Protein 4G7A (pdb70)

Radius of gyration: 25.04 Å; Cα contacts (8 Å, |Δi|>4): 1155; chains: 2; bounding box: 67×67×45 Å

Sequence (449 aa):
EWSYEGEKGPEHWAQLKPEFFWCKLKNQSPINIDKKYKVKANLPKLNLYYKTAKESSEVVNNGHTIQINIKEDNTLNYLGEKYQLKQFHFHTPSEHTIEKKSSYPLEIHFVHKTEDGKILVVGVMAKLGKTNKELDKILNVAPAEEGEKILDKNLNLNNLIPKDKRYMTYSGSLTTPPCTEGVRWIVLKKPISISKQQLEKLKSVMVNPNNRPVQEINSRWIIEGFHEWSYEGEKGPEHWAQLKPEFFWCKLKNQSPINIDKKYKVKANLPKLNLYYKTAKESEVVNNGHTIQINIKEDNTLNYLGEKYQLKQFHFHTPSEHTIEKKSYPLEIHFVHKTEDGKILVVGVMAKLGKTNKELDKILNVAPAEEGEKILDKNLNLNNLIPKDKRYMTYSGSLTTPPCTEGVRWIVLKKPISISKQQLEKLKSVMVNPNNRPVQEINSRWIIEGF

Solvent-accessible surface area: 20403 Å² total; per-residue (Å²): 137,32,31,34,139,57,137,102,3,29,136,57,0,24,134,56,84,114,112,16,66,30,5,128,22,74,0,2,0,0,1,33,2,50,134,94,32,26,6,117,2,108,16,42,167,7,69,8,174,14,118,65,0,123,114,0,49,0,20,8,55,27,51,12,0,34,0,37,16,142,39,88,6,64,2,90,3,23,73,43,153,7,55,2,86,28,0,23,0,2,0,47,2,1,0,24,27,86,175,112,59,20,36,0,0,0,3,0,22,0,86,9,195,106,31,60,29,0,4,0,0,0,2,0,108,79,41,172,66,16,170,8,0,50,52,0,4,114,40,12,27,63,142,133,19,112,108,83,4,135,127,74,0,60,0,41,55,0,4,9,147,74,57,72,8,3,1,6,11,0,0,44,8,37,13,48,0,33,4,14,1,8,4,0,0,0,89,116,29,16,28,0,14,113,132,2,10,93,90,0,92,77,12,5,67,56,87,0,42,6,73,71,50,135,30,37,4,4,28,0,2,0,2,156,121,105,25,33,34,139,60,160,93,3,29,162,86,0,18,127,65,78,114,100,11,59,30,9,118,15,78,1,2,0,0,0,31,0,42,142,95,36,30,15,96,0,118,26,37,156,6,92,10,172,7,116,66,0,112,103,0,40,0,24,8,55,11,24,10,0,37,0,42,18,127,39,82,6,70,4,87,4,27,78,36,148,5,60,3,87,29,0,23,0,2,5,48,1,2,0,21,30,93,176,116,60,23,32,0,0,0,2,0,13,0,79,12,187,106,48,79,21,0,4,0,0,0,4,0,106,82,40,151,64,15,153,12,1,56,52,0,4,108,48,10,23,62,141,103,28,123,110,97,3,130,138,62,1,51,0,25,77,1,13,10,189,40,57,134,8,4,1,5,10,0,0,38,8,37,12,50,0,30,4,14,0,9,3,0,0,1,102,118,28,18,25,0,22,114,137,8,14,90,72,0,86,78,14,4,70,56,89,0,42,5,68,73,48,123,26,27,4,5,26,0,3,14,6,151

Secondary structure (DSSP, 8-state):
---SSGGGSGGGHHHH-GGGGGGGSSS-S--EE-GGGEEE---------PPPB-SPEEEE-SS-EEEE--S--EEEETTEEEEEEEEEEESS-SSEETTB--SEEEEEEEE-TT--EEEEEEEEEE-SPPHHHHHHHTT--SSSEEEE-SS-B-GGGGS-SS--EEEEEEE-SSTT--EEEEEEEESS-EEE-HHHHHHHHHHS-S---PPPPP-TT--EEE--/----SSGGGSGGGHHHH-GGGGGGGSSS-S--EE-GGGEEEE-----------B-SPEEEE-SS-EEEE--S--EEEETTEEEEEEEEEEESS-SSEETTB--SEEEEEEEE-TTS-EEEEEEEEEESSPPHHHHHHHTT--SSSEEEE-SS-B-GGGGS-S---EEEEEEE-SSTT--EEEEEEEESS-EEE-HHHHHHHHHHS-SS--PPP---TT--EEEE-

Structure (mmCIF, N/CA/C/O backbone):
data_4G7A
#
_entry.id   4G7A
#
_cell.length_a   48.50
_cell.length_b   68.36
_cell.length_c   74.69
_cell.angle_alpha   90.00
_cell.angle_beta   106.03
_cell.angle_gamma   90.00
#
_symmetry.space_group_name_H-M   'P 1 21 1'
#
loop_
_entity.id
_entity.type
_entity.pdbx_description
1 polymer 'Carbonate dehydratase'
2 non-polymer 'ZINC ION'
3 non-polymer 5-ACETAMIDO-1,3,4-THIADIAZOLE-2-SULFONAMIDE
4 water water
#
loop_
_atom_site.group_PDB
_atom_site.id
_atom_site.type_symbol
_atom_site.label_atom_id
_atom_site.label_alt_id
_atom_site.label_comp_id
_atom_site.label_asym_id
_atom_site.label_entity_id
_atom_site.label_seq_id
_atom_site.pdbx_PDB_ins_code
_atom_site.Cartn_x
_atom_site.Cartn_y
_atom_site.Cartn_z
_atom_site.occupancy
_atom_site.B_iso_or_equiv
_atom_site.auth_seq_id
_atom_site.auth_comp_id
_atom_site.auth_asym_id
_atom_site.auth_atom_id
_atom_site.pdbx_PDB_model_num
ATOM 1 N N . GLU A 1 25 ? 28.474 -12.063 8.247 1.00 37.02 2 GLU A N 1
ATOM 2 C CA . GLU A 1 25 ? 27.778 -12.463 9.503 1.00 35.90 2 GLU A CA 1
ATOM 3 C C . GLU A 1 25 ? 28.616 -12.098 10.719 1.00 32.94 2 GLU A C 1
ATOM 4 O O . GLU A 1 25 ? 29.844 -12.027 10.648 1.00 34.18 2 GLU A O 1
ATOM 10 N N . TRP A 1 26 ? 27.936 -11.872 11.836 1.00 27.68 3 TRP A N 1
ATOM 11 C CA . TRP A 1 26 ? 28.580 -11.498 13.087 1.00 23.03 3 TRP A CA 1
ATOM 12 C C . TRP A 1 26 ? 27.735 -12.051 14.231 1.00 22.21 3 TRP A C 1
ATOM 13 O O . TRP A 1 26 ? 26.636 -12.551 14.000 1.00 20.73 3 TRP A O 1
ATOM 24 N N . SER A 1 27 ? 28.242 -11.954 15.459 1.00 21.19 4 SER A N 1
ATOM 25 C CA . SER A 1 27 ? 27.512 -12.447 16.625 1.00 21.16 4 SER A CA 1
ATOM 26 C C . SER A 1 27 ? 27.906 -11.675 17.880 1.00 20.36 4 SER A C 1
ATOM 27 O O . SER A 1 27 ? 28.571 -10.640 17.800 1.00 20.62 4 SER A O 1
ATOM 30 N N . TYR A 1 28 ? 27.490 -12.186 19.037 1.00 19.53 5 TYR A N 1
ATOM 31 C CA . TYR A 1 28 ? 27.800 -11.563 20.321 1.00 20.81 5 TYR A CA 1
ATOM 32 C C . TYR A 1 28 ? 28.806 -12.387 21.121 1.00 23.33 5 TYR A C 1
ATOM 33 O O . TYR A 1 28 ? 29.089 -12.085 22.280 1.00 24.89 5 TYR A O 1
ATOM 42 N N . GLU A 1 29 ? 29.352 -13.422 20.494 1.00 26.40 6 GLU A N 1
ATOM 43 C CA . GLU A 1 29 ? 30.330 -14.279 21.153 1.00 30.27 6 GLU A CA 1
ATOM 44 C C . GLU A 1 29 ? 31.243 -14.970 20.147 1.00 30.05 6 GLU A C 1
ATOM 45 O O . GLU A 1 29 ? 30.910 -15.084 18.968 1.00 30.03 6 GLU A O 1
ATOM 51 N N . GLY A 1 30 ? 32.399 -15.425 20.620 1.00 31.19 7 GLY A N 1
ATOM 52 C CA . GLY A 1 30 ? 33.335 -16.110 19.747 1.00 30.80 7 GLY A CA 1
ATOM 53 C C . GLY A 1 30 ? 34.187 -15.185 18.900 1.00 31.82 7 GLY A C 1
ATOM 54 O O . GLY A 1 30 ? 34.378 -14.010 19.229 1.00 30.64 7 GLY A O 1
ATOM 55 N N . GLU A 1 31 ? 34.701 -15.718 17.796 1.00 31.27 8 GLU A N 1
ATOM 56 C CA . GLU A 1 31 ? 35.547 -14.940 16.903 1.00 32.04 8 GLU A CA 1
ATOM 57 C C . GLU A 1 31 ? 34.764 -13.918 16.089 1.00 30.09 8 GLU A C 1
ATOM 58 O O . GLU A 1 31 ? 35.348 -13.024 15.479 1.00 29.85 8 GLU A O 1
ATOM 64 N N . LYS A 1 32 ? 33.443 -14.050 16.084 1.00 27.93 9 LYS A N 1
ATOM 65 C CA . LYS A 1 32 ? 32.594 -13.110 15.366 1.00 26.91 9 LYS A CA 1
ATOM 66 C C . LYS A 1 32 ? 31.988 -12.131 16.369 1.00 25.17 9 LYS A C 1
ATOM 67 O O . LYS A 1 32 ? 31.056 -11.398 16.045 1.00 22.86 9 LYS A O 1
ATOM 73 N N . GLY A 1 33 ? 32.535 -12.129 17.582 1.00 23.50 10 GLY A N 1
ATOM 74 C CA . GLY A 1 33 ? 32.043 -11.262 18.641 1.00 23.53 10 GLY A CA 1
ATOM 75 C C . GLY A 1 33 ? 32.376 -9.787 18.497 1.00 22.36 10 GLY A C 1
ATOM 76 O O . GLY A 1 33 ? 33.217 -9.416 17.678 1.00 20.47 10 GLY A O 1
ATOM 77 N N . PRO A 1 34 ? 31.747 -8.922 19.316 1.00 22.32 11 PRO A N 1
ATOM 78 C CA . PRO A 1 34 ? 31.927 -7.464 19.325 1.00 22.37 11 PRO A CA 1
ATOM 79 C C . PRO A 1 34 ? 33.358 -6.964 19.149 1.00 23.13 11 PRO A C 1
ATOM 80 O O . PRO A 1 34 ? 33.606 -6.031 18.386 1.00 21.43 11 PRO A O 1
ATOM 84 N N . GLU A 1 35 ? 34.296 -7.578 19.861 1.00 25.54 12 GLU A N 1
ATOM 85 C CA . GLU A 1 35 ? 35.694 -7.178 19.773 1.00 27.69 12 GLU A CA 1
ATOM 86 C C . GLU A 1 35 ? 36.310 -7.426 18.401 1.00 27.86 12 GLU A C 1
ATOM 87 O O . GLU A 1 35 ? 37.353 -6.858 18.079 1.00 28.39 12 GLU A O 1
ATOM 93 N N . HIS A 1 36 ? 35.664 -8.257 17.586 1.00 26.95 13 HIS A N 1
ATOM 94 C CA . HIS A 1 36 ? 36.198 -8.578 16.264 1.00 27.17 13 HIS A CA 1
ATOM 95 C C . HIS A 1 36 ? 35.381 -8.054 15.085 1.00 23.92 13 HIS A C 1
ATOM 96 O O . HIS A 1 36 ? 35.744 -8.282 13.935 1.00 23.49 13 HIS A O 1
ATOM 103 N N . TRP A 1 37 ? 34.289 -7.351 15.364 1.00 21.66 14 TRP A N 1
ATOM 104 C CA . TRP A 1 37 ? 33.432 -6.834 14.302 1.00 20.48 14 TRP A CA 1
ATOM 105 C C . TRP A 1 37 ? 34.131 -6.065 13.183 1.00 20.71 14 TRP A C 1
ATOM 106 O O . TRP A 1 37 ? 33.939 -6.369 12.007 1.00 21.16 14 TRP A O 1
ATOM 117 N N . ALA A 1 38 ? 34.930 -5.068 13.540 1.00 20.82 15 ALA A N 1
ATOM 118 C CA . ALA A 1 38 ? 35.619 -4.263 12.536 1.00 22.61 15 ALA A CA 1
ATOM 119 C C . ALA A 1 38 ? 36.510 -5.075 11.597 1.00 24.09 15 ALA A C 1
ATOM 120 O O . ALA A 1 38 ? 36.789 -4.648 10.482 1.00 25.76 15 ALA A O 1
ATOM 122 N N . GLN A 1 39 ? 36.941 -6.248 12.042 1.00 25.46 16 GLN A N 1
ATOM 123 C CA . GLN A 1 39 ? 37.816 -7.096 11.238 1.00 27.62 16 GLN A CA 1
ATOM 124 C C . GLN A 1 39 ? 37.093 -8.107 10.353 1.00 27.60 16 GLN A C 1
ATOM 125 O O . GLN A 1 39 ? 37.712 -8.738 9.495 1.00 28.55 16 GLN A O 1
ATOM 131 N N . LEU A 1 40 ? 35.789 -8.258 10.556 1.00 26.05 17 LEU A N 1
ATOM 132 C CA . LEU A 1 40 ? 35.002 -9.220 9.792 1.00 25.42 17 LEU A CA 1
ATOM 133 C C . LEU A 1 40 ? 34.761 -8.819 8.339 1.00 25.47 17 LEU A C 1
ATOM 134 O O . LEU A 1 40 ? 34.791 -9.664 7.444 1.00 24.99 17 LEU A O 1
ATOM 139 N N . LYS A 1 41 ? 34.518 -7.533 8.111 1.00 25.66 18 LYS A N 1
ATOM 140 C CA . LYS A 1 41 ? 34.269 -7.014 6.771 1.00 25.38 18 LYS A CA 1
ATOM 141 C C . LYS A 1 41 ? 34.786 -5.587 6.671 1.00 25.59 18 LYS A C 1
ATOM 142 O O . LYS A 1 41 ? 34.832 -4.868 7.667 1.00 25.43 18 LYS A O 1
ATOM 148 N N . PRO A 1 42 ? 35.191 -5.160 5.466 1.00 24.64 19 PRO A N 1
ATOM 149 C CA . PRO A 1 42 ? 35.694 -3.795 5.300 1.00 24.35 19 PRO A CA 1
ATOM 150 C C . PRO A 1 42 ? 34.636 -2.757 5.674 1.00 23.49 19 PRO A C 1
ATOM 151 O O . PRO A 1 42 ? 34.959 -1.707 6.226 1.00 22.79 19 PRO A O 1
ATOM 155 N N . GLU A 1 43 ? 33.375 -3.059 5.371 1.00 22.25 20 GLU A N 1
ATOM 156 C CA . GLU A 1 43 ? 32.273 -2.146 5.669 1.00 21.77 20 GLU A CA 1
ATOM 157 C C . GLU A 1 43 ? 32.011 -1.961 7.163 1.00 19.43 20 GLU A C 1
ATOM 158 O O . GLU A 1 43 ? 31.252 -1.076 7.554 1.00 20.78 20 GLU A O 1
ATOM 164 N N . PHE A 1 44 ? 32.628 -2.790 7.997 1.00 17.11 21 PHE A N 1
ATOM 165 C CA . PHE A 1 44 ? 32.420 -2.693 9.441 1.00 16.01 21 PHE A CA 1
ATOM 166 C C . PHE A 1 44 ? 33.474 -1.834 10.128 1.00 15.02 21 PHE A C 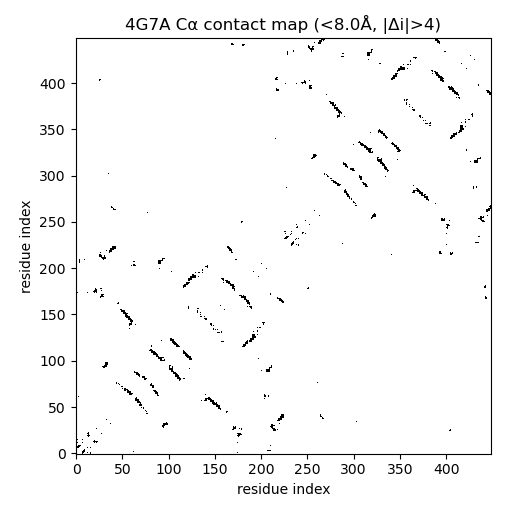1
ATOM 167 O O . PHE A 1 44 ? 33.569 -1.830 11.354 1.00 16.30 21 PHE A O 1
ATOM 175 N N . PHE A 1 45 ? 34.256 -1.095 9.346 1.00 15.91 22 PHE A N 1
ATOM 176 C CA . PHE A 1 45 ? 35.313 -0.263 9.914 1.00 14.19 22 PHE A CA 1
ATOM 177 C C . PHE A 1 45 ? 34.797 0.718 10.963 1.00 14.23 22 PHE A C 1
ATOM 178 O O . PHE A 1 45 ? 35.533 1.087 11.875 1.00 13.09 22 PHE A O 1
ATOM 186 N N . TRP A 1 46 ? 33.534 1.125 10.839 1.00 13.71 23 TRP A N 1
ATOM 187 C CA . TRP A 1 46 ? 32.929 2.066 11.783 1.00 13.12 23 TRP A CA 1
ATOM 188 C C . TRP A 1 46 ? 32.954 1.560 13.223 1.00 14.28 23 TRP A C 1
ATOM 189 O O . TRP A 1 46 ? 33.057 2.350 14.170 1.00 12.59 23 TRP A O 1
ATOM 200 N N . CYS A 1 47 ? 32.839 0.245 13.383 1.00 13.34 24 CYS A N 1
ATOM 201 C CA . CYS A 1 47 ? 32.777 -0.363 14.707 1.00 14.14 24 CYS A CA 1
ATOM 202 C C . CYS A 1 47 ? 33.936 -0.067 15.649 1.00 14.29 24 CYS A C 1
ATOM 203 O O . CYS A 1 47 ? 33.824 -0.300 16.848 1.00 14.62 24 CYS A O 1
ATOM 206 N N . LYS A 1 48 ? 35.032 0.468 15.123 1.00 14.31 25 LYS A N 1
ATOM 207 C CA . LYS A 1 48 ? 36.190 0.773 15.953 1.00 14.54 25 LYS A CA 1
ATOM 208 C C . LYS A 1 48 ? 36.462 2.276 16.044 1.00 14.75 25 LYS A C 1
ATOM 209 O O . LYS A 1 48 ? 37.532 2.689 16.492 1.00 14.44 25 LYS A O 1
ATOM 215 N N . LEU A 1 49 ? 35.498 3.100 15.647 1.00 11.97 26 LEU A N 1
ATOM 216 C CA . LEU A 1 49 ? 35.734 4.537 15.672 1.00 11.49 26 LEU A CA 1
ATOM 217 C C . LEU A 1 49 ? 35.428 5.283 16.976 1.00 11.72 26 LEU A C 1
ATOM 218 O O . LEU A 1 49 ? 35.264 4.666 18.032 1.00 10.17 26 LEU A O 1
ATOM 223 N N . LYS A 1 50 ? 35.344 6.609 16.889 1.00 10.68 27 LYS A N 1
ATOM 224 C CA . LYS A 1 50 ? 35.165 7.465 18.064 1.00 10.99 27 LYS A CA 1
ATOM 225 C C . LYS A 1 50 ? 33.774 7.917 18.511 1.00 9.29 27 LYS A C 1
ATOM 226 O O . LYS A 1 50 ? 33.657 8.585 19.537 1.00 11.04 27 LYS A O 1
ATOM 232 N N . ASN A 1 51 ? 32.727 7.583 17.770 1.00 10.22 28 ASN A N 1
ATOM 233 C CA . ASN A 1 51 ? 31.391 8.013 18.164 1.00 9.47 28 ASN A CA 1
ATOM 234 C C . ASN A 1 51 ? 30.423 6.839 18.155 1.00 9.73 28 ASN A C 1
ATOM 235 O O . ASN A 1 51 ? 29.325 6.917 17.613 1.00 10.03 28 ASN A O 1
ATOM 240 N N . GLN A 1 52 ? 30.853 5.761 18.800 1.00 8.73 29 GLN A N 1
ATOM 241 C CA . GLN A 1 52 ? 30.100 4.520 18.873 1.00 9.94 29 GLN A CA 1
ATOM 242 C C . GLN A 1 52 ? 29.085 4.405 19.996 1.00 10.51 29 GLN A C 1
ATOM 243 O O . GLN A 1 52 ? 29.189 5.079 21.022 1.00 10.45 29 GLN A O 1
ATOM 249 N N . SER A 1 53 ? 28.110 3.523 19.778 1.00 9.09 30 SER A N 1
ATOM 250 C CA . SER A 1 53 ? 27.051 3.243 20.742 1.00 9.93 30 SER A CA 1
ATOM 251 C C . SER A 1 53 ? 27.058 1.744 21.033 1.00 9.92 30 SER A C 1
ATOM 252 O O . SER A 1 53 ? 27.511 0.944 20.209 1.00 8.24 30 SER A O 1
ATOM 255 N N . PRO A 1 54 ? 26.537 1.340 22.203 1.00 8.48 31 PRO A N 1
ATOM 256 C CA . PRO A 1 54 ? 25.958 2.201 23.239 1.00 8.85 31 PRO A CA 1
ATOM 257 C C . PRO A 1 54 ? 27.046 2.785 24.134 1.00 7.84 31 PRO A C 1
ATOM 258 O O . PRO A 1 54 ? 28.237 2.545 23.916 1.00 7.00 31 PRO A O 1
ATOM 262 N N . ILE A 1 55 ? 26.620 3.548 25.137 1.00 10.29 32 ILE A N 1
ATOM 263 C CA . ILE A 1 55 ? 27.524 4.167 26.100 1.00 9.31 32 ILE A CA 1
ATOM 264 C C . ILE A 1 55 ? 26.892 4.129 27.488 1.00 10.14 32 ILE A C 1
ATOM 265 O O . ILE A 1 55 ? 25.707 3.830 27.643 1.00 7.45 32 ILE A O 1
ATOM 270 N N . ASN A 1 56 ? 27.700 4.419 28.498 1.00 9.45 33 ASN A N 1
ATOM 271 C CA . ASN A 1 56 ? 27.196 4.502 29.850 1.00 9.06 33 ASN A CA 1
ATOM 272 C C . ASN A 1 56 ? 26.878 5.983 30.008 1.00 10.60 33 ASN A C 1
ATOM 273 O O . ASN A 1 56 ? 27.720 6.834 29.712 1.00 11.10 33 ASN A O 1
ATOM 278 N N . ILE A 1 57 ? 25.659 6.300 30.429 1.00 10.31 34 ILE A N 1
ATOM 279 C CA . ILE A 1 57 ? 25.285 7.695 30.632 1.00 12.52 34 ILE A CA 1
ATOM 280 C C . ILE A 1 57 ? 25.918 8.098 31.961 1.00 13.72 34 ILE A C 1
ATOM 281 O O . ILE A 1 57 ? 25.412 7.760 33.034 1.00 14.26 34 ILE A O 1
ATOM 286 N N . ASP A 1 58 ? 27.039 8.809 31.864 1.00 15.27 35 ASP A N 1
ATOM 287 C CA . ASP A 1 58 ? 27.826 9.263 33.011 1.00 16.13 35 ASP A CA 1
ATOM 288 C C . ASP A 1 58 ? 27.577 10.742 33.297 1.00 16.08 35 ASP A C 1
ATOM 289 O O . ASP A 1 58 ? 27.708 11.578 32.403 1.00 16.46 35 ASP A O 1
ATOM 294 N N . LYS A 1 59 ? 27.235 11.064 34.542 1.00 14.40 36 LYS A N 1
ATOM 295 C CA . LYS A 1 59 ? 26.975 12.450 34.932 1.00 14.53 36 LYS A CA 1
ATOM 296 C C . LYS A 1 59 ? 28.116 13.396 34.575 1.00 12.80 36 LYS A C 1
ATOM 297 O O . LYS A 1 59 ? 27.886 14.568 34.272 1.00 12.55 36 LYS A O 1
ATOM 303 N N . LYS A 1 60 ? 29.346 12.894 34.623 1.00 11.79 37 LYS A N 1
ATOM 304 C CA . LYS A 1 60 ? 30.513 13.719 34.315 1.00 11.83 37 LYS A CA 1
ATOM 305 C C . LYS A 1 60 ? 30.496 14.290 32.900 1.00 10.92 37 LYS A C 1
ATOM 306 O O . LYS A 1 60 ? 31.035 15.365 32.650 1.00 11.06 37 LYS A O 1
ATOM 312 N N . TYR A 1 61 ? 29.876 13.565 31.977 1.00 10.53 38 TYR A N 1
ATOM 313 C CA . TYR A 1 61 ? 29.819 13.999 30.587 1.00 10.83 38 TYR A CA 1
ATOM 314 C C . TYR A 1 61 ? 28.399 14.332 30.175 1.00 12.27 38 TYR A C 1
ATOM 315 O O . TYR A 1 61 ? 28.045 14.218 29.000 1.00 11.78 38 TYR A O 1
ATOM 324 N N . LYS A 1 62 ? 27.593 14.760 31.141 1.00 11.71 39 LYS A N 1
ATOM 325 C CA . LYS A 1 62 ? 26.203 15.088 30.870 1.00 13.40 39 LYS A CA 1
ATOM 326 C C . LYS A 1 62 ? 25.836 16.486 31.344 1.00 14.45 39 LYS A C 1
ATOM 327 O O . LYS A 1 62 ? 26.252 16.918 32.423 1.00 13.42 39 LYS A O 1
ATOM 333 N N . VAL A 1 63 ? 25.072 17.200 30.522 1.00 12.42 40 VAL A N 1
ATOM 334 C CA . VAL A 1 63 ? 24.605 18.534 30.881 1.00 11.04 40 VAL A CA 1
ATOM 335 C C . VAL A 1 63 ? 23.083 18.489 30.817 1.00 11.86 40 VAL A C 1
ATOM 336 O O . VAL A 1 63 ? 22.515 17.584 30.214 1.00 9.74 40 VAL A O 1
ATOM 340 N N . LYS A 1 64 ? 22.429 19.455 31.450 1.00 11.09 41 LYS A N 1
ATOM 341 C CA . LYS A 1 64 ? 20.974 19.511 31.460 1.00 12.06 41 LYS A CA 1
ATOM 342 C C . LYS A 1 64 ? 20.549 20.783 30.746 1.00 11.76 41 LYS A C 1
ATOM 343 O O . LYS A 1 64 ? 21.034 21.875 31.058 1.00 10.00 41 LYS A O 1
ATOM 349 N N . ALA A 1 65 ? 19.648 20.637 29.782 1.00 10.51 42 ALA A N 1
ATOM 350 C CA . ALA A 1 65 ? 19.171 21.775 29.012 1.00 10.32 42 ALA A CA 1
ATOM 351 C C . ALA A 1 65 ? 17.836 21.446 28.358 1.00 12.22 42 ALA A C 1
ATOM 352 O O . ALA A 1 65 ? 17.513 20.282 28.120 1.00 11.08 42 ALA A O 1
ATOM 354 N N . ASN A 1 66 ? 17.066 22.483 28.062 1.00 12.37 43 ASN A N 1
ATOM 355 C CA . ASN A 1 66 ? 15.765 22.302 27.441 1.00 13.58 43 ASN A CA 1
ATOM 356 C C . ASN A 1 66 ? 15.976 21.783 26.021 1.00 13.38 43 ASN A C 1
ATOM 357 O O . ASN A 1 66 ? 16.645 22.424 25.214 1.00 16.17 43 ASN A O 1
ATOM 362 N N . LEU A 1 67 ? 15.426 20.609 25.729 1.00 12.59 44 LEU A N 1
ATOM 363 C CA . LEU A 1 67 ? 15.550 20.007 24.405 1.00 12.12 44 LEU A CA 1
ATOM 364 C C . LEU A 1 67 ? 14.192 20.010 23.710 1.00 12.45 44 LEU A C 1
ATOM 365 O O . LEU A 1 67 ? 13.160 20.191 24.355 1.00 13.91 44 LEU A O 1
ATOM 370 N N . PRO A 1 68 ? 14.174 19.813 22.381 1.00 12.36 45 PRO A N 1
ATOM 371 C CA . PRO A 1 68 ? 12.911 19.796 21.634 1.00 12.08 45 PRO A CA 1
ATOM 372 C C . PRO A 1 68 ? 11.949 18.758 22.209 1.00 13.10 45 PRO A C 1
ATOM 373 O O . PRO A 1 68 ? 12.373 17.694 22.660 1.00 13.26 45 PRO A O 1
ATOM 377 N N . LYS A 1 69 ? 10.657 19.062 22.194 1.00 11.68 46 LYS A N 1
ATOM 378 C CA . LYS A 1 69 ? 9.669 18.117 22.692 1.00 12.51 46 LYS A CA 1
ATOM 379 C C . LYS A 1 69 ? 9.736 16.870 21.815 1.00 12.30 46 LYS A C 1
ATOM 380 O O . LYS A 1 69 ? 9.953 16.962 20.605 1.00 12.38 46 LYS A O 1
ATOM 386 N N . LEU A 1 70 ? 9.570 15.705 22.429 1.00 11.56 47 LEU A N 1
ATOM 387 C CA . LEU A 1 70 ? 9.601 14.451 21.685 1.00 11.64 47 LEU A CA 1
ATOM 388 C C . LEU A 1 70 ? 8.154 14.027 21.467 1.00 12.19 47 LEU A C 1
ATOM 389 O O . LEU A 1 70 ? 7.505 13.524 22.384 1.00 11.12 47 LEU A O 1
ATOM 394 N N . ASN A 1 71 ? 7.655 14.237 20.254 1.00 12.48 48 ASN A N 1
ATOM 395 C CA . ASN A 1 71 ? 6.276 13.903 19.921 1.00 14.76 48 ASN A CA 1
ATOM 396 C C . ASN A 1 71 ? 6.185 12.659 19.039 1.00 15.21 48 ASN A C 1
ATOM 397 O O . ASN A 1 71 ? 6.317 12.740 17.821 1.00 15.04 48 ASN A O 1
ATOM 402 N N . LEU A 1 72 ? 5.958 11.507 19.667 1.00 14.92 49 LEU A N 1
ATOM 403 C CA . LEU A 1 72 ? 5.854 10.242 18.940 1.00 15.05 49 LEU A CA 1
ATOM 404 C C . LEU A 1 72 ? 4.416 9.987 18.485 1.00 16.20 49 LEU A C 1
ATOM 405 O O . LEU A 1 72 ? 4.121 10.000 17.284 1.00 17.67 49 LEU A O 1
ATOM 410 N N . TYR A 1 73 ? 3.536 9.740 19.451 1.00 13.23 50 TYR A N 1
ATOM 411 C CA . TYR A 1 73 ? 2.121 9.507 19.181 1.00 14.07 50 TYR A CA 1
ATOM 412 C C . TYR A 1 73 ? 1.916 8.625 17.953 1.00 13.94 50 TYR A C 1
ATOM 413 O O . TYR A 1 73 ? 1.337 9.059 16.956 1.00 13.53 50 TYR A O 1
ATOM 422 N N . TYR A 1 74 ? 2.375 7.383 18.033 1.00 11.27 51 TYR A N 1
ATOM 423 C CA . TYR A 1 74 ? 2.254 6.461 16.910 1.00 9.27 51 TYR A CA 1
ATOM 424 C C . TYR A 1 74 ? 0.829 5.993 16.606 1.00 10.85 51 TYR A C 1
ATOM 425 O O . TYR A 1 74 ? -0.028 5.917 17.493 1.00 9.57 51 TYR A O 1
ATOM 434 N N . LYS A 1 75 ? 0.589 5.681 15.336 1.00 11.67 52 LYS A N 1
ATOM 435 C CA . LYS A 1 75 ? -0.706 5.169 14.894 1.00 12.29 52 LYS A CA 1
ATOM 436 C C . LYS A 1 75 ? -0.774 3.706 15.327 1.00 12.64 52 LYS A C 1
ATOM 437 O O . LYS A 1 75 ? 0.259 3.064 15.522 1.00 13.64 52 LYS A O 1
ATOM 443 N N . THR A 1 76 ? -1.981 3.173 15.474 1.00 13.32 53 THR A N 1
ATOM 444 C CA . THR A 1 76 ? -2.133 1.777 15.859 1.00 12.94 53 THR A CA 1
ATOM 445 C C . THR A 1 76 ? -1.367 0.943 14.840 1.00 12.00 53 THR A C 1
ATOM 446 O O . THR A 1 76 ? -1.404 1.237 13.646 1.00 11.26 53 THR A O 1
ATOM 450 N N . ALA A 1 77 ? -0.662 -0.083 15.309 1.00 12.08 54 ALA A N 1
ATOM 451 C CA . ALA A 1 77 ? 0.112 -0.939 14.418 1.00 13.40 54 ALA A CA 1
ATOM 452 C C . ALA A 1 77 ? -0.695 -2.179 14.070 1.00 14.29 54 ALA A C 1
ATOM 453 O O . ALA A 1 77 ? -0.890 -3.060 14.907 1.00 12.84 54 ALA A O 1
ATOM 455 N N . LYS A 1 78 ? -1.153 -2.240 12.824 1.00 15.65 55 LYS A N 1
ATOM 456 C CA . LYS A 1 78 ? -1.954 -3.360 12.352 1.00 16.14 55 LYS A CA 1
ATOM 457 C C . LYS A 1 78 ? -1.138 -4.360 11.542 1.00 15.78 55 LYS A C 1
ATOM 458 O O . LYS A 1 78 ? -0.286 -3.979 10.737 1.00 13.21 55 LYS A O 1
ATOM 464 N N . GLU A 1 79 ? -1.414 -5.642 11.762 1.00 14.99 56 GLU A N 1
ATOM 465 C CA . GLU A 1 79 ? -0.738 -6.714 11.048 1.00 16.39 56 GLU A CA 1
ATOM 466 C C . GLU A 1 79 ? 0.774 -6.547 10.943 1.00 15.44 56 GLU A C 1
ATOM 467 O O . GLU A 1 79 ? 1.360 -6.809 9.894 1.00 14.41 56 GLU A O 1
ATOM 473 N N A SER A 1 80 ? 1.402 -6.113 12.033 0.50 14.22 57 SER A N 1
ATOM 474 N N B SER A 1 80 ? 1.401 -6.114 12.032 0.50 14.24 57 SER A N 1
ATOM 475 C CA A SER A 1 80 ? 2.849 -5.926 12.049 0.50 13.91 57 SER A CA 1
ATOM 476 C CA B SER A 1 80 ? 2.847 -5.927 12.051 0.50 13.99 57 SER A CA 1
ATOM 477 C C A SER A 1 80 ? 3.544 -7.276 11.905 0.50 13.86 57 SER A C 1
ATOM 478 C C B SER A 1 80 ? 3.541 -7.277 11.899 0.50 13.89 57 SER A C 1
ATOM 479 O O A SER A 1 80 ? 2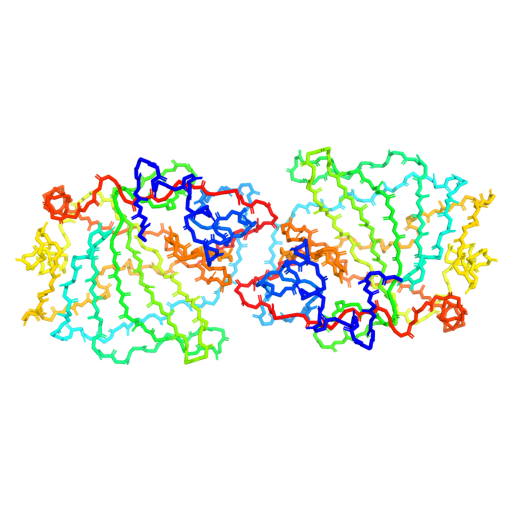.979 -8.313 12.253 0.50 15.00 57 SER A O 1
ATOM 480 O O B SER A 1 80 ? 2.973 -8.316 12.236 0.50 15.02 57 SER A O 1
ATOM 485 N N . GLU A 1 81 ? 4.769 -7.259 11.393 1.00 13.74 58 GLU A N 1
ATOM 486 C CA . GLU A 1 81 ? 5.528 -8.489 11.199 1.00 13.38 58 GLU A CA 1
ATOM 487 C C . GLU A 1 81 ? 6.581 -8.708 12.276 1.00 12.44 58 GLU A C 1
ATOM 488 O O . GLU A 1 81 ? 7.476 -7.879 12.458 1.00 12.30 58 GLU A O 1
ATOM 494 N N . VAL A 1 82 ? 6.473 -9.824 12.991 1.00 11.58 59 VAL A N 1
ATOM 495 C CA . VAL A 1 82 ? 7.433 -10.145 14.044 1.00 12.29 59 VAL A CA 1
ATOM 496 C C . VAL A 1 82 ? 8.508 -11.048 13.458 1.00 12.42 59 VAL A C 1
ATOM 497 O O . VAL A 1 82 ? 8.218 -12.133 12.946 1.00 12.38 59 VAL A O 1
ATOM 501 N N . VAL A 1 83 ? 9.754 -10.595 13.538 1.00 10.79 60 VAL A N 1
ATOM 502 C CA . VAL A 1 83 ? 10.868 -11.337 12.970 1.00 12.04 60 VAL A CA 1
ATOM 503 C C . VAL A 1 83 ? 11.949 -11.730 13.963 1.00 13.85 60 VAL A C 1
ATOM 504 O O . VAL A 1 83 ? 12.330 -10.942 14.828 1.00 13.41 60 VAL A O 1
ATOM 508 N N . ASN A 1 84 ? 12.431 -12.960 13.829 1.00 12.88 61 ASN A N 1
ATOM 509 C CA . ASN A 1 84 ? 13.533 -13.448 14.646 1.00 14.92 61 ASN A CA 1
ATOM 510 C C . ASN A 1 84 ? 14.635 -13.593 13.602 1.00 14.46 61 ASN A C 1
ATOM 511 O O . ASN A 1 84 ? 14.579 -14.495 12.766 1.00 15.82 61 ASN A O 1
ATOM 516 N N . ASN A 1 85 ? 15.618 -12.699 13.624 1.00 15.09 62 ASN A N 1
ATOM 517 C CA . ASN A 1 85 ? 16.702 -12.757 12.644 1.00 17.05 62 ASN A CA 1
ATOM 518 C C . ASN A 1 85 ? 18.008 -13.316 13.197 1.00 16.01 62 ASN A C 1
ATOM 519 O O . ASN A 1 85 ? 19.073 -13.120 12.606 1.00 17.54 62 ASN A O 1
ATOM 524 N N . GLY A 1 86 ? 17.927 -14.000 14.331 1.00 14.15 63 GLY A N 1
ATOM 525 C CA . GLY A 1 86 ? 19.113 -14.579 14.932 1.00 15.15 63 GLY A CA 1
ATOM 526 C C . GLY A 1 86 ? 19.929 -13.615 15.775 1.00 14.36 63 GLY A C 1
ATOM 527 O O . GLY A 1 86 ? 20.894 -14.019 16.426 1.00 15.56 63 GLY A O 1
ATOM 528 N N . HIS A 1 87 ? 19.546 -12.342 15.764 1.00 14.47 64 HIS A N 1
ATOM 529 C CA . HIS A 1 87 ? 20.256 -11.317 16.529 1.00 13.91 64 HIS A CA 1
ATOM 530 C C . HIS A 1 87 ? 19.323 -10.610 17.510 1.00 13.06 64 HIS A C 1
ATOM 531 O O . HIS A 1 87 ? 19.773 -10.028 18.492 1.00 11.80 64 HIS A O 1
ATOM 538 N N . THR A 1 88 ? 18.023 -10.663 17.240 1.00 11.27 65 THR A N 1
ATOM 539 C CA . THR A 1 88 ? 17.044 -9.998 18.091 1.00 12.79 65 THR A CA 1
ATOM 540 C C . THR A 1 88 ? 15.652 -10.392 17.615 1.00 13.35 65 THR A C 1
ATOM 541 O O . THR A 1 88 ? 15.507 -11.202 16.695 1.00 12.56 65 THR A O 1
ATOM 545 N N . ILE A 1 89 ? 14.633 -9.845 18.270 1.00 12.21 66 ILE A N 1
ATOM 546 C CA . ILE A 1 89 ? 13.253 -10.066 17.860 1.00 11.78 66 ILE A CA 1
ATOM 547 C C . ILE A 1 89 ? 12.865 -8.675 17.381 1.00 11.59 66 ILE A C 1
ATOM 548 O O . ILE A 1 89 ? 12.915 -7.710 18.145 1.00 10.09 66 ILE A O 1
ATOM 553 N N . GLN A 1 90 ? 12.502 -8.573 16.110 1.00 12.56 67 GLN A N 1
ATOM 554 C CA . GLN A 1 90 ? 12.155 -7.289 15.524 1.00 10.53 67 GLN A CA 1
ATOM 555 C C . GLN A 1 90 ? 10.722 -7.249 15.033 1.00 11.93 67 GLN A C 1
ATOM 556 O O . GLN A 1 90 ? 10.189 -8.246 14.541 1.00 11.28 67 GLN A O 1
ATOM 562 N N . ILE A 1 91 ? 10.100 -6.084 15.169 1.00 10.38 68 ILE A N 1
ATOM 563 C CA . ILE A 1 91 ? 8.724 -5.908 14.732 1.00 11.32 68 ILE A CA 1
ATOM 564 C C . ILE A 1 91 ? 8.683 -4.807 13.683 1.00 11.24 68 ILE A C 1
ATOM 565 O O . ILE A 1 91 ? 8.936 -3.635 13.987 1.00 11.90 68 ILE A O 1
ATOM 570 N N . ASN A 1 92 ? 8.378 -5.188 12.446 1.00 10.02 69 ASN A N 1
ATOM 571 C CA . ASN A 1 92 ? 8.306 -4.232 11.347 1.00 11.06 69 ASN A CA 1
ATOM 572 C C . ASN A 1 92 ? 6.915 -3.610 11.277 1.00 11.56 69 ASN A C 1
ATOM 573 O O . ASN A 1 92 ? 5.903 -4.313 11.300 1.00 11.24 69 ASN A O 1
ATOM 578 N N . ILE A 1 93 ? 6.888 -2.286 11.176 1.00 12.12 70 ILE A N 1
ATOM 579 C CA . ILE A 1 93 ? 5.654 -1.509 11.144 1.00 12.52 70 ILE A CA 1
ATOM 580 C C . ILE A 1 93 ? 5.182 -1.167 9.730 1.00 14.48 70 ILE A C 1
ATOM 581 O O . ILE A 1 93 ? 5.952 -0.666 8.909 1.00 14.39 70 ILE A O 1
ATOM 586 N N . LYS A 1 94 ? 3.903 -1.429 9.473 1.00 15.39 71 LYS A N 1
ATOM 587 C CA . LYS A 1 94 ? 3.281 -1.197 8.169 1.00 16.38 71 LYS A CA 1
ATOM 588 C C . LYS A 1 94 ? 2.812 0.236 7.922 1.00 17.01 71 LYS A C 1
ATOM 589 O O . LYS A 1 94 ? 2.897 0.731 6.795 1.00 15.93 71 LYS A O 1
ATOM 595 N N . GLU A 1 95 ? 2.301 0.891 8.964 1.00 14.22 72 GLU A N 1
ATOM 596 C CA . GLU A 1 95 ? 1.809 2.263 8.841 1.00 15.62 72 GLU A CA 1
ATOM 597 C C . GLU A 1 95 ? 2.931 3.274 8.644 1.00 16.77 72 GLU A C 1
ATOM 598 O O . GLU A 1 95 ? 4.092 3.006 8.965 1.00 16.09 72 GLU A O 1
ATOM 604 N N . ASP A 1 96 ? 2.566 4.441 8.119 1.00 17.17 73 ASP A N 1
ATOM 605 C CA . ASP A 1 96 ? 3.513 5.524 7.886 1.00 18.67 73 ASP A CA 1
ATOM 606 C C . ASP A 1 96 ? 3.406 6.496 9.053 1.00 18.95 73 ASP A C 1
ATOM 607 O O . ASP A 1 96 ? 2.508 7.337 9.080 1.00 19.78 73 ASP A O 1
ATOM 612 N N . ASN A 1 97 ? 4.313 6.370 10.015 1.00 16.62 74 ASN A N 1
ATOM 613 C CA . ASN A 1 97 ? 4.329 7.249 11.180 1.00 17.91 74 ASN A CA 1
ATOM 614 C C . ASN A 1 97 ? 5.411 8.296 10.991 1.00 20.61 74 ASN A C 1
ATOM 615 O O . ASN A 1 97 ? 6.540 7.968 10.624 1.00 23.69 74 ASN A O 1
ATOM 620 N N . THR A 1 98 ? 5.073 9.552 11.253 1.00 19.39 75 THR A N 1
ATOM 621 C CA . THR A 1 98 ? 6.037 10.627 11.103 1.00 20.18 75 THR A CA 1
ATOM 622 C C . THR A 1 98 ? 6.456 11.212 12.444 1.00 18.53 75 THR A C 1
ATOM 623 O O . THR A 1 98 ? 5.616 11.599 13.251 1.00 17.11 75 THR A O 1
ATOM 627 N N . LEU A 1 99 ? 7.761 11.247 12.681 1.00 17.51 76 LEU A N 1
ATOM 628 C CA . LEU A 1 99 ? 8.301 11.832 13.899 1.00 17.03 76 LEU A CA 1
ATOM 629 C C . LEU A 1 99 ? 9.021 13.088 13.438 1.00 17.28 76 LEU A C 1
ATOM 630 O O . LEU A 1 99 ? 10.058 13.009 12.778 1.00 18.54 76 LEU A O 1
ATOM 635 N N . ASN A 1 100 ? 8.448 14.243 13.750 1.00 16.46 77 ASN A N 1
ATOM 636 C CA . ASN A 1 100 ? 9.048 15.512 13.365 1.00 17.27 77 ASN A CA 1
ATOM 637 C C . ASN A 1 100 ? 10.026 15.940 14.444 1.00 16.39 77 ASN A C 1
ATOM 638 O O . ASN A 1 100 ? 9.639 16.168 15.591 1.00 15.50 77 ASN A O 1
ATOM 643 N N . TYR A 1 101 ? 11.295 16.043 14.069 1.00 14.95 78 TYR A N 1
ATOM 644 C CA . TYR A 1 101 ? 12.336 16.416 15.014 1.00 13.86 78 TYR A CA 1
ATOM 645 C C . TYR A 1 101 ? 13.379 17.281 14.314 1.00 13.67 78 TYR A C 1
ATOM 646 O O . TYR A 1 101 ? 13.980 16.863 13.323 1.00 13.33 78 TYR A O 1
ATOM 655 N N . LEU A 1 102 ? 13.589 18.484 14.838 1.00 13.41 79 LEU A N 1
ATOM 656 C CA . LEU A 1 102 ? 14.544 19.427 14.261 1.00 14.09 79 LEU A CA 1
ATOM 657 C C . LEU A 1 102 ? 14.283 19.652 12.770 1.00 13.70 79 LEU A C 1
ATOM 658 O O . LEU A 1 102 ? 15.211 19.727 11.964 1.00 13.22 79 LEU A O 1
ATOM 663 N N . GLY A 1 103 ? 13.008 19.754 12.412 1.00 13.72 80 GLY A N 1
ATOM 664 C CA . GLY A 1 103 ? 12.647 19.991 11.027 1.00 15.77 80 GLY A CA 1
ATOM 665 C C . GLY A 1 103 ? 12.817 18.817 10.081 1.00 16.97 80 GLY A C 1
ATOM 666 O O . GLY A 1 103 ? 12.645 18.976 8.873 1.00 16.53 80 GLY A O 1
ATOM 667 N N . GLU A 1 104 ? 13.161 17.646 10.613 1.00 16.17 81 GLU A N 1
ATOM 668 C CA . GLU A 1 104 ? 13.335 16.454 9.782 1.00 17.19 81 GLU A CA 1
ATOM 669 C C . GLU A 1 104 ? 12.130 15.543 9.982 1.00 16.51 81 GLU A C 1
ATOM 670 O O . GLU A 1 104 ? 11.567 15.485 11.073 1.00 16.53 81 GLU A O 1
ATOM 676 N N . LYS A 1 105 ? 11.736 14.833 8.929 1.00 16.66 82 LYS A N 1
ATOM 677 C CA . LYS A 1 105 ? 10.606 13.917 9.012 1.00 16.70 82 LYS A CA 1
ATOM 678 C C . LYS A 1 105 ? 11.108 12.482 9.085 1.00 15.38 82 LYS A C 1
ATOM 679 O O . LYS A 1 105 ? 11.447 11.882 8.064 1.00 13.74 82 LYS A O 1
ATOM 685 N N . TYR A 1 106 ? 11.163 11.940 10.298 1.00 14.45 83 TYR A N 1
ATOM 686 C CA . TYR A 1 106 ? 11.627 10.572 10.502 1.00 14.49 83 TYR A CA 1
ATOM 687 C C . TYR A 1 106 ? 10.458 9.606 10.475 1.00 14.30 83 TYR A C 1
ATOM 688 O O . TYR A 1 106 ? 9.433 9.842 11.114 1.00 15.66 83 TYR A O 1
ATOM 697 N N . GLN A 1 107 ? 10.618 8.510 9.747 1.00 12.89 84 GLN A N 1
ATOM 698 C CA . GLN A 1 107 ? 9.568 7.510 9.663 1.00 14.18 84 GLN A CA 1
ATOM 699 C C . GLN A 1 107 ? 9.955 6.279 10.475 1.00 11.23 84 GLN A C 1
ATOM 700 O O . GLN A 1 107 ? 11.037 5.722 10.288 1.00 10.91 84 GLN A O 1
ATOM 706 N N . LEU A 1 108 ? 9.082 5.861 11.385 1.00 11.69 85 LEU A N 1
ATOM 707 C CA . LEU A 1 108 ? 9.361 4.679 12.195 1.00 11.19 85 LEU A CA 1
ATOM 708 C C . LEU A 1 108 ? 9.371 3.478 11.263 1.00 11.47 85 LEU A C 1
ATOM 709 O O . LEU A 1 108 ? 8.427 3.275 10.502 1.00 11.29 85 LEU A O 1
ATOM 714 N N . LYS A 1 109 ? 10.432 2.681 11.325 1.00 9.30 86 LYS A N 1
ATOM 715 C CA . LYS A 1 109 ? 10.547 1.509 10.470 1.00 10.48 86 LYS A CA 1
ATOM 716 C C . LYS A 1 109 ? 10.265 0.210 11.212 1.00 10.89 86 LYS A C 1
ATOM 717 O O . LYS A 1 109 ? 9.605 -0.688 10.688 1.00 10.37 86 LYS A O 1
ATOM 723 N N . GLN A 1 110 ? 10.774 0.121 12.435 1.00 11.44 87 GLN A N 1
ATOM 724 C CA . GLN A 1 110 ? 10.638 -1.086 13.240 1.00 9.44 87 GLN A CA 1
ATOM 725 C C . GLN A 1 110 ? 11.153 -0.824 14.641 1.00 10.93 87 GLN A C 1
ATOM 726 O O . GLN A 1 110 ? 11.726 0.233 14.916 1.00 10.60 87 GLN A O 1
ATOM 732 N N . PHE A 1 111 ? 10.924 -1.781 15.533 1.00 8.96 88 PHE A N 1
ATOM 733 C CA . PHE A 1 111 ? 11.483 -1.692 16.873 1.00 8.54 88 PHE A CA 1
ATOM 734 C C . PHE A 1 111 ? 11.927 -3.107 17.225 1.00 8.94 88 PHE A C 1
ATOM 735 O O . PHE A 1 111 ? 11.384 -4.077 16.696 1.00 9.63 88 PHE A O 1
ATOM 743 N N . HIS A 1 112 ? 12.945 -3.229 18.071 1.00 8.71 89 HIS A N 1
ATOM 744 C CA . HIS A 1 112 ? 13.458 -4.543 18.453 1.00 9.56 89 HIS A CA 1
ATOM 745 C C . HIS A 1 112 ? 13.973 -4.538 19.882 1.00 9.93 89 HIS A C 1
ATOM 746 O O . HIS A 1 112 ? 14.050 -3.483 20.521 1.00 9.40 89 HIS A O 1
ATOM 753 N N . PHE A 1 113 ? 14.366 -5.719 20.358 1.00 9.54 90 PHE A N 1
ATOM 754 C CA . PHE A 1 113 ? 14.808 -5.893 21.738 1.00 9.11 90 PHE A CA 1
ATOM 755 C C . PHE A 1 113 ? 16.253 -6.299 22.013 1.00 9.59 90 PHE A C 1
ATOM 756 O O . PHE A 1 113 ? 16.892 -7.001 21.222 1.00 11.10 90 PHE A O 1
ATOM 764 N N . HIS A 1 114 ? 16.742 -5.863 23.171 1.00 8.19 91 HIS A N 1
ATOM 765 C CA . HIS A 1 114 ? 18.079 -6.198 23.649 1.00 8.06 91 HIS A CA 1
ATOM 766 C C . HIS A 1 114 ? 17.967 -6.553 25.131 1.00 9.66 91 HIS A C 1
ATOM 767 O O . HIS A 1 114 ? 17.378 -5.805 25.921 1.00 8.87 91 HIS A O 1
ATOM 774 N N . THR A 1 115 ? 18.517 -7.704 25.498 1.00 10.22 92 THR A N 1
ATOM 775 C CA . THR A 1 115 ? 18.524 -8.150 26.888 1.00 11.03 92 THR A CA 1
ATOM 776 C C . THR A 1 115 ? 19.916 -8.688 27.187 1.00 10.68 92 THR A C 1
ATOM 777 O O . THR A 1 115 ? 20.392 -9.598 26.512 1.00 13.35 92 THR A O 1
ATOM 781 N N . PRO A 1 116 ? 20.611 -8.097 28.170 1.00 10.56 93 PRO A N 1
ATOM 782 C CA . PRO A 1 116 ? 20.157 -6.967 28.987 1.00 10.86 93 PRO A CA 1
ATOM 783 C C . PRO A 1 116 ? 20.255 -5.677 28.160 1.00 10.87 93 PRO A C 1
ATOM 784 O O . PRO A 1 116 ? 20.486 -5.732 26.952 1.00 11.78 93 PRO A O 1
ATOM 788 N N . SER A 1 117 ? 20.083 -4.525 28.801 1.00 10.18 94 SER A N 1
ATOM 789 C CA . SER A 1 117 ? 20.145 -3.256 28.080 1.00 10.73 94 SER A CA 1
ATOM 790 C C . SER A 1 117 ? 21.525 -2.990 27.494 1.00 11.07 94 SER A C 1
ATOM 791 O O . SER A 1 117 ? 22.533 -3.506 27.982 1.00 11.26 94 SER A O 1
ATOM 794 N N . GLU A 1 118 ? 21.561 -2.186 26.435 1.00 9.33 95 GLU A N 1
ATOM 795 C CA . GLU A 1 118 ? 22.816 -1.832 25.788 1.00 9.00 95 GLU A CA 1
ATOM 796 C C . GLU A 1 118 ? 23.392 -0.609 26.493 1.00 6.81 95 GLU A C 1
ATOM 797 O O . GLU A 1 118 ? 24.553 -0.601 26.893 1.00 7.24 95 GLU A O 1
ATOM 803 N N . HIS A 1 119 ? 22.583 0.429 26.645 1.00 7.73 96 HIS A N 1
ATOM 804 C CA . HIS A 1 119 ? 23.050 1.602 27.371 1.00 8.32 96 HIS A CA 1
ATOM 805 C C . HIS A 1 119 ? 22.915 1.282 28.856 1.00 8.91 96 HIS A C 1
ATOM 806 O O . HIS A 1 119 ? 22.113 0.435 29.249 1.00 9.08 96 HIS A O 1
ATOM 813 N N . THR A 1 120 ? 23.725 1.939 29.675 1.00 8.77 97 THR A N 1
ATOM 814 C CA . THR A 1 120 ? 23.611 1.796 31.113 1.00 10.18 97 THR A CA 1
ATOM 815 C C . THR A 1 120 ? 23.487 3.251 31.554 1.00 12.08 97 THR A C 1
ATOM 816 O O . THR A 1 120 ? 23.966 4.156 30.859 1.00 13.25 97 THR A O 1
ATOM 820 N N . ILE A 1 121 ? 22.806 3.487 32.666 1.00 10.94 98 ILE A N 1
ATOM 821 C CA . ILE A 1 121 ? 22.631 4.845 33.150 1.00 12.95 98 ILE A CA 1
ATOM 822 C C . ILE A 1 121 ? 23.299 4.928 34.506 1.00 13.98 98 ILE A C 1
ATOM 823 O O . ILE A 1 121 ? 22.835 4.330 35.480 1.00 14.74 98 ILE A O 1
ATOM 828 N N . GLU A 1 122 ? 24.401 5.669 34.558 1.00 14.35 99 GLU A N 1
ATOM 829 C CA . GLU A 1 122 ? 25.172 5.794 35.786 1.00 15.83 99 GLU A CA 1
ATOM 830 C C . GLU A 1 122 ? 25.512 4.376 36.249 1.00 14.76 99 GLU A C 1
ATOM 831 O O . GLU A 1 122 ? 25.442 4.038 37.431 1.00 13.92 99 GLU A O 1
ATOM 837 N N . LYS A 1 123 ? 25.878 3.559 35.263 1.00 13.44 100 LYS A N 1
ATOM 838 C CA . LYS A 1 123 ? 26.271 2.166 35.438 1.00 13.90 100 LYS A CA 1
ATOM 839 C C . LYS A 1 123 ? 25.141 1.199 35.767 1.00 13.94 100 LYS A C 1
ATOM 840 O O . LYS A 1 123 ? 25.376 0.005 35.961 1.00 14.63 100 LYS A O 1
ATOM 846 N N . LYS A 1 124 ? 23.914 1.705 35.808 1.00 12.39 101 LYS A N 1
ATOM 847 C CA . LYS A 1 124 ? 22.767 0.853 36.080 1.00 11.69 101 LYS A CA 1
ATOM 848 C C . LYS A 1 124 ? 22.304 0.187 34.791 1.00 11.39 101 LYS A C 1
ATOM 849 O O . LYS A 1 124 ? 22.102 0.855 33.775 1.00 11.85 101 LYS A O 1
ATOM 855 N N A SER A 1 125 ? 22.143 -1.132 34.841 0.50 10.92 102 SER A N 1
ATOM 856 N N B SER A 1 125 ? 22.144 -1.130 34.830 0.50 11.65 102 SER A N 1
ATOM 857 C CA A SER A 1 125 ? 21.689 -1.904 33.691 0.50 11.28 102 SER A CA 1
ATOM 858 C CA B SER A 1 125 ? 21.671 -1.861 33.666 0.50 12.76 102 SER A CA 1
ATOM 859 C C A SER A 1 125 ? 20.220 -2.276 33.877 0.50 12.28 102 SER A C 1
ATOM 860 C C B SER A 1 125 ? 20.203 -2.199 33.873 0.50 12.93 102 SER A C 1
ATOM 861 O O A SER A 1 125 ? 19.760 -2.450 35.005 0.50 14.06 102 SER A O 1
ATOM 862 O O B SER A 1 125 ? 19.728 -2.267 35.008 0.50 14.15 102 SER A O 1
ATOM 867 N N . TYR A 1 126 ? 19.486 -2.386 32.772 1.00 11.37 103 TYR A N 1
ATOM 868 C CA . TYR A 1 126 ? 18.074 -2.751 32.824 1.00 11.87 103 TYR A CA 1
ATOM 869 C C . TYR A 1 126 ? 17.949 -4.104 32.138 1.00 9.89 103 TYR A C 1
ATOM 870 O O . TYR A 1 126 ? 18.719 -4.416 31.236 1.00 10.21 103 TYR A O 1
ATOM 879 N N . PRO A 1 127 ? 16.986 -4.934 32.566 1.00 10.72 104 PRO A N 1
ATOM 880 C CA . PRO A 1 127 ? 16.823 -6.250 31.944 1.00 9.44 104 PRO A CA 1
ATOM 881 C C . PRO A 1 127 ? 16.448 -6.217 30.464 1.00 10.78 104 PRO A C 1
ATOM 882 O O . PRO A 1 127 ? 16.713 -7.176 29.737 1.00 10.51 104 PRO A O 1
ATOM 886 N N . LEU A 1 128 ? 15.846 -5.114 30.020 1.00 10.04 105 LEU A N 1
ATOM 887 C CA . LEU A 1 128 ? 15.438 -4.967 28.620 1.00 9.71 105 LEU A CA 1
ATOM 888 C C . LEU A 1 128 ? 15.547 -3.527 28.113 1.00 9.52 105 LEU A C 1
ATOM 889 O O . LEU A 1 128 ? 15.249 -2.581 28.844 1.00 8.74 105 LEU A O 1
ATOM 894 N N . GLU A 1 129 ? 15.982 -3.372 26.864 1.00 11.00 106 GLU A N 1
ATOM 895 C CA . GLU A 1 129 ? 16.063 -2.061 26.222 1.00 10.35 106 GLU A CA 1
ATOM 896 C C . GLU A 1 129 ? 15.400 -2.215 24.859 1.00 10.09 106 GLU A C 1
ATOM 897 O O . GLU A 1 129 ? 15.733 -3.125 24.094 1.00 11.19 106 GLU A O 1
ATOM 903 N N . ILE A 1 130 ? 14.452 -1.335 24.569 1.00 7.64 107 ILE A N 1
ATOM 904 C CA . ILE A 1 130 ? 13.723 -1.369 23.306 1.00 7.60 107 ILE A CA 1
ATOM 905 C C . ILE A 1 130 ? 14.212 -0.246 22.402 1.00 7.89 107 ILE A C 1
ATOM 906 O O . ILE A 1 130 ? 14.367 0.893 22.848 1.00 8.49 107 ILE A O 1
ATOM 911 N N . HIS A 1 131 ? 14.449 -0.572 21.134 1.00 7.20 108 HIS A N 1
ATOM 912 C CA . HIS A 1 131 ? 14.917 0.406 20.160 1.00 7.26 108 HIS A CA 1
ATOM 913 C C . HIS A 1 131 ? 13.887 0.633 19.061 1.00 8.52 108 HIS A C 1
ATOM 914 O O . HIS A 1 131 ? 13.523 -0.302 18.346 1.00 8.72 108 HIS A O 1
ATOM 921 N N . PHE A 1 132 ? 13.415 1.871 18.946 1.00 7.22 109 PHE A N 1
ATOM 922 C CA . PHE A 1 132 ? 12.461 2.248 17.907 1.00 9.60 109 PHE A CA 1
ATOM 923 C C . PHE A 1 132 ? 13.296 2.972 16.861 1.00 9.79 109 PHE A C 1
ATOM 924 O O . PHE A 1 132 ? 13.737 4.098 17.086 1.00 10.42 109 PHE A O 1
ATOM 932 N N . VAL A 1 133 ? 13.516 2.313 15.727 1.00 9.91 110 VAL A N 1
ATOM 933 C CA . VAL A 1 133 ? 14.347 2.852 14.651 1.00 9.32 110 VAL A CA 1
ATOM 934 C C . VAL A 1 133 ? 13.570 3.666 13.622 1.00 9.70 110 VAL A C 1
ATOM 935 O O . VAL A 1 133 ? 12.640 3.160 12.987 1.00 10.17 110 VAL A O 1
ATOM 939 N N . HIS A 1 134 ? 13.971 4.925 13.461 1.00 8.95 111 HIS A N 1
ATOM 940 C CA . HIS A 1 134 ? 13.332 5.841 12.517 1.00 9.63 111 HIS A CA 1
ATOM 941 C C . HIS A 1 134 ? 14.348 6.293 11.481 1.00 11.32 111 HIS A C 1
ATOM 942 O O . HIS A 1 134 ? 15.543 6.393 11.777 1.00 9.94 111 HIS A O 1
ATOM 949 N N . LYS A 1 135 ? 13.871 6.606 10.280 1.00 10.40 112 LYS A N 1
ATOM 950 C CA . LYS A 1 135 ? 14.766 7.047 9.220 1.00 13.39 112 LYS A CA 1
ATOM 951 C C . LYS A 1 135 ? 14.074 8.047 8.298 1.00 13.21 112 LYS A C 1
ATOM 952 O O . LYS A 1 135 ? 12.893 7.896 7.987 1.00 13.48 112 LYS A O 1
ATOM 958 N N . THR A 1 136 ? 14.797 9.082 7.882 1.00 12.73 113 THR A N 1
ATOM 959 C CA . THR A 1 136 ? 14.227 10.074 6.971 1.00 13.30 113 THR A CA 1
ATOM 960 C C . THR A 1 136 ? 14.408 9.539 5.554 1.00 15.08 113 THR A C 1
ATOM 961 O O . THR A 1 136 ? 15.184 8.611 5.339 1.00 14.49 113 THR A O 1
ATOM 965 N N . GLU A 1 137 ? 13.699 10.119 4.590 1.00 16.33 114 GLU A N 1
ATOM 966 C CA . GLU A 1 137 ? 13.828 9.675 3.205 1.00 20.56 114 GLU A CA 1
ATOM 967 C C . GLU A 1 137 ? 15.274 9.753 2.731 1.00 22.06 114 GLU A C 1
ATOM 968 O O . GLU A 1 137 ? 15.718 8.912 1.949 1.00 21.51 114 GLU A O 1
ATOM 974 N N . ASP A 1 138 ? 16.010 10.755 3.209 1.00 22.16 115 ASP A N 1
ATOM 975 C CA . ASP A 1 138 ? 17.401 10.922 2.796 1.00 24.48 115 ASP A CA 1
ATOM 976 C C . ASP A 1 138 ? 18.428 10.143 3.620 1.00 23.60 115 ASP A C 1
ATOM 977 O O . ASP A 1 138 ? 19.631 10.372 3.492 1.00 24.09 115 ASP A O 1
ATOM 982 N N . GLY A 1 139 ? 17.959 9.232 4.468 1.00 21.76 116 GLY A N 1
ATOM 983 C CA . GLY A 1 139 ? 18.881 8.414 5.242 1.00 19.36 116 GLY A CA 1
ATOM 984 C C . GLY A 1 139 ? 19.267 8.756 6.672 1.00 17.35 116 GLY A C 1
ATOM 985 O O . GLY A 1 139 ? 20.013 7.994 7.288 1.00 18.74 116 GLY A O 1
ATOM 986 N N . LYS A 1 140 ? 18.795 9.875 7.216 1.00 15.98 117 LYS A N 1
ATOM 987 C CA . LYS A 1 140 ? 19.141 10.223 8.594 1.00 13.84 117 LYS A CA 1
ATOM 988 C C . LYS A 1 140 ? 18.464 9.238 9.539 1.00 13.13 117 LYS A C 1
ATOM 989 O O . LYS A 1 140 ? 17.265 8.980 9.418 1.00 13.32 117 LYS A O 1
ATOM 995 N N . ILE A 1 141 ? 19.235 8.696 10.479 1.00 10.29 118 ILE A N 1
ATOM 996 C CA . ILE A 1 141 ? 18.713 7.724 11.433 1.00 10.53 118 ILE A CA 1
ATOM 997 C C . ILE A 1 141 ? 18.590 8.254 12.865 1.00 10.67 118 ILE A C 1
ATOM 998 O O . ILE A 1 141 ? 19.503 8.888 13.393 1.00 9.26 118 ILE A O 1
ATOM 1003 N N . LEU A 1 142 ? 17.449 7.976 13.486 1.00 8.63 119 LEU A N 1
ATOM 1004 C CA . LEU A 1 142 ? 17.194 8.399 14.859 1.00 8.85 119 LEU A CA 1
ATOM 1005 C C . LEU A 1 142 ? 16.593 7.209 15.593 1.00 9.17 119 LEU A C 1
ATOM 1006 O O . LEU A 1 142 ? 15.560 6.668 15.184 1.00 7.32 119 LEU A O 1
ATOM 1011 N N . VAL A 1 143 ? 17.253 6.784 16.663 1.00 7.92 120 VAL A N 1
ATOM 1012 C CA . VAL A 1 143 ? 16.758 5.652 17.431 1.00 7.61 120 VAL A CA 1
ATOM 1013 C C . VAL A 1 143 ? 16.309 6.121 18.806 1.00 7.99 1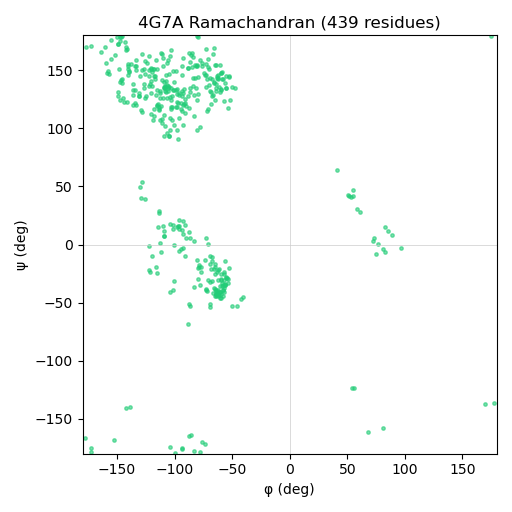20 VAL A C 1
ATOM 1014 O O . VAL A 1 143 ? 17.020 6.864 19.484 1.00 9.01 120 VAL A O 1
ATOM 1018 N N . VAL A 1 144 ? 15.114 5.696 19.195 1.00 7.44 121 VAL A N 1
ATOM 1019 C CA . VAL A 1 144 ? 14.556 6.022 20.501 1.00 7.99 121 VAL A CA 1
ATOM 1020 C C . VAL A 1 144 ? 14.708 4.767 21.353 1.00 9.12 121 VAL A C 1
ATOM 1021 O O . VAL A 1 144 ? 14.166 3.706 21.018 1.00 8.13 121 VAL A O 1
ATOM 1025 N N . GLY A 1 145 ? 15.463 4.881 22.440 1.00 9.46 122 GLY A N 1
ATOM 1026 C CA . GLY A 1 145 ? 15.666 3.741 23.313 1.00 8.59 122 GLY A CA 1
ATOM 1027 C C . GLY A 1 145 ? 14.816 3.844 24.563 1.00 9.97 122 GLY A C 1
ATOM 1028 O O . GLY A 1 145 ? 14.740 4.905 25.185 1.00 8.56 122 GLY A O 1
ATOM 1029 N N . VAL A 1 146 ? 14.166 2.742 24.921 1.00 7.87 123 VAL A N 1
ATOM 1030 C CA . VAL A 1 146 ? 13.316 2.699 26.103 1.00 9.57 123 VAL A CA 1
ATOM 1031 C C . VAL A 1 146 ? 13.768 1.566 27.013 1.00 8.56 123 VAL A C 1
ATOM 1032 O O . VAL A 1 146 ? 13.910 0.422 26.575 1.00 8.81 123 VAL A O 1
ATOM 1036 N N . MET A 1 147 ? 14.004 1.891 28.278 1.00 9.05 124 MET A N 1
ATOM 1037 C CA . MET A 1 147 ? 14.425 0.892 29.254 1.00 9.17 124 MET A CA 1
ATOM 1038 C C . MET A 1 147 ? 13.196 0.253 29.879 1.00 10.14 124 MET A C 1
ATOM 1039 O O . MET A 1 147 ? 12.133 0.872 29.962 1.00 10.09 124 MET A O 1
ATOM 1044 N N . ALA A 1 148 ? 13.340 -0.992 30.315 1.00 9.76 125 ALA A N 1
ATOM 1045 C CA . ALA A 1 148 ? 12.243 -1.683 30.976 1.00 9.43 125 ALA A CA 1
ATOM 1046 C C . ALA A 1 148 ? 12.786 -2.367 32.221 1.00 8.89 125 ALA A C 1
ATOM 1047 O O . ALA A 1 148 ? 13.831 -3.019 32.174 1.00 10.42 125 ALA A O 1
ATOM 1049 N N . LYS A 1 149 ? 12.080 -2.192 33.334 1.00 10.07 126 LYS A N 1
ATOM 1050 C CA . LYS A 1 149 ? 12.453 -2.815 34.598 1.00 10.14 126 LYS A CA 1
ATOM 1051 C C . LYS A 1 149 ? 11.404 -3.879 34.875 1.00 11.70 126 LYS A C 1
ATOM 1052 O O . LYS A 1 149 ? 10.312 -3.841 34.305 1.00 10.38 126 LYS A O 1
ATOM 1058 N N . LEU A 1 150 ? 11.730 -4.831 35.739 1.00 11.24 127 LEU A N 1
ATOM 1059 C CA . LEU A 1 150 ? 10.764 -5.860 36.083 1.00 11.59 127 LEU A CA 1
ATOM 1060 C C . LEU A 1 150 ? 9.696 -5.227 36.961 1.00 11.80 127 LEU A C 1
ATOM 1061 O O . LEU A 1 150 ? 10.000 -4.462 37.884 1.00 13.01 127 LEU A O 1
ATOM 1066 N N . GLY A 1 151 ? 8.446 -5.550 36.666 1.00 10.16 128 GLY A N 1
ATOM 1067 C CA . GLY A 1 151 ? 7.342 -5.007 37.428 1.00 11.88 128 GLY A CA 1
ATOM 1068 C C . GLY A 1 151 ? 6.038 -5.484 36.832 1.00 12.03 128 GLY A C 1
ATOM 1069 O O . GLY A 1 151 ? 5.907 -6.652 36.469 1.00 12.57 128 GLY A O 1
ATOM 1070 N N . LYS A 1 152 ? 5.077 -4.577 36.710 1.00 13.31 129 LYS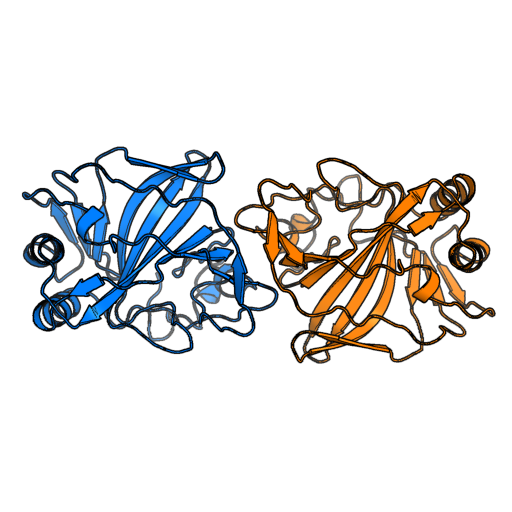 A N 1
ATOM 1071 C CA . LYS A 1 152 ? 3.780 -4.935 36.165 1.00 13.59 129 LYS A CA 1
ATOM 1072 C C . LYS A 1 152 ? 3.882 -5.394 34.716 1.00 14.48 129 LYS A C 1
ATOM 1073 O O . LYS A 1 152 ? 4.678 -4.875 33.931 1.00 14.71 129 LYS A O 1
ATOM 1079 N N . THR A 1 153 ? 3.069 -6.385 34.377 1.00 13.26 130 THR A N 1
ATOM 1080 C CA . THR A 1 153 ? 3.026 -6.942 33.032 1.00 12.93 130 THR A CA 1
ATOM 1081 C C . THR A 1 153 ? 2.693 -5.870 32.000 1.00 13.02 130 THR A C 1
ATOM 1082 O O . THR A 1 153 ? 1.883 -4.986 32.262 1.00 12.06 130 THR A O 1
ATOM 1086 N N . ASN A 1 154 ? 3.317 -5.942 30.828 1.00 13.52 131 ASN A N 1
ATOM 1087 C CA . ASN A 1 154 ? 3.010 -4.989 29.768 1.00 14.90 131 ASN A CA 1
ATOM 1088 C C . ASN A 1 154 ? 2.102 -5.710 28.772 1.00 16.27 131 ASN A C 1
ATOM 1089 O O . ASN A 1 154 ? 2.502 -6.701 28.167 1.00 17.64 131 ASN A O 1
ATOM 1094 N N . LYS A 1 155 ? 0.882 -5.210 28.603 1.00 20.13 132 LYS A N 1
ATOM 1095 C CA . LYS A 1 155 ? -0.087 -5.841 27.709 1.00 23.28 132 LYS A CA 1
ATOM 1096 C C . LYS A 1 155 ? 0.345 -6.022 26.262 1.00 21.65 132 LYS A C 1
ATOM 1097 O O . LYS A 1 155 ? 0.081 -7.064 25.653 1.00 23.14 132 LYS A O 1
ATOM 1103 N N . GLU A 1 156 ? 1.005 -5.016 25.705 1.00 18.55 133 GLU A N 1
ATOM 1104 C CA . GLU A 1 156 ? 1.436 -5.095 24.314 1.00 16.22 133 GLU A CA 1
ATOM 1105 C C . GLU A 1 156 ? 2.467 -6.192 24.082 1.00 16.64 133 GLU A C 1
ATOM 1106 O O . GLU A 1 156 ? 2.376 -6.944 23.112 1.00 15.11 133 GLU A O 1
ATOM 1112 N N . LEU A 1 157 ? 3.447 -6.285 24.977 1.00 14.70 134 LEU A N 1
ATOM 1113 C CA . LEU A 1 157 ? 4.506 -7.271 24.838 1.00 14.29 134 LEU A CA 1
ATOM 1114 C C . LEU A 1 157 ? 4.012 -8.715 24.736 1.00 14.25 134 LEU A C 1
ATOM 1115 O O . LEU A 1 157 ? 4.609 -9.523 24.023 1.00 14.36 134 LEU A O 1
ATOM 1120 N N . ASP A 1 158 ? 2.932 -9.048 25.439 1.00 14.21 135 ASP A N 1
ATOM 1121 C CA . ASP A 1 158 ? 2.395 -10.404 25.365 1.00 15.44 135 ASP A CA 1
ATOM 1122 C C . ASP A 1 158 ? 1.940 -10.740 23.943 1.00 15.67 135 ASP A C 1
ATOM 1123 O O . ASP A 1 158 ? 2.134 -11.864 23.481 1.00 16.07 135 ASP A O 1
ATOM 1128 N N . LYS A 1 159 ? 1.337 -9.767 23.257 1.00 14.62 136 LYS A N 1
ATOM 1129 C CA . LYS A 1 159 ? 0.858 -9.970 21.886 1.00 15.19 136 LYS A CA 1
ATOM 1130 C C . LYS A 1 159 ? 2.022 -10.357 20.984 1.00 14.72 136 LYS A C 1
ATOM 1131 O O . LYS A 1 159 ? 1.910 -11.249 20.141 1.00 13.68 136 LYS A O 1
ATOM 1137 N N . ILE A 1 160 ? 3.143 -9.671 21.170 1.00 13.63 137 ILE A N 1
ATOM 1138 C CA . ILE A 1 160 ? 4.344 -9.926 20.388 1.00 13.56 137 ILE A CA 1
ATOM 1139 C C . ILE A 1 160 ? 4.974 -11.276 20.724 1.00 14.34 137 ILE A C 1
ATOM 1140 O O . ILE A 1 160 ? 5.253 -12.078 19.833 1.00 13.88 137 ILE A O 1
ATOM 1145 N N . LEU A 1 161 ? 5.192 -11.531 22.011 1.00 14.84 138 LEU A N 1
ATOM 1146 C CA . LEU A 1 161 ? 5.811 -12.783 22.434 1.00 15.00 138 LEU A CA 1
ATOM 1147 C C . LEU A 1 161 ? 4.984 -14.029 22.134 1.00 15.82 138 LEU A C 1
ATOM 1148 O O . LEU A 1 161 ? 5.536 -15.115 21.999 1.00 17.08 138 LEU A O 1
ATOM 1153 N N . ASN A 1 162 ? 3.669 -13.881 22.026 1.00 17.11 139 ASN A N 1
ATOM 1154 C CA . ASN A 1 162 ? 2.819 -15.032 21.741 1.00 20.66 139 ASN A CA 1
ATOM 1155 C C . ASN A 1 162 ? 3.022 -15.588 20.335 1.00 20.78 139 ASN A C 1
ATOM 1156 O O . ASN A 1 162 ? 2.693 -16.743 20.076 1.00 21.88 139 ASN A O 1
ATOM 1161 N N . VAL A 1 163 ? 3.563 -14.778 19.426 1.00 20.07 140 VAL A N 1
ATOM 1162 C CA . VAL A 1 163 ? 3.778 -15.236 18.056 1.00 20.46 140 VAL A CA 1
ATOM 1163 C C . VAL A 1 163 ? 5.227 -15.156 17.595 1.00 19.29 140 VAL A C 1
ATOM 1164 O O . VAL A 1 163 ? 5.539 -15.529 16.467 1.00 19.85 140 VAL A O 1
ATOM 1168 N N . ALA A 1 164 ? 6.111 -14.673 18.461 1.00 18.39 141 ALA A N 1
ATOM 1169 C CA . ALA A 1 164 ? 7.521 -14.550 18.111 1.00 17.84 141 ALA A CA 1
ATOM 1170 C C . ALA A 1 164 ? 8.161 -15.911 17.866 1.00 18.24 141 ALA A C 1
ATOM 1171 O O . ALA A 1 164 ? 8.111 -16.791 18.723 1.00 17.55 141 ALA A O 1
ATOM 1173 N N . PRO A 1 165 ? 8.768 -16.101 16.683 1.00 19.30 142 PRO A N 1
ATOM 1174 C CA . PRO A 1 165 ? 9.430 -17.357 16.315 1.00 19.88 142 PRO A CA 1
ATOM 1175 C C . PRO A 1 165 ? 10.621 -17.617 17.235 1.00 19.71 142 PRO A C 1
ATOM 1176 O O . PRO A 1 165 ? 11.409 -16.709 17.496 1.00 19.58 142 PRO A O 1
ATOM 1180 N N . ALA A 1 166 ? 10.757 -18.849 17.723 1.00 22.40 143 ALA A N 1
ATOM 1181 C CA . ALA A 1 166 ? 11.866 -19.201 18.615 1.00 22.24 143 ALA A CA 1
ATOM 1182 C C . ALA A 1 166 ? 13.144 -19.463 17.824 1.00 24.71 143 ALA A C 1
ATOM 1183 O O . ALA A 1 166 ? 14.242 -19.547 18.386 1.00 22.65 143 ALA A O 1
ATOM 1185 N N . GLU A 1 167 ? 12.985 -19.604 16.514 1.00 23.63 144 GLU A N 1
ATOM 1186 C CA . GLU A 1 167 ? 14.102 -19.840 15.611 1.00 25.69 144 GLU A CA 1
ATOM 1187 C C . GLU A 1 167 ? 13.954 -18.788 14.521 1.00 23.94 144 GLU A C 1
ATOM 1188 O O . GLU A 1 167 ? 12.889 -18.183 14.387 1.00 21.85 144 GLU A O 1
ATOM 1194 N N . GLU A 1 168 ? 15.005 -18.564 13.741 1.00 23.26 145 GLU A N 1
ATOM 1195 C CA . GLU A 1 168 ? 14.926 -17.565 12.684 1.00 22.33 145 GLU A CA 1
ATOM 1196 C C . GLU A 1 168 ? 13.711 -17.792 11.798 1.00 21.93 145 GLU A C 1
ATOM 1197 O O . GLU A 1 168 ? 13.517 -18.874 11.245 1.00 22.27 145 GLU A O 1
ATOM 1203 N N . GLY A 1 169 ? 12.884 -16.759 11.689 1.00 19.70 146 GLY A N 1
ATOM 1204 C CA . GLY A 1 169 ? 11.679 -16.840 10.888 1.00 18.53 146 GLY A CA 1
ATOM 1205 C C . GLY A 1 169 ? 10.866 -15.573 11.056 1.00 17.95 146 GLY A C 1
ATOM 1206 O O . GLY A 1 169 ? 11.258 -14.671 11.802 1.00 15.40 146 GLY A O 1
ATOM 1207 N N . GLU A 1 170 ? 9.731 -15.502 10.367 1.00 17.66 147 GLU A N 1
ATOM 1208 C CA . GLU A 1 170 ? 8.871 -14.329 10.439 1.00 17.28 147 GLU A CA 1
ATOM 1209 C C . GLU A 1 170 ? 7.426 -14.754 10.634 1.00 17.29 147 GLU A C 1
ATOM 1210 O O . GLU A 1 170 ? 7.015 -15.817 10.168 1.00 17.94 147 GLU A O 1
ATOM 1216 N N . LYS A 1 171 ? 6.655 -13.908 11.310 1.00 16.34 148 LYS A N 1
ATOM 1217 C CA . LYS A 1 171 ? 5.253 -14.191 11.586 1.00 17.78 148 LYS A CA 1
ATOM 1218 C C . LYS A 1 171 ? 4.430 -12.909 11.646 1.00 17.76 148 LYS A C 1
ATOM 1219 O O . LYS A 1 171 ? 4.809 -11.957 12.324 1.00 17.30 148 LYS A O 1
ATOM 1225 N N . ILE A 1 172 ? 3.302 -12.886 10.941 1.00 15.86 149 ILE A N 1
ATOM 1226 C CA . ILE A 1 172 ? 2.435 -11.712 10.945 1.00 16.34 149 ILE A CA 1
ATOM 1227 C C . ILE A 1 172 ? 1.528 -11.734 12.166 1.00 18.11 149 ILE A C 1
ATOM 1228 O O . ILE A 1 172 ? 0.853 -12.725 12.432 1.00 15.36 149 ILE A O 1
ATOM 1233 N N . LEU A 1 173 ? 1.516 -10.629 12.901 1.00 19.03 150 LEU A N 1
ATOM 1234 C CA . LEU A 1 173 ? 0.706 -10.506 14.105 1.00 22.78 150 LEU A CA 1
ATOM 1235 C C . LEU A 1 173 ? -0.744 -10.178 13.748 1.00 24.31 150 LEU A C 1
ATOM 1236 O O . LEU A 1 173 ? -1.015 -9.199 13.054 1.00 25.30 150 LEU A O 1
ATOM 1241 N N . ASP A 1 174 ? -1.671 -11.007 14.222 1.00 25.00 151 ASP A N 1
ATOM 1242 C CA . ASP A 1 174 ? -3.095 -10.814 13.954 1.00 26.43 151 ASP A CA 1
ATOM 1243 C C . ASP A 1 174 ? -3.733 -9.738 14.830 1.00 25.86 151 ASP A C 1
ATOM 1244 O O . ASP A 1 174 ? -4.797 -9.212 14.502 1.00 25.45 151 ASP A O 1
ATOM 1249 N N . LYS A 1 175 ? -3.088 -9.413 15.944 1.00 23.14 152 LYS A N 1
ATOM 1250 C CA . LYS A 1 175 ? -3.618 -8.403 16.850 1.00 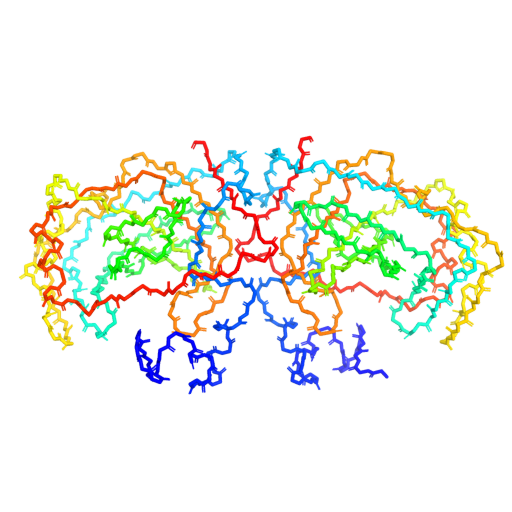22.57 152 LYS A CA 1
ATOM 1251 C C . LYS A 1 175 ? -2.949 -7.052 16.642 1.00 22.13 152 LYS A C 1
ATOM 1252 O O . LYS A 1 175 ? -1.781 -6.983 16.255 1.00 22.82 152 LYS A O 1
ATOM 1258 N N . ASN A 1 176 ? -3.700 -5.983 16.892 1.00 18.67 153 ASN A N 1
ATOM 1259 C CA . ASN A 1 176 ? -3.174 -4.633 16.753 1.00 18.28 153 ASN A CA 1
ATOM 1260 C C . ASN A 1 176 ? -2.290 -4.343 17.951 1.00 16.45 153 ASN A C 1
ATOM 1261 O O . ASN A 1 176 ? -2.478 -4.917 19.023 1.00 14.68 153 ASN A O 1
ATOM 1266 N N . LEU A 1 177 ? -1.328 -3.449 17.763 1.00 15.06 154 LEU A N 1
ATOM 1267 C CA . LEU A 1 177 ? -0.429 -3.073 18.838 1.00 15.14 154 LEU A CA 1
ATOM 1268 C C . LEU A 1 177 ? -0.543 -1.580 19.086 1.00 13.98 154 LEU A C 1
ATOM 1269 O O . LEU A 1 177 ? -0.692 -0.800 18.147 1.00 12.55 154 LEU A O 1
ATOM 1274 N N . ASN A 1 178 ? -0.508 -1.182 20.351 1.00 13.98 155 ASN A N 1
ATOM 1275 C CA . ASN A 1 178 ? -0.515 0.236 20.664 1.00 12.87 155 ASN A CA 1
ATOM 1276 C C . ASN A 1 178 ? 0.934 0.467 21.061 1.00 12.01 155 ASN A C 1
ATOM 1277 O O . ASN A 1 178 ? 1.319 0.249 22.211 1.00 12.21 155 ASN A O 1
ATOM 1282 N N . LEU A 1 179 ? 1.743 0.873 20.090 1.00 12.38 156 LEU A N 1
ATOM 1283 C CA . LEU A 1 179 ? 3.169 1.106 20.319 1.00 11.00 156 LEU A CA 1
ATOM 1284 C C . LEU A 1 179 ? 3.434 2.094 21.444 1.00 11.97 156 LEU A C 1
ATOM 1285 O O . LEU A 1 179 ? 4.472 2.034 22.107 1.00 12.06 156 LEU A O 1
ATOM 1290 N N . ASN A 1 180 ? 2.496 3.010 21.652 1.00 10.59 157 ASN A N 1
ATOM 1291 C CA . ASN A 1 180 ? 2.642 4.023 22.689 1.00 11.18 157 ASN A CA 1
ATOM 1292 C C . ASN A 1 180 ? 2.670 3.446 24.100 1.00 11.92 157 ASN A C 1
ATOM 1293 O O . ASN A 1 180 ? 3.135 4.104 25.038 1.00 10.80 157 ASN A O 1
ATOM 1298 N N . ASN A 1 181 ? 2.183 2.219 24.260 1.00 12.02 158 ASN A N 1
ATOM 1299 C CA . ASN A 1 181 ? 2.189 1.589 25.576 1.00 11.31 158 ASN A CA 1
ATOM 1300 C C . ASN A 1 181 ? 3.505 0.858 25.855 1.00 11.48 158 ASN A C 1
ATOM 1301 O O . ASN A 1 181 ? 3.648 0.188 26.878 1.00 10.61 158 ASN A O 1
ATOM 1306 N N . LEU A 1 182 ? 4.463 0.991 24.940 1.00 9.55 159 LEU A N 1
ATOM 1307 C CA . LEU A 1 182 ? 5.784 0.383 25.099 1.00 9.07 159 LEU A CA 1
ATOM 1308 C C . LEU A 1 182 ? 6.785 1.500 25.349 1.00 9.10 159 LEU A C 1
ATOM 1309 O O . LEU A 1 182 ? 7.993 1.290 25.288 1.00 9.92 159 LEU A O 1
ATOM 1314 N N . ILE A 1 183 ? 6.256 2.691 25.618 1.00 9.02 160 ILE A N 1
ATOM 1315 C CA . ILE A 1 183 ? 7.062 3.881 25.864 1.00 11.17 160 ILE A CA 1
ATOM 1316 C C . ILE A 1 183 ? 6.463 4.598 27.068 1.00 8.41 160 ILE A C 1
ATOM 1317 O O . ILE A 1 183 ? 5.244 4.691 27.195 1.00 9.98 160 ILE A O 1
ATOM 1322 N N . PRO A 1 184 ? 7.310 5.104 27.974 1.00 8.04 161 PRO A N 1
ATOM 1323 C CA . PRO A 1 184 ? 6.747 5.800 29.133 1.00 8.01 161 PRO A CA 1
ATOM 1324 C C . PRO A 1 184 ? 5.898 6.989 28.697 1.00 9.33 161 PRO A C 1
ATOM 1325 O O . PRO A 1 184 ? 6.172 7.620 27.672 1.00 9.76 161 PRO A O 1
ATOM 1329 N N . LYS A 1 185 ? 4.859 7.291 29.462 1.00 9.08 162 LYS A N 1
ATOM 1330 C CA . LYS A 1 185 ? 4.026 8.431 29.123 1.00 9.86 162 LYS A CA 1
ATOM 1331 C C . LYS A 1 185 ? 4.891 9.688 29.230 1.00 9.62 162 LYS A C 1
ATOM 1332 O O . LYS A 1 185 ? 4.829 10.559 28.370 1.00 10.09 162 LYS A O 1
ATOM 1338 N N . ASP A 1 186 ? 5.712 9.770 30.277 1.00 10.46 163 ASP A N 1
ATOM 1339 C CA . ASP A 1 186 ? 6.606 10.915 30.475 1.00 10.61 163 ASP A CA 1
ATOM 1340 C C . ASP A 1 186 ? 7.699 10.829 29.413 1.00 10.83 163 ASP A C 1
ATOM 1341 O O . ASP A 1 186 ? 8.495 9.885 29.408 1.00 10.33 163 ASP A O 1
ATOM 1346 N N . LYS A 1 187 ? 7.753 11.814 28.521 1.00 9.12 164 LYS A N 1
ATOM 1347 C CA . LYS A 1 187 ? 8.745 11.783 27.453 1.00 9.54 164 LYS A CA 1
ATOM 1348 C C . LYS A 1 187 ? 10.095 12.460 27.728 1.00 9.44 164 LYS A C 1
ATOM 1349 O O . LYS A 1 187 ? 10.857 12.731 26.793 1.00 9.26 164 LYS A O 1
ATOM 1355 N N . ARG A 1 188 ? 10.412 12.722 28.995 1.00 8.50 165 ARG A N 1
ATOM 1356 C CA . ARG A 1 188 ? 11.699 13.350 29.304 1.00 9.70 165 ARG A CA 1
ATOM 1357 C C . ARG A 1 188 ? 12.813 12.436 28.791 1.00 8.73 165 ARG A C 1
ATOM 1358 O O . ARG A 1 188 ? 12.797 11.229 29.045 1.00 9.77 165 ARG A O 1
ATOM 1366 N N . TYR A 1 189 ? 13.788 13.002 28.085 1.00 8.81 166 TYR A N 1
ATOM 1367 C CA . TYR A 1 189 ? 14.853 12.179 27.519 1.00 8.85 166 TYR A CA 1
ATOM 1368 C C . TYR A 1 189 ? 16.258 12.772 27.523 1.00 8.56 166 TYR A C 1
ATOM 1369 O O . TYR A 1 189 ? 16.460 13.955 27.800 1.00 9.44 166 TYR A O 1
ATOM 1378 N N . MET A 1 190 ? 17.224 11.915 27.202 1.00 9.10 167 MET A N 1
ATOM 1379 C CA . MET A 1 190 ? 18.632 12.290 27.107 1.00 11.45 167 MET A CA 1
ATOM 1380 C C . MET A 1 190 ? 19.019 11.998 25.659 1.00 9.90 167 MET A C 1
ATOM 1381 O O . MET A 1 190 ? 18.487 11.069 25.047 1.00 10.67 167 MET A O 1
ATOM 1386 N N . THR A 1 191 ? 19.942 12.770 25.105 1.00 9.10 168 THR A N 1
ATOM 1387 C CA . THR A 1 191 ? 20.333 12.544 23.722 1.00 8.20 168 THR A CA 1
ATOM 1388 C C . THR A 1 191 ? 21.836 12.705 23.523 1.00 9.60 168 THR A C 1
ATOM 1389 O O . THR A 1 191 ? 22.501 13.374 24.306 1.00 8.05 168 THR A O 1
ATOM 1393 N N . TYR A 1 192 ? 22.364 12.060 22.486 1.00 10.32 169 TYR A N 1
ATOM 1394 C CA . TYR A 1 192 ? 23.778 12.161 22.140 1.00 8.87 169 TYR A CA 1
ATOM 1395 C C . TYR A 1 192 ? 23.953 11.653 20.713 1.00 8.66 169 TYR A C 1
ATOM 1396 O O . TYR A 1 192 ? 23.046 11.028 20.156 1.00 8.75 169 TYR A O 1
ATOM 1405 N N . SER A 1 193 ? 25.109 11.943 20.122 1.00 6.81 170 SER A N 1
ATOM 1406 C CA . SER A 1 193 ? 25.421 11.525 18.757 1.00 7.51 170 SER A CA 1
ATOM 1407 C C . SER A 1 193 ? 26.143 10.185 18.821 1.00 8.40 170 SER A C 1
ATOM 1408 O O . SER A 1 193 ? 27.211 10.080 19.420 1.00 7.16 170 SER A O 1
ATOM 1411 N N . GLY A 1 194 ? 25.561 9.162 18.201 1.00 6.83 171 GLY A N 1
ATOM 1412 C CA . GLY A 1 194 ? 26.171 7.846 18.253 1.00 7.81 171 GLY A CA 1
ATOM 1413 C C . GLY A 1 194 ? 26.173 7.040 16.970 1.00 6.53 171 GLY A C 1
ATOM 1414 O O . GLY A 1 194 ? 26.377 7.577 15.877 1.00 6.06 171 GLY A O 1
ATOM 1415 N N . SER A 1 195 ? 25.918 5.741 17.109 1.00 8.15 172 SER A N 1
ATOM 1416 C CA . SER A 1 195 ? 25.941 4.832 15.969 1.00 8.73 172 SER A CA 1
ATOM 1417 C C . SER A 1 195 ? 24.984 3.667 16.139 1.00 9.55 172 SER A C 1
ATOM 1418 O O . SER A 1 195 ? 24.306 3.532 17.159 1.00 9.17 172 SER A O 1
ATOM 1421 N N . LEU A 1 196 ? 24.945 2.816 15.122 1.00 8.77 173 LEU A N 1
ATOM 1422 C CA . LEU A 1 196 ? 24.132 1.620 15.193 1.00 9.05 173 LEU A CA 1
ATOM 1423 C C . LEU A 1 196 ? 24.953 0.752 16.144 1.00 8.21 173 LEU A C 1
ATOM 1424 O O . LEU A 1 196 ? 26.183 0.842 16.151 1.00 8.20 173 LEU A O 1
ATOM 1429 N N . THR A 1 197 ? 24.292 -0.072 16.948 1.00 7.79 174 THR A N 1
ATOM 1430 C CA . THR A 1 197 ? 25.010 -0.918 17.892 1.00 9.49 174 THR A CA 1
ATOM 1431 C C . THR A 1 197 ? 25.322 -2.301 17.337 1.00 9.94 174 THR A C 1
ATOM 1432 O O . THR A 1 197 ? 25.761 -3.187 18.067 1.00 10.02 174 THR A O 1
ATOM 1436 N N . THR A 1 198 ? 25.075 -2.485 16.046 1.00 9.90 175 THR A N 1
ATOM 1437 C CA . THR A 1 198 ? 25.375 -3.748 15.384 1.00 11.07 175 THR A CA 1
ATOM 1438 C C . THR A 1 198 ? 26.068 -3.395 14.071 1.00 12.44 175 THR A C 1
ATOM 1439 O O . THR A 1 198 ? 25.875 -2.303 13.535 1.00 11.35 175 THR A O 1
ATOM 1443 N N . PRO A 1 199 ? 26.904 -4.304 13.546 1.00 11.77 176 PRO A N 1
ATOM 1444 C CA . PRO A 1 199 ? 27.601 -4.023 12.284 1.00 12.20 176 PRO A CA 1
ATOM 1445 C C . PRO A 1 199 ? 26.604 -3.596 11.204 1.00 11.58 176 PRO A C 1
ATOM 1446 O O . PRO A 1 199 ? 25.505 -4.147 11.117 1.00 11.16 176 PRO A O 1
ATOM 1450 N N . PRO A 1 200 ? 26.992 -2.656 10.324 1.00 11.25 177 PRO A N 1
ATOM 1451 C CA . PRO A 1 200 ? 28.256 -1.923 10.179 1.00 11.25 177 PRO A CA 1
ATOM 1452 C C . PRO A 1 200 ? 28.591 -0.830 11.199 1.00 11.86 177 PRO A C 1
ATOM 1453 O O . PRO A 1 200 ? 29.588 -0.126 11.035 1.00 12.93 177 PRO A O 1
ATOM 1457 N N . CYS A 1 201 ? 27.764 -0.674 12.228 1.00 11.72 178 CYS A N 1
ATOM 1458 C CA . CYS A 1 201 ? 28.002 0.328 13.273 1.00 11.30 178 CYS A CA 1
ATOM 1459 C C . CYS A 1 201 ? 28.091 1.760 12.754 1.00 10.77 178 CYS A C 1
ATOM 1460 O O . CYS A 1 201 ? 28.787 2.585 13.347 1.00 8.75 178 CYS A O 1
ATOM 1463 N N . THR A 1 202 ? 27.378 2.056 11.670 1.00 10.06 179 THR A N 1
ATOM 1464 C CA . THR A 1 202 ? 27.399 3.387 11.058 1.00 9.94 179 THR A CA 1
ATOM 1465 C C . THR A 1 202 ? 27.153 4.506 12.063 1.00 8.51 179 THR A C 1
ATOM 1466 O O . THR A 1 202 ? 26.250 4.415 12.893 1.00 8.53 179 THR A O 1
ATOM 1470 N N . GLU A 1 203 ? 27.939 5.575 11.976 1.00 8.00 180 GLU A N 1
ATOM 1471 C CA . GLU A 1 203 ? 27.768 6.689 12.900 1.00 8.02 180 GLU A CA 1
ATOM 1472 C C . GLU A 1 203 ? 26.851 7.760 12.324 1.00 9.77 180 GLU A C 1
ATOM 1473 O O . GLU A 1 203 ? 26.271 7.575 11.251 1.00 12.18 180 GLU A O 1
ATOM 1479 N N . GLY A 1 204 ? 26.710 8.871 13.039 1.00 9.91 181 GLY A N 1
ATOM 1480 C CA . GLY A 1 204 ? 25.825 9.928 12.584 1.00 9.89 181 GLY A CA 1
ATOM 1481 C C . GLY A 1 204 ? 24.389 9.605 12.982 1.00 10.13 181 GLY A C 1
ATOM 1482 O O . GLY A 1 204 ? 23.437 10.199 12.468 1.00 10.53 181 GLY A O 1
ATOM 1483 N N . VAL A 1 205 ? 24.239 8.649 13.896 1.00 8.37 182 VAL A N 1
ATOM 1484 C CA . VAL A 1 205 ? 22.922 8.233 14.386 1.00 8.10 182 VAL A CA 1
ATOM 1485 C C . VAL A 1 205 ? 22.512 9.129 15.551 1.00 9.49 182 VAL A C 1
ATOM 1486 O O . VAL A 1 205 ? 23.323 9.405 16.444 1.00 8.49 182 VAL A O 1
ATOM 1490 N N . ARG A 1 206 ? 21.265 9.595 15.539 1.00 7.33 183 ARG A N 1
ATOM 1491 C CA . ARG A 1 206 ? 20.779 10.449 16.617 1.00 8.61 183 ARG A CA 1
ATOM 1492 C C . ARG A 1 206 ? 20.096 9.567 17.650 1.00 9.36 183 ARG A C 1
ATOM 1493 O O . ARG A 1 206 ? 19.075 8.941 17.367 1.00 9.49 183 ARG A O 1
ATOM 1501 N N . TRP A 1 207 ? 20.675 9.514 18.845 1.00 8.33 184 TRP A N 1
ATOM 1502 C CA . TRP A 1 207 ? 20.130 8.711 19.924 1.00 7.94 184 TRP A CA 1
ATOM 1503 C C . TRP A 1 207 ? 19.312 9.509 20.913 1.00 8.53 184 TRP A C 1
ATOM 1504 O O . TRP A 1 207 ? 19.726 10.571 21.371 1.00 8.94 184 TRP A O 1
ATOM 1515 N N . ILE A 1 208 ? 18.138 8.974 21.229 1.00 8.54 185 ILE A N 1
ATOM 1516 C CA . ILE A 1 208 ? 17.234 9.563 22.200 1.00 7.43 185 ILE A CA 1
ATOM 1517 C C . ILE A 1 208 ? 16.886 8.429 23.159 1.00 8.36 185 ILE A C 1
ATOM 1518 O O . ILE A 1 208 ? 16.288 7.427 22.763 1.00 8.63 185 ILE A O 1
ATOM 1523 N N . VAL A 1 209 ? 17.289 8.576 24.417 1.00 7.73 186 VAL A N 1
ATOM 1524 C CA . VAL A 1 209 ? 17.022 7.557 25.425 1.00 7.69 186 VAL A CA 1
ATOM 1525 C C . VAL A 1 209 ? 16.084 8.122 26.492 1.00 7.33 186 VAL A C 1
ATOM 1526 O O . VAL A 1 209 ? 16.413 9.106 27.144 1.00 7.82 186 VAL A O 1
ATOM 1530 N N . LEU A 1 210 ? 14.913 7.509 26.657 1.00 7.68 187 LEU A N 1
ATOM 1531 C CA . LEU A 1 210 ? 13.938 7.973 27.646 1.00 9.08 187 LEU A CA 1
ATOM 1532 C C . LEU A 1 210 ? 14.475 7.799 29.054 1.00 9.54 187 LEU A C 1
ATOM 1533 O O . LEU A 1 210 ? 15.092 6.780 29.365 1.00 8.41 187 LEU A O 1
ATOM 1538 N N . LYS A 1 211 ? 14.231 8.792 29.904 1.00 7.93 188 LYS A N 1
ATOM 1539 C CA . LYS A 1 211 ? 14.708 8.751 31.283 1.00 10.35 188 LYS A CA 1
ATOM 1540 C C . LYS A 1 211 ? 13.948 7.734 32.128 1.00 9.65 188 LYS A C 1
ATOM 1541 O O . LYS A 1 211 ? 14.537 7.023 32.944 1.00 9.67 188 LYS A O 1
ATOM 1547 N N . LYS A 1 212 ? 12.640 7.663 31.918 1.00 8.93 189 LYS A N 1
ATOM 1548 C CA . LYS A 1 212 ? 11.794 6.756 32.683 1.00 10.66 189 LYS A CA 1
ATOM 1549 C C . LYS A 1 212 ? 11.578 5.414 32.000 1.00 9.64 189 LYS A C 1
ATOM 1550 O O . LYS A 1 212 ? 11.261 5.348 30.818 1.00 9.29 189 LYS A O 1
ATOM 1556 N N . PRO A 1 213 ? 11.755 4.317 32.745 1.00 10.55 190 PRO A N 1
ATOM 1557 C CA . PRO A 1 213 ? 11.556 3.005 32.134 1.00 10.19 190 PRO A CA 1
ATOM 1558 C C . PRO A 1 213 ? 10.098 2.567 32.173 1.00 10.18 190 PRO A C 1
ATOM 1559 O O . PRO A 1 213 ? 9.282 3.136 32.905 1.00 10.24 190 PRO A O 1
ATOM 1563 N N . ILE A 1 214 ? 9.765 1.581 31.349 1.00 8.79 191 ILE A N 1
ATOM 1564 C CA . ILE A 1 214 ? 8.426 1.019 31.372 1.00 7.94 191 ILE A CA 1
ATOM 1565 C C . ILE A 1 214 ? 8.642 -0.251 32.193 1.00 9.27 191 ILE A C 1
ATOM 1566 O O . ILE A 1 214 ? 9.758 -0.511 32.641 1.00 9.27 191 ILE A O 1
ATOM 1571 N N . SER A 1 215 ? 7.595 -1.035 32.411 1.00 9.76 192 SER A N 1
ATOM 1572 C CA . SER A 1 215 ? 7.758 -2.263 33.170 1.00 10.10 192 SER A CA 1
ATOM 1573 C C . SER A 1 215 ? 7.320 -3.471 32.356 1.00 11.47 192 SER A C 1
ATOM 1574 O O . SER A 1 215 ? 6.461 -3.367 31.482 1.00 11.82 192 SER A O 1
ATOM 1577 N N . ILE A 1 216 ? 7.942 -4.609 32.635 1.00 11.02 193 ILE A N 1
ATOM 1578 C CA . ILE A 1 216 ? 7.575 -5.872 32.001 1.00 12.24 193 ILE A CA 1
ATOM 1579 C C . ILE A 1 216 ? 7.614 -6.864 33.153 1.00 11.90 193 ILE A C 1
ATOM 1580 O O . ILE A 1 216 ? 8.301 -6.628 34.148 1.00 12.16 193 ILE A O 1
ATOM 1585 N N . SER A 1 217 ? 6.876 -7.961 33.037 1.00 13.01 194 SER A N 1
ATOM 1586 C CA . SER A 1 217 ? 6.864 -8.951 34.108 1.00 10.87 194 SER A CA 1
ATOM 1587 C C . SER A 1 217 ? 8.050 -9.897 33.981 1.00 11.27 194 SER A C 1
ATOM 1588 O O . SER A 1 217 ? 8.664 -9.997 32.920 1.00 11.21 194 SER A O 1
ATOM 1591 N N . LYS A 1 218 ? 8.372 -10.592 35.069 1.00 10.84 195 LYS A N 1
ATOM 1592 C CA . LYS A 1 218 ? 9.465 -11.553 35.052 1.00 11.54 195 LYS A CA 1
ATOM 1593 C C . LYS A 1 218 ? 9.118 -12.611 34.014 1.00 12.21 195 LYS A C 1
ATOM 1594 O O . LYS A 1 218 ? 9.972 -13.063 33.257 1.00 11.88 195 LYS A O 1
ATOM 1600 N N . GLN A 1 219 ? 7.848 -12.999 33.988 1.00 13.83 196 GLN A N 1
ATOM 1601 C CA . GLN A 1 219 ? 7.377 -14.009 33.047 1.00 14.55 196 GLN A CA 1
ATOM 1602 C C . GLN A 1 219 ? 7.651 -13.598 31.602 1.00 13.91 196 GLN A C 1
ATOM 1603 O O . GLN A 1 219 ? 8.101 -14.412 30.794 1.00 14.82 196 GLN A O 1
ATOM 1609 N N . GLN A 1 220 ? 7.381 -12.338 31.277 1.00 11.77 197 GLN A N 1
ATOM 1610 C CA . GLN A 1 220 ? 7.613 -11.852 29.920 1.00 13.04 197 GLN A CA 1
ATOM 1611 C C . GLN A 1 220 ? 9.099 -11.850 29.596 1.00 13.15 197 GLN A C 1
ATOM 1612 O O . GLN A 1 220 ? 9.494 -12.161 28.471 1.00 12.76 197 GLN A O 1
ATOM 1618 N N . LEU A 1 221 ? 9.928 -11.505 30.578 1.00 11.69 198 LEU A N 1
ATOM 1619 C CA . LEU A 1 221 ? 11.367 -11.496 30.353 1.00 11.96 198 LEU A CA 1
ATOM 1620 C C . LEU A 1 221 ? 11.845 -12.914 30.056 1.00 11.37 198 LEU A C 1
ATOM 1621 O O . LEU A 1 221 ? 12.639 -13.129 29.139 1.00 12.23 198 LEU A O 1
ATOM 1626 N N . GLU A 1 222 ? 11.355 -13.882 30.829 1.00 11.31 199 GLU A N 1
ATOM 1627 C CA . GLU A 1 222 ? 11.734 -15.277 30.626 1.00 12.45 199 GLU A CA 1
ATOM 1628 C C . GLU A 1 222 ? 11.294 -15.743 29.247 1.00 11.75 199 GLU A C 1
ATOM 1629 O O . GLU A 1 222 ? 12.045 -16.413 28.540 1.00 9.90 199 GLU A O 1
ATOM 1635 N N . LYS A 1 223 ? 10.066 -15.394 28.876 1.00 11.37 200 LYS A N 1
ATOM 1636 C CA . LYS A 1 223 ? 9.531 -15.774 27.573 1.00 12.86 200 LYS A CA 1
ATOM 1637 C C . LYS A 1 223 ? 10.390 -15.188 26.453 1.00 11.06 200 LYS A C 1
ATOM 1638 O O . LYS A 1 223 ? 10.737 -15.878 25.493 1.00 10.72 200 LYS A O 1
ATOM 1644 N N . LEU A 1 224 ? 10.741 -13.913 26.576 1.00 12.33 201 LEU A N 1
ATOM 1645 C CA . LEU A 1 224 ? 11.561 -13.271 25.552 1.00 12.37 201 LEU A CA 1
ATOM 1646 C C . LEU A 1 224 ? 12.893 -13.997 25.421 1.00 12.55 201 LEU A C 1
ATOM 1647 O O . LEU A 1 224 ? 13.343 -14.298 24.314 1.00 13.43 201 LEU A O 1
ATOM 1652 N N . LYS A 1 225 ? 13.522 -14.295 26.552 1.00 13.63 202 LYS A N 1
ATOM 1653 C CA . LYS A 1 225 ? 14.804 -14.984 26.525 1.00 13.57 202 LYS A CA 1
ATOM 1654 C C . LYS A 1 225 ? 14.704 -16.404 25.981 1.00 13.65 202 LYS A C 1
ATOM 1655 O O . LYS A 1 225 ? 15.701 -16.968 25.532 1.00 14.10 202 LYS A O 1
ATOM 1661 N N . SER A 1 226 ? 13.506 -16.983 26.012 1.00 14.98 203 SER A N 1
ATOM 1662 C CA . SER A 1 226 ? 13.329 -18.342 25.516 1.00 14.96 203 SER A CA 1
ATOM 1663 C C . SER A 1 226 ? 13.244 -18.373 23.996 1.00 15.73 203 SER A C 1
ATOM 1664 O O . SER A 1 226 ? 13.432 -19.424 23.385 1.00 16.98 203 SER A O 1
ATOM 1667 N N . VAL A 1 227 ? 12.971 -17.225 23.382 1.00 14.62 204 VAL A N 1
ATOM 1668 C CA . VAL A 1 227 ? 12.868 -17.167 21.926 1.00 14.14 204 VAL A CA 1
ATOM 1669 C C . VAL A 1 227 ? 13.929 -16.294 21.254 1.00 15.28 204 VAL A C 1
ATOM 1670 O O . VAL A 1 227 ? 14.182 -16.437 20.061 1.00 15.53 204 VAL A O 1
ATOM 1674 N N . MET A 1 228 ? 14.551 -15.395 22.011 1.00 14.63 205 MET A N 1
ATOM 1675 C CA . MET A 1 228 ? 15.556 -14.504 21.439 1.00 13.04 205 MET A CA 1
ATOM 1676 C C . MET A 1 228 ? 16.965 -14.808 21.935 1.00 14.21 205 MET A C 1
ATOM 1677 O O . MET A 1 228 ? 17.168 -15.126 23.105 1.00 13.87 205 MET A O 1
ATOM 1682 N N . VAL A 1 229 ? 17.942 -14.704 21.039 1.00 15.73 206 VAL A N 1
ATOM 1683 C CA . VAL A 1 229 ? 19.326 -14.950 21.415 1.00 17.62 206 VAL A CA 1
ATOM 1684 C C . VAL A 1 229 ? 19.712 -13.929 22.488 1.00 16.77 206 VAL A C 1
ATOM 1685 O O . VAL A 1 229 ? 19.387 -12.745 22.375 1.00 17.07 206 VAL A O 1
ATOM 1689 N N . ASN A 1 230 ? 20.386 -14.389 23.536 1.00 15.89 207 ASN A N 1
ATOM 1690 C CA . ASN A 1 230 ? 20.783 -13.504 24.622 1.00 15.80 207 ASN A CA 1
ATOM 1691 C C . ASN A 1 230 ? 21.957 -14.093 25.398 1.00 15.96 207 ASN A C 1
ATOM 1692 O O . ASN A 1 230 ? 22.097 -15.313 25.486 1.00 16.82 207 ASN A O 1
ATOM 1697 N N . PRO A 1 231 ? 22.829 -13.232 25.957 1.00 15.53 208 PRO A N 1
ATOM 1698 C CA . PRO A 1 231 ? 22.754 -11.766 25.883 1.00 13.73 208 PRO A CA 1
ATOM 1699 C C . PRO A 1 231 ? 23.042 -11.226 24.479 1.00 13.95 208 PRO A C 1
ATOM 1700 O O . PRO A 1 231 ? 23.894 -11.752 23.760 1.00 14.28 208 PRO A O 1
ATOM 1704 N N . ASN A 1 232 ? 22.330 -10.174 24.092 1.00 11.47 209 ASN A N 1
ATOM 1705 C CA . ASN A 1 232 ? 22.533 -9.585 22.776 1.00 11.49 209 ASN A CA 1
ATOM 1706 C C . ASN A 1 232 ? 22.739 -8.077 22.873 1.00 11.81 209 ASN A C 1
ATOM 1707 O O . ASN A 1 232 ? 22.226 -7.303 22.054 1.00 11.86 209 ASN A O 1
ATOM 1712 N N . ASN A 1 233 ? 23.497 -7.672 23.892 1.00 10.94 210 ASN A N 1
ATOM 1713 C CA . ASN A 1 233 ? 23.830 -6.267 24.108 1.00 10.89 210 ASN A CA 1
ATOM 1714 C C . ASN A 1 233 ? 25.310 -6.066 23.789 1.00 12.14 210 ASN A C 1
ATOM 1715 O O . ASN A 1 233 ? 26.165 -6.879 24.165 1.00 10.83 210 ASN A O 1
ATOM 1720 N N . ARG A 1 234 ? 25.611 -4.992 23.072 1.00 11.89 211 ARG A N 1
ATOM 1721 C CA . ARG A 1 234 ? 26.993 -4.689 22.728 1.00 11.07 211 ARG A CA 1
ATOM 1722 C C . ARG A 1 234 ? 27.629 -3.989 23.929 1.00 12.02 211 ARG A C 1
ATOM 1723 O O . ARG A 1 234 ? 26.968 -3.213 24.621 1.00 10.96 211 ARG A O 1
ATOM 1731 N N . PRO A 1 235 ? 28.913 -4.269 24.210 1.00 12.08 212 PRO A N 1
ATOM 1732 C CA . PRO A 1 235 ? 29.572 -3.617 25.348 1.00 13.09 212 PRO A CA 1
ATOM 1733 C C . PRO A 1 235 ? 29.533 -2.100 25.177 1.00 12.70 212 PRO A C 1
ATOM 1734 O O . PRO A 1 235 ? 29.547 -1.606 24.043 1.00 12.23 212 PRO A O 1
ATOM 1738 N N . VAL A 1 236 ? 29.471 -1.363 26.286 1.00 10.40 213 VAL A N 1
ATOM 1739 C CA . VAL A 1 236 ? 29.457 0.098 26.207 1.00 11.53 213 VAL A CA 1
ATOM 1740 C C . VAL A 1 236 ? 30.770 0.585 25.598 1.00 12.23 213 VAL A C 1
ATOM 1741 O O . VAL A 1 236 ? 31.835 0.004 25.823 1.00 11.61 213 VAL A O 1
ATOM 1745 N N . GLN A 1 237 ? 30.672 1.664 24.830 1.00 11.12 214 GLN A N 1
ATOM 1746 C CA . GLN A 1 237 ? 31.807 2.244 24.124 1.00 10.78 214 GLN A CA 1
ATOM 1747 C C . GLN A 1 237 ? 32.371 3.508 24.767 1.00 11.95 214 GLN A C 1
ATOM 1748 O O . GLN A 1 237 ? 31.744 4.106 25.639 1.00 12.09 214 GLN A O 1
ATOM 1754 N N . GLU A 1 238 ? 33.556 3.919 24.320 1.00 12.11 215 GLU A N 1
ATOM 1755 C CA . GLU A 1 238 ? 34.209 5.110 24.859 1.00 14.15 215 GLU A CA 1
ATOM 1756 C C . GLU A 1 238 ? 33.483 6.395 24.467 1.00 12.77 215 GLU A C 1
ATOM 1757 O O . GLU A 1 238 ? 33.155 6.607 23.300 1.00 12.21 215 GLU A O 1
ATOM 1763 N N . ILE A 1 239 ? 33.253 7.261 25.448 1.00 12.63 216 ILE A N 1
ATOM 1764 C CA . ILE A 1 239 ? 32.545 8.516 25.207 1.00 10.64 216 ILE A CA 1
ATOM 1765 C C . ILE A 1 239 ? 33.372 9.482 24.362 1.00 11.22 216 ILE A C 1
ATOM 1766 O O . ILE A 1 239 ? 32.835 10.259 23.562 1.00 9.32 216 ILE A O 1
ATOM 1771 N N . ASN A 1 240 ? 34.685 9.414 24.534 1.00 9.56 217 ASN A N 1
ATOM 1772 C CA . ASN A 1 240 ? 35.605 10.288 23.820 1.00 10.59 217 ASN A CA 1
ATOM 1773 C C . ASN A 1 240 ? 35.288 11.767 24.044 1.00 11.67 217 ASN A C 1
ATOM 1774 O O . ASN A 1 240 ? 35.251 12.199 25.193 1.00 11.05 217 ASN A O 1
ATOM 1779 N N . SER A 1 241 ? 35.056 12.551 22.991 1.00 10.99 218 SER A N 1
ATOM 1780 C CA . SER A 1 241 ? 34.800 13.983 23.198 1.00 11.10 218 SER A CA 1
ATOM 1781 C C . SER A 1 241 ? 33.330 14.401 23.224 1.00 10.40 218 SER A C 1
ATOM 1782 O O . SER A 1 241 ? 33.013 15.591 23.139 1.00 10.55 218 SER A O 1
ATOM 1785 N N . ARG A 1 242 ? 32.439 13.430 23.381 1.00 9.55 219 ARG A N 1
ATOM 1786 C CA . ARG A 1 242 ? 31.005 13.709 23.386 1.00 9.60 219 ARG A CA 1
ATOM 1787 C C . ARG A 1 242 ? 30.395 14.147 24.709 1.00 10.49 219 ARG A C 1
ATOM 1788 O O . ARG A 1 242 ? 30.881 13.809 25.789 1.00 10.01 219 ARG A O 1
ATOM 1796 N N . TRP A 1 243 ? 29.315 14.913 24.589 1.00 8.94 220 TRP A N 1
ATOM 1797 C CA . TRP A 1 243 ? 28.530 15.374 25.722 1.00 9.37 220 TRP A CA 1
ATOM 1798 C C . TRP A 1 243 ? 27.146 14.762 25.539 1.00 10.42 220 TRP A C 1
ATOM 1799 O O . TRP A 1 243 ? 26.667 14.613 24.407 1.00 9.61 220 TRP A O 1
ATOM 1810 N N . ILE A 1 244 ? 26.517 14.404 26.652 1.00 7.94 221 ILE A N 1
ATOM 1811 C CA . ILE A 1 244 ? 25.165 13.872 26.646 1.00 8.56 221 ILE A CA 1
ATOM 1812 C C . ILE A 1 244 ? 24.322 15.028 27.162 1.00 9.54 221 ILE A C 1
ATOM 1813 O O . ILE A 1 244 ? 24.708 15.694 28.124 1.00 10.32 221 ILE A O 1
ATOM 1818 N N . ILE A 1 245 ? 23.188 15.285 26.519 1.00 8.18 222 ILE A N 1
ATOM 1819 C CA . ILE A 1 245 ? 22.308 16.356 26.972 1.00 7.74 222 ILE A CA 1
ATOM 1820 C C . ILE A 1 245 ? 21.025 15.728 27.488 1.00 8.80 222 ILE A C 1
ATOM 1821 O O . ILE A 1 245 ? 20.385 14.937 26.794 1.00 9.28 222 ILE A O 1
ATOM 1826 N N . GLU A 1 246 ? 20.666 16.069 28.719 1.00 8.91 223 GLU A N 1
ATOM 1827 C CA . GLU A 1 246 ? 19.444 15.562 29.327 1.00 9.19 223 GLU A CA 1
ATOM 1828 C C . GLU A 1 246 ? 18.430 16.701 29.283 1.00 9.84 223 GLU A C 1
ATOM 1829 O O . GLU A 1 246 ? 18.716 17.808 29.739 1.00 9.46 223 GLU A O 1
ATOM 1835 N N . GLY A 1 247 ? 17.255 16.433 28.726 1.00 7.82 224 GLY A N 1
ATOM 1836 C CA . GLY A 1 247 ? 16.241 17.465 28.643 1.00 10.45 224 GLY A CA 1
ATOM 1837 C C . GLY A 1 247 ? 15.521 17.677 29.959 1.00 12.43 224 GLY A C 1
ATOM 1838 O O . GLY A 1 247 ? 15.843 17.040 30.966 1.00 11.06 224 GLY A O 1
ATOM 1839 N N . PHE A 1 248 ? 14.548 18.584 29.954 1.00 12.26 225 PHE A N 1
ATOM 1840 C CA . PHE A 1 248 ? 13.765 18.872 31.151 1.00 14.06 225 PHE A CA 1
ATOM 1841 C C . PHE A 1 248 ? 12.480 18.047 31.119 1.00 15.89 225 PHE A C 1
ATOM 1842 O O . PHE A 1 248 ? 12.236 17.379 30.089 1.00 17.41 225 PHE A O 1
ATOM 1851 N N . HIS B 1 24 ? 53.138 18.355 -1.451 1.00 28.57 1 HIS B N 1
ATOM 1852 C CA . HIS B 1 24 ? 52.263 18.107 -0.266 1.00 27.58 1 HIS B CA 1
ATOM 1853 C C . HIS B 1 24 ? 51.303 16.950 -0.513 1.00 25.95 1 HIS B C 1
ATOM 1854 O O . HIS B 1 24 ? 50.917 16.686 -1.650 1.00 25.58 1 HIS B O 1
ATOM 1861 N N . GLU B 1 25 ? 50.924 16.263 0.559 1.00 24.85 2 GLU B N 1
ATOM 1862 C CA . GLU B 1 25 ? 50.013 15.128 0.463 1.00 24.64 2 GLU B CA 1
ATOM 1863 C C . GLU B 1 25 ? 48.561 15.555 0.269 1.00 21.91 2 GLU B C 1
ATOM 1864 O O . GLU B 1 25 ? 47.732 14.759 -0.168 1.00 22.78 2 GLU B O 1
ATOM 1870 N N . TRP B 1 26 ? 48.254 16.803 0.603 1.00 18.79 3 TRP B N 1
ATOM 1871 C CA . TRP B 1 26 ? 46.896 17.314 0.455 1.00 16.44 3 TRP B CA 1
ATOM 1872 C C . TRP B 1 26 ? 46.911 18.818 0.222 1.00 16.24 3 TRP B C 1
ATOM 1873 O O . TRP B 1 26 ? 47.907 19.488 0.499 1.00 16.75 3 TRP B O 1
ATOM 1884 N N . SER B 1 27 ? 45.796 19.348 -0.271 1.00 15.39 4 SER B N 1
ATOM 1885 C CA . SER B 1 27 ? 45.690 20.772 -0.570 1.00 16.22 4 SER B CA 1
ATOM 1886 C C . SER B 1 27 ? 44.274 21.294 -0.344 1.00 16.22 4 SER B C 1
ATOM 1887 O O . SER B 1 27 ? 43.372 20.542 0.027 1.00 15.42 4 SER B O 1
ATOM 1890 N N . TYR B 1 28 ? 44.091 22.594 -0.558 1.00 14.94 5 TYR B N 1
ATOM 1891 C CA . TYR B 1 28 ? 42.785 23.220 -0.416 1.00 16.36 5 TYR B CA 1
ATOM 1892 C C . TYR B 1 28 ? 42.157 23.403 -1.793 1.00 17.72 5 TYR B C 1
ATOM 1893 O O . TYR B 1 28 ? 41.046 23.909 -1.913 1.00 18.22 5 TYR B O 1
ATOM 1902 N N . GLU B 1 29 ? 42.878 22.979 -2.828 1.00 19.13 6 GLU B N 1
ATOM 1903 C CA . GLU B 1 29 ? 42.396 23.092 -4.202 1.00 19.49 6 GLU B CA 1
ATOM 1904 C C . GLU B 1 29 ? 42.926 21.957 -5.073 1.00 19.19 6 GLU B C 1
ATOM 1905 O O . GLU B 1 29 ? 43.759 21.160 -4.636 1.00 18.10 6 GLU B O 1
ATOM 1911 N N . GLY B 1 30 ? 42.421 21.878 -6.300 1.00 16.39 7 GLY B N 1
ATOM 1912 C CA . GLY B 1 30 ? 42.868 20.852 -7.224 1.00 15.91 7 GLY B CA 1
ATOM 1913 C C . GLY B 1 30 ? 42.500 19.424 -6.869 1.00 15.33 7 GLY B C 1
ATOM 1914 O O . GLY B 1 30 ? 41.599 19.178 -6.067 1.00 14.88 7 GLY B O 1
ATOM 1915 N N . GLU B 1 31 ? 43.222 18.482 -7.474 1.00 15.03 8 GLU B N 1
ATOM 1916 C CA . GLU B 1 31 ? 43.005 17.055 -7.272 1.00 17.22 8 GLU B CA 1
ATOM 1917 C C . GLU B 1 31 ? 43.175 16.589 -5.826 1.00 15.82 8 GLU B C 1
ATOM 1918 O O . GLU B 1 31 ? 42.604 15.577 -5.428 1.00 15.10 8 GLU B O 1
ATOM 1924 N N . LYS B 1 32 ? 43.963 17.316 -5.041 1.00 14.77 9 LYS B N 1
ATOM 1925 C CA . LYS B 1 32 ? 44.179 16.939 -3.645 1.00 14.52 9 LYS B CA 1
ATOM 1926 C C . LYS B 1 32 ? 43.324 17.796 -2.714 1.00 14.80 9 LYS B C 1
ATOM 1927 O O . LYS B 1 32 ? 43.572 17.851 -1.506 1.00 13.54 9 LYS B O 1
ATOM 1933 N N . GLY B 1 33 ? 42.317 18.450 -3.295 1.00 13.01 10 GLY B N 1
ATOM 1934 C CA . GLY B 1 33 ? 41.415 19.309 -2.547 1.00 12.48 10 GLY B CA 1
ATOM 1935 C C . GLY B 1 33 ? 40.549 18.589 -1.529 1.00 12.54 10 GLY B C 1
ATOM 1936 O O . GLY B 1 33 ? 40.463 17.362 -1.544 1.00 11.74 10 GLY B O 1
ATOM 1937 N N . PRO B 1 34 ? 39.860 19.341 -0.651 1.00 13.26 11 PRO B N 1
ATOM 1938 C CA . PRO B 1 34 ? 38.981 18.836 0.414 1.00 13.57 11 PRO B CA 1
ATOM 1939 C C . PRO B 1 34 ? 38.049 17.677 0.075 1.00 14.85 11 PRO B C 1
ATOM 1940 O O . PRO B 1 34 ? 37.967 16.709 0.827 1.00 15.19 11 PRO B O 1
ATOM 1944 N N . GLU B 1 35 ? 37.347 17.767 -1.048 1.00 15.94 12 GLU B N 1
ATOM 1945 C CA . GLU B 1 35 ? 36.422 16.704 -1.428 1.00 17.59 12 GLU B CA 1
ATOM 1946 C C . GLU B 1 35 ? 37.108 15.401 -1.821 1.00 16.13 12 GLU B C 1
ATOM 1947 O O . GLU B 1 35 ? 36.449 14.370 -1.970 1.00 17.26 12 GLU B O 1
ATOM 1953 N N . HIS B 1 36 ? 38.429 15.440 -1.970 1.00 13.66 13 HIS B N 1
ATOM 1954 C CA . HIS B 1 36 ? 39.181 14.252 -2.368 1.00 13.59 13 HIS B CA 1
ATOM 1955 C C . HIS B 1 36 ? 40.094 13.710 -1.271 1.00 12.64 13 HIS B C 1
ATOM 1956 O O . HIS B 1 36 ? 40.683 12.641 -1.425 1.00 13.45 13 HIS B O 1
ATOM 1963 N N . TRP B 1 37 ? 40.204 14.432 -0.162 1.00 11.87 14 TRP B N 1
ATOM 1964 C CA . TRP B 1 37 ? 41.083 14.002 0.927 1.00 13.25 14 TRP B CA 1
ATOM 1965 C C . TRP B 1 37 ? 40.977 12.524 1.301 1.00 13.76 14 TRP B C 1
ATOM 1966 O O . TRP B 1 37 ? 41.984 11.816 1.333 1.00 14.24 14 TRP B O 1
ATOM 1977 N N . ALA B 1 38 ? 39.761 12.058 1.571 1.00 14.73 15 ALA B N 1
ATOM 1978 C CA . ALA B 1 38 ? 39.545 10.671 1.973 1.00 16.97 15 ALA B CA 1
ATOM 1979 C C . ALA B 1 38 ? 40.066 9.638 0.977 1.00 19.22 15 ALA B C 1
ATOM 1980 O O . ALA B 1 38 ? 40.389 8.510 1.357 1.00 21.26 15 ALA B O 1
ATOM 1982 N N . GLN B 1 39 ? 40.156 10.017 -0.293 1.00 19.84 16 GLN B N 1
ATOM 1983 C CA . GLN B 1 39 ? 40.627 9.094 -1.321 1.00 22.11 16 GLN B CA 1
ATOM 1984 C C . GLN B 1 39 ? 42.129 9.158 -1.595 1.00 21.23 16 GLN B C 1
ATOM 1985 O O . GLN B 1 39 ? 42.651 8.376 -2.391 1.00 21.96 16 GLN B O 1
ATOM 1991 N N . LEU B 1 40 ? 42.829 10.070 -0.929 1.00 19.46 17 LEU B N 1
ATOM 1992 C CA . LEU B 1 40 ? 44.266 10.226 -1.149 1.00 17.37 17 LEU B CA 1
ATOM 1993 C C . LEU B 1 40 ? 45.143 9.180 -0.477 1.00 18.77 17 LEU B C 1
ATOM 1994 O O . LEU B 1 40 ? 46.178 8.780 -1.019 1.00 17.47 17 LEU B O 1
ATOM 1999 N N . LYS B 1 41 ? 44.723 8.731 0.699 1.00 17.78 18 LYS B N 1
ATOM 2000 C CA . LYS B 1 41 ? 45.509 7.780 1.471 1.00 18.57 18 LYS B CA 1
ATOM 2001 C C . LYS B 1 41 ? 44.571 7.041 2.423 1.00 16.86 18 LYS B C 1
ATOM 2002 O O . LYS B 1 41 ? 43.603 7.618 2.910 1.00 15.35 18 LYS B O 1
ATOM 2008 N N . PRO B 1 42 ? 44.847 5.758 2.705 1.00 15.89 19 PRO B N 1
ATOM 2009 C CA . PRO B 1 42 ? 43.979 5.003 3.614 1.00 15.96 19 PRO B CA 1
ATOM 2010 C C . PRO B 1 42 ? 43.830 5.681 4.976 1.00 15.09 19 PRO B C 1
ATOM 2011 O O . PRO B 1 42 ? 42.775 5.608 5.601 1.00 14.68 19 PRO B O 1
ATOM 2015 N N . GLU B 1 43 ? 44.895 6.336 5.424 1.00 14.25 20 GLU B N 1
ATOM 2016 C CA . GLU B 1 43 ? 44.897 7.016 6.713 1.00 14.01 20 GLU B CA 1
ATOM 2017 C C . GLU B 1 43 ? 43.968 8.227 6.779 1.00 14.78 20 GLU B C 1
ATOM 2018 O O . GLU B 1 43 ? 43.675 8.731 7.867 1.00 13.64 20 GLU B O 1
ATOM 2024 N N . PHE B 1 44 ? 43.506 8.697 5.622 1.00 13.27 21 PHE B N 1
ATOM 2025 C CA . PHE B 1 44 ? 42.619 9.856 5.576 1.00 12.09 21 PHE B CA 1
ATOM 2026 C C . PHE B 1 44 ? 41.150 9.462 5.515 1.00 11.83 21 PHE B C 1
ATOM 2027 O O . PHE B 1 44 ? 40.301 10.300 5.228 1.00 10.99 21 PHE B O 1
ATOM 2035 N N . PHE B 1 45 ? 40.840 8.198 5.783 1.00 11.76 22 PHE B N 1
ATOM 2036 C CA . PHE B 1 45 ? 39.454 7.756 5.713 1.00 12.41 22 PHE B CA 1
ATOM 2037 C C . PHE B 1 45 ? 38.508 8.588 6.581 1.00 11.47 22 PHE B C 1
ATOM 2038 O O . PHE B 1 45 ? 37.329 8.722 6.259 1.00 11.60 22 PHE B O 1
ATOM 2046 N N . TRP B 1 46 ? 39.018 9.145 7.677 1.00 10.90 23 TRP B N 1
ATOM 2047 C CA . TRP B 1 46 ? 38.186 9.949 8.570 1.00 10.62 23 TRP B CA 1
ATOM 2048 C C . TRP B 1 46 ? 37.518 11.139 7.885 1.00 8.73 23 TRP B C 1
ATOM 2049 O O . TRP B 1 46 ? 36.404 11.525 8.241 1.00 9.51 23 TRP B O 1
ATOM 2060 N N . CYS B 1 47 ? 38.216 11.730 6.923 1.00 10.09 24 CYS B N 1
ATOM 2061 C CA . CYS B 1 47 ? 37.722 12.919 6.242 1.00 10.89 24 CYS B CA 1
ATOM 2062 C C . CYS B 1 47 ? 36.327 12.862 5.628 1.00 11.27 24 CYS B C 1
ATOM 2063 O O . CYS B 1 47 ? 35.714 13.903 5.399 1.00 11.66 24 CYS B O 1
ATOM 2066 N N . LYS B 1 48 ? 35.808 11.667 5.378 1.00 12.13 25 LYS B N 1
ATOM 2067 C CA . LYS B 1 48 ? 34.478 11.560 4.778 1.00 13.40 25 LYS B CA 1
ATOM 2068 C C . LYS B 1 48 ? 33.421 11.017 5.739 1.00 13.93 25 LYS B C 1
ATOM 2069 O O . LYS B 1 48 ? 32.332 10.620 5.312 1.00 11.25 25 LYS B O 1
ATOM 2075 N N . LEU B 1 49 ? 33.724 11.018 7.033 1.00 10.65 26 LEU B N 1
ATOM 2076 C CA . LEU B 1 49 ? 32.785 10.480 8.006 1.00 10.74 26 LEU B CA 1
ATOM 2077 C C . LEU B 1 49 ? 31.706 11.439 8.527 1.00 10.39 26 LEU B C 1
ATOM 2078 O O . LEU B 1 49 ? 31.474 12.495 7.943 1.00 10.83 26 LEU B O 1
ATOM 2083 N N . LYS B 1 50 ? 31.060 11.067 9.631 1.00 10.13 27 LYS B N 1
ATOM 2084 C CA . LYS B 1 50 ? 29.932 11.828 10.177 1.00 10.03 27 LYS B CA 1
ATOM 2085 C C . LYS B 1 50 ? 30.126 12.852 11.295 1.00 10.15 27 LYS B C 1
ATOM 2086 O O . LYS B 1 50 ? 29.170 13.533 11.664 1.00 10.36 27 LYS B O 1
ATOM 2092 N N . ASN B 1 51 ? 31.328 12.968 11.844 1.00 9.55 28 ASN B N 1
ATOM 2093 C CA . ASN B 1 51 ? 31.552 13.915 12.935 1.00 9.19 28 ASN B CA 1
ATOM 2094 C C . ASN B 1 51 ? 32.747 14.800 12.637 1.00 8.78 28 ASN B C 1
ATOM 2095 O O . ASN B 1 51 ? 33.674 14.928 13.436 1.00 9.38 28 ASN B O 1
ATOM 2100 N N . GLN B 1 52 ? 32.687 15.431 11.473 1.00 9.50 29 GLN B N 1
ATOM 2101 C CA . GLN B 1 52 ? 33.756 16.287 10.991 1.00 10.13 29 GLN B CA 1
ATOM 2102 C C . GLN B 1 52 ? 33.622 17.764 11.337 1.00 9.45 29 GLN B C 1
ATOM 2103 O O . GLN B 1 52 ? 32.536 18.257 11.660 1.00 9.39 29 GLN B O 1
ATOM 2109 N N . SER B 1 53 ? 34.755 18.457 11.255 1.00 8.12 30 SER B N 1
ATOM 2110 C CA . SER B 1 53 ? 34.842 19.887 11.518 1.00 9.06 30 SER B CA 1
ATOM 2111 C C . SER B 1 53 ? 35.490 20.531 10.286 1.00 8.66 30 SER B C 1
ATOM 2112 O O . SER B 1 53 ? 36.200 19.863 9.531 1.00 8.69 30 SER B O 1
ATOM 2115 N N . PRO B 1 54 ? 35.274 21.839 10.079 1.00 8.79 31 PRO B N 1
ATOM 2116 C CA . PRO B 1 54 ? 34.474 22.729 10.922 1.00 10.10 31 PRO B CA 1
ATOM 2117 C C . PRO B 1 54 ? 32.988 22.582 10.625 1.00 9.40 31 PRO B C 1
ATOM 2118 O O . PRO B 1 54 ? 32.596 21.793 9.764 1.00 11.15 31 PRO B O 1
ATOM 2122 N N . ILE B 1 55 ? 32.167 23.342 11.340 1.00 9.93 32 ILE B N 1
ATOM 2123 C CA . ILE B 1 55 ? 30.723 23.319 11.130 1.00 10.44 32 ILE B CA 1
ATOM 2124 C C . ILE B 1 55 ? 30.194 24.731 11.272 1.00 11.06 32 ILE B C 1
ATOM 2125 O O . ILE B 1 55 ? 30.909 25.630 11.716 1.00 10.51 32 ILE B O 1
ATOM 2130 N N . ASN B 1 56 ? 28.945 24.928 10.868 1.00 10.84 33 ASN B N 1
ATOM 2131 C CA . ASN B 1 56 ? 28.315 26.226 11.029 1.00 12.50 33 ASN B CA 1
ATOM 2132 C C . ASN B 1 56 ? 27.637 26.147 12.396 1.00 12.72 33 ASN B C 1
ATOM 2133 O O . ASN B 1 56 ? 26.870 25.214 12.661 1.00 12.60 33 ASN B O 1
ATOM 2138 N N . ILE B 1 57 ? 27.948 27.094 13.276 1.00 13.49 34 ILE B N 1
ATOM 2139 C CA . ILE B 1 57 ? 27.346 27.124 14.604 1.00 16.18 34 ILE B CA 1
ATOM 2140 C C . ILE B 1 57 ? 25.966 27.751 14.442 1.00 18.28 34 ILE B C 1
ATOM 2141 O O . ILE B 1 57 ? 25.823 28.974 14.382 1.00 19.08 34 ILE B O 1
ATOM 2146 N N . ASP B 1 58 ? 24.956 26.894 14.363 1.00 16.37 35 ASP B N 1
ATOM 2147 C CA . ASP B 1 58 ? 23.577 27.317 14.158 1.00 18.43 35 ASP B CA 1
ATOM 2148 C C . ASP B 1 58 ? 22.726 27.160 15.423 1.00 15.64 35 ASP B C 1
ATOM 2149 O O . ASP B 1 58 ? 22.743 26.110 16.058 1.00 13.37 35 ASP B O 1
ATOM 2154 N N . LYS B 1 59 ? 21.992 28.213 15.781 1.00 15.50 36 LYS B N 1
ATOM 2155 C CA . LYS B 1 59 ? 21.148 28.203 16.979 1.00 15.69 36 LYS B CA 1
ATOM 2156 C C . LYS B 1 59 ? 20.181 27.031 17.014 1.00 14.12 36 LYS B C 1
ATOM 2157 O O . LYS B 1 59 ? 19.808 26.553 18.086 1.00 13.16 36 LYS B O 1
ATOM 2163 N N . LYS B 1 60 ? 19.767 26.577 15.838 1.00 13.64 37 LYS B N 1
ATOM 2164 C CA . LYS B 1 60 ? 18.832 25.460 15.736 1.00 12.73 37 LYS B CA 1
ATOM 2165 C C . LYS B 1 60 ? 19.369 24.179 16.374 1.00 11.79 37 LYS B C 1
ATOM 2166 O O . LYS B 1 60 ? 18.601 23.358 16.882 1.00 10.73 37 LYS B O 1
ATOM 2172 N N . TYR B 1 61 ? 20.690 24.019 16.349 1.00 10.33 38 TYR B N 1
ATOM 2173 C CA . TYR B 1 61 ? 21.331 22.829 16.894 1.00 10.91 38 TYR B CA 1
ATOM 2174 C C . TYR B 1 61 ? 22.176 23.159 18.116 1.00 10.71 38 TYR B C 1
ATOM 2175 O O . TYR B 1 61 ? 23.138 22.459 18.419 1.00 11.83 38 TYR B O 1
ATOM 2184 N N . LYS B 1 62 ? 21.810 24.221 18.824 1.00 10.04 39 LYS B N 1
ATOM 2185 C CA . LYS B 1 62 ? 22.572 24.621 19.997 1.00 10.78 39 LYS B CA 1
ATOM 2186 C C . LYS B 1 62 ? 21.695 24.851 21.224 1.00 11.43 39 LYS B C 1
ATOM 2187 O O . LYS B 1 62 ? 20.551 25.303 21.115 1.00 11.94 39 LYS B O 1
ATOM 2193 N N . VAL B 1 63 ? 22.232 24.513 22.391 1.00 10.92 40 VAL B N 1
ATOM 2194 C CA . VAL B 1 63 ? 21.531 24.731 23.654 1.00 10.87 40 VAL B CA 1
ATOM 2195 C C . VAL B 1 63 ? 22.530 25.355 24.615 1.00 10.90 40 VAL B C 1
ATOM 2196 O O . VAL B 1 63 ? 23.739 25.247 24.414 1.00 10.03 40 VAL B O 1
ATOM 2200 N N . LYS B 1 64 ? 22.026 26.030 25.641 1.00 11.64 41 LYS B N 1
ATOM 2201 C CA . LYS B 1 64 ? 22.891 26.647 26.639 1.00 12.72 41 LYS B CA 1
ATOM 2202 C C . LYS B 1 64 ? 22.804 25.791 27.894 1.00 11.04 41 LYS B C 1
ATOM 2203 O O . LYS B 1 64 ? 21.724 25.355 28.279 1.00 11.86 41 LYS B O 1
ATOM 2209 N N . ALA B 1 65 ? 23.944 25.535 28.521 1.00 10.98 42 ALA B N 1
ATOM 2210 C CA . ALA B 1 65 ? 23.960 24.717 29.723 1.00 10.22 42 ALA B CA 1
ATOM 2211 C C . ALA B 1 65 ? 25.177 25.040 30.568 1.00 10.18 42 ALA B C 1
ATOM 2212 O O . ALA B 1 65 ? 26.028 25.841 30.179 1.00 9.43 42 ALA B O 1
ATOM 2214 N N . ASN B 1 66 ? 25.250 24.410 31.733 1.00 11.31 43 ASN B N 1
ATOM 2215 C CA . ASN B 1 66 ? 26.375 24.607 32.627 1.00 11.85 43 ASN B CA 1
ATOM 2216 C C . ASN B 1 66 ? 27.510 23.693 32.186 1.00 12.59 43 ASN B C 1
ATOM 2217 O O . ASN B 1 66 ? 27.417 22.467 32.295 1.00 14.51 43 ASN B O 1
ATOM 2222 N N . LEU B 1 67 ? 28.569 24.304 31.668 1.00 10.36 44 LEU B N 1
ATOM 2223 C CA . LEU B 1 67 ? 29.739 23.576 31.187 1.00 9.81 44 LEU B CA 1
ATOM 2224 C C . LEU B 1 67 ? 30.917 23.875 32.094 1.00 9.49 44 LEU B C 1
ATOM 2225 O O . LEU B 1 67 ? 30.882 24.823 32.876 1.00 8.46 44 LEU B O 1
ATOM 2230 N N . PRO B 1 68 ? 31.982 23.066 31.998 1.00 10.15 45 PRO B N 1
ATOM 2231 C CA . PRO B 1 68 ? 33.167 23.283 32.833 1.00 11.82 45 PRO B CA 1
ATOM 2232 C C . PRO B 1 68 ? 33.742 24.669 32.572 1.00 12.13 45 PRO B C 1
ATOM 2233 O O . PRO B 1 68 ? 33.742 25.139 31.436 1.00 11.48 45 PRO B O 1
ATOM 2237 N N . LYS B 1 69 ? 34.229 25.331 33.616 1.00 12.15 46 LYS B N 1
ATOM 2238 C CA . LYS B 1 69 ? 34.814 26.652 33.431 1.00 13.58 46 LYS B CA 1
ATOM 2239 C C . LYS B 1 69 ? 36.081 26.491 32.593 1.00 12.68 46 LYS B C 1
ATOM 2240 O O . LYS B 1 69 ? 36.834 25.534 32.781 1.00 13.93 46 LYS B O 1
ATOM 2246 N N . LEU B 1 70 ? 36.311 27.413 31.665 1.00 12.44 47 LEU B N 1
ATOM 2247 C CA . LEU B 1 70 ? 37.499 27.351 30.824 1.00 13.08 47 LEU B CA 1
ATOM 2248 C C . LEU B 1 70 ? 38.615 28.173 31.459 1.00 13.97 47 LEU B C 1
ATOM 2249 O O . LEU B 1 70 ? 38.602 29.402 31.400 1.00 14.13 47 LEU B O 1
ATOM 2254 N N . ASN B 1 71 ? 39.570 27.487 32.077 1.00 13.01 48 ASN B N 1
ATOM 2255 C CA . ASN B 1 71 ? 40.701 28.153 32.712 1.00 14.36 48 ASN B CA 1
ATOM 2256 C C . ASN B 1 71 ? 41.853 28.133 31.730 1.00 14.67 48 ASN B C 1
ATOM 2257 O O . ASN B 1 71 ? 42.651 27.198 31.696 1.00 16.05 48 ASN B O 1
ATOM 2262 N N . LEU B 1 72 ? 41.929 29.187 30.929 1.00 15.14 49 LEU B N 1
ATOM 2263 C CA . LEU B 1 72 ? 42.937 29.275 29.892 1.00 15.94 49 LEU B CA 1
ATOM 2264 C C . LEU B 1 72 ? 43.893 30.450 30.039 1.00 15.63 49 LEU B C 1
ATOM 2265 O O . LEU B 1 72 ? 43.514 31.601 29.820 1.00 16.88 49 LEU B O 1
ATOM 2270 N N . TYR B 1 73 ? 45.130 30.150 30.420 1.00 16.56 50 TYR B N 1
ATOM 2271 C CA . TYR B 1 73 ? 46.165 31.169 30.548 1.00 16.93 50 TYR B CA 1
ATOM 2272 C C . TYR B 1 73 ? 47.498 30.505 30.226 1.00 16.47 50 TYR B C 1
ATOM 2273 O O . TYR B 1 73 ? 47.834 29.462 30.788 1.00 17.07 50 TYR B O 1
ATOM 2282 N N . TYR B 1 74 ? 48.250 31.111 29.315 1.00 14.78 51 TYR B N 1
ATOM 2283 C CA . TYR B 1 74 ? 49.528 30.560 28.885 1.00 14.80 51 TYR B CA 1
ATOM 2284 C C . TYR B 1 74 ? 50.741 31.307 29.414 1.00 14.95 51 TYR B C 1
ATOM 2285 O O . TYR B 1 74 ? 50.662 32.486 29.761 1.00 15.83 51 TYR B O 1
ATOM 2294 N N . LYS B 1 75 ? 51.862 30.597 29.471 1.00 15.45 52 LYS B N 1
ATOM 2295 C CA . LYS B 1 75 ? 53.123 31.177 29.912 1.00 15.59 52 LYS B CA 1
ATOM 2296 C C . LYS B 1 75 ? 53.648 31.987 28.735 1.00 16.63 52 LYS B C 1
ATOM 2297 O O . LYS B 1 75 ? 53.258 31.753 27.588 1.00 16.09 52 LYS B O 1
ATOM 2303 N N . THR B 1 76 ? 54.531 32.938 29.013 1.00 14.74 53 THR B N 1
ATOM 2304 C CA . THR B 1 76 ? 55.101 33.751 27.952 1.00 14.87 53 THR B CA 1
ATOM 2305 C C . THR B 1 76 ? 55.818 32.801 27.002 1.00 14.67 53 THR B C 1
ATOM 2306 O O . THR B 1 76 ? 56.543 31.909 27.440 1.00 14.16 53 THR B O 1
ATOM 2310 N N . ALA B 1 77 ? 55.606 32.981 25.705 1.00 14.81 54 ALA B N 1
ATOM 2311 C CA . ALA B 1 77 ? 56.256 32.125 24.722 1.00 15.85 54 ALA B CA 1
ATOM 2312 C C . ALA B 1 77 ? 57.573 32.767 24.318 1.00 15.97 54 ALA B C 1
ATOM 2313 O O . ALA B 1 77 ? 57.588 33.831 23.698 1.00 17.00 54 ALA B O 1
ATOM 2315 N N . LYS B 1 78 ? 58.678 32.123 24.681 1.00 16.86 55 LYS B N 1
ATOM 2316 C CA . LYS B 1 78 ? 59.997 32.648 24.354 1.00 18.04 55 LYS B CA 1
ATOM 2317 C C . LYS B 1 78 ? 60.688 31.826 23.270 1.00 17.67 55 LYS B C 1
ATOM 2318 O O . LYS B 1 78 ? 60.655 30.598 23.291 1.00 17.40 55 LYS B O 1
ATOM 2324 N N . GLU B 1 79 ? 61.307 32.524 22.322 1.00 17.83 56 GLU B N 1
ATOM 2325 C CA . GLU B 1 79 ? 62.006 31.892 21.209 1.00 19.74 56 GLU B CA 1
ATOM 2326 C C . GLU B 1 79 ? 61.141 30.851 20.508 1.00 18.58 56 GLU B C 1
ATOM 2327 O O . GLU B 1 79 ? 61.604 29.760 20.168 1.00 16.93 56 GLU B O 1
ATOM 2333 N N . SER B 1 80 ? 59.875 31.193 20.294 1.00 18.36 57 SER B N 1
ATOM 2334 C CA . SER B 1 80 ? 58.951 30.284 19.624 1.00 16.98 57 SER B CA 1
ATOM 2335 C C . SER B 1 80 ? 59.308 30.173 18.142 1.00 17.22 57 SER B C 1
ATOM 2336 O O . SER B 1 80 ? 59.878 31.097 17.556 1.00 16.26 57 SER B O 1
ATOM 2339 N N . GLU B 1 81 ? 58.967 29.041 17.538 1.00 15.59 58 GLU B N 1
ATOM 2340 C CA . GLU B 1 81 ? 59.255 28.810 16.127 1.00 16.47 58 GLU B CA 1
ATOM 2341 C C . GLU B 1 81 ? 58.054 29.110 15.238 1.00 15.77 58 GLU B C 1
ATOM 2342 O O . GLU B 1 81 ? 56.986 28.525 15.416 1.00 16.18 58 GLU B O 1
ATOM 2348 N N . VAL B 1 82 ? 58.234 30.028 14.289 1.00 16.14 59 VAL B N 1
ATOM 2349 C CA . VAL B 1 82 ? 57.175 30.392 13.348 1.00 15.74 59 VAL B CA 1
ATOM 2350 C C . VAL B 1 82 ? 57.435 29.612 12.062 1.00 16.54 59 VAL B C 1
ATOM 2351 O O . VAL B 1 82 ? 58.474 29.781 11.416 1.00 15.66 59 VAL B O 1
ATOM 2355 N N . VAL B 1 83 ? 56.484 28.766 11.688 1.00 14.19 60 VAL B N 1
ATOM 2356 C CA . VAL B 1 83 ? 56.645 27.927 10.511 1.00 15.21 60 VAL B CA 1
ATOM 2357 C C . VAL B 1 83 ? 55.602 28.127 9.419 1.00 15.92 60 VAL B C 1
ATOM 2358 O O . VAL B 1 83 ? 54.413 28.244 9.702 1.00 16.13 60 VAL B O 1
ATOM 2362 N N . ASN B 1 84 ? 56.063 28.175 8.173 1.00 16.51 61 ASN B N 1
ATOM 2363 C CA . ASN B 1 84 ? 55.169 28.277 7.023 1.00 18.18 61 ASN B CA 1
ATOM 2364 C C . ASN B 1 84 ? 55.278 26.892 6.395 1.00 18.38 61 ASN B C 1
ATOM 2365 O O . ASN B 1 84 ? 56.268 26.593 5.726 1.00 19.50 61 ASN B O 1
ATOM 2370 N N . ASN B 1 85 ? 54.277 26.045 6.619 1.00 17.88 62 ASN B N 1
ATOM 2371 C CA . ASN B 1 85 ? 54.305 24.686 6.083 1.00 18.99 62 ASN B CA 1
ATOM 2372 C C . ASN B 1 85 ? 53.515 24.518 4.784 1.00 19.15 62 ASN B C 1
ATOM 2373 O O . ASN B 1 85 ? 53.216 23.395 4.376 1.00 19.76 62 ASN B O 1
ATOM 2378 N N . GLY B 1 86 ? 53.179 25.633 4.143 1.00 18.32 63 GLY B N 1
ATOM 2379 C CA . GLY B 1 86 ? 52.436 25.572 2.896 1.00 18.74 63 GLY B CA 1
ATOM 2380 C C . GLY B 1 86 ? 50.943 25.374 3.080 1.00 17.87 63 GLY B C 1
ATOM 2381 O O . GLY B 1 86 ? 50.187 25.369 2.107 1.00 16.83 63 GLY B O 1
ATOM 2382 N N . HIS B 1 87 ? 50.514 25.204 4.328 1.00 16.42 64 HIS B N 1
ATOM 2383 C CA . HIS B 1 87 ? 49.099 25.008 4.638 1.00 15.92 64 HIS B CA 1
ATOM 2384 C C . HIS B 1 87 ? 48.606 26.093 5.590 1.00 15.85 64 HIS B C 1
ATOM 2385 O O . HIS B 1 87 ? 47.413 26.386 5.643 1.00 16.91 64 HIS B O 1
ATOM 2392 N N . THR B 1 88 ? 49.531 26.683 6.343 1.00 13.33 65 THR B N 1
ATOM 2393 C CA . THR B 1 88 ? 49.188 27.710 7.320 1.00 11.97 65 THR B CA 1
ATOM 2394 C C . THR B 1 88 ? 50.467 28.320 7.892 1.00 13.24 65 THR B C 1
ATOM 2395 O O . THR B 1 88 ? 51.571 28.015 7.439 1.00 14.27 65 THR B O 1
ATOM 2399 N N . ILE B 1 89 ? 50.296 29.205 8.869 1.00 12.56 66 ILE B N 1
ATOM 2400 C CA . ILE B 1 89 ? 51.417 29.800 9.586 1.00 14.10 66 ILE B CA 1
ATOM 2401 C C . ILE B 1 89 ? 51.205 29.220 10.978 1.00 13.57 66 ILE B C 1
ATOM 2402 O O . ILE B 1 89 ? 50.180 29.468 11.618 1.00 14.26 66 ILE B O 1
ATOM 2407 N N . GLN B 1 90 ? 52.163 28.419 11.424 1.00 13.03 67 GLN B N 1
ATOM 2408 C CA . GLN B 1 90 ? 52.068 27.765 12.716 1.00 13.02 67 GLN B CA 1
ATOM 2409 C C . GLN B 1 90 ? 53.167 28.219 13.661 1.00 13.52 67 GLN B C 1
ATOM 2410 O O . GLN B 1 90 ? 54.300 28.452 13.244 1.00 13.99 67 GLN B O 1
ATOM 2416 N N . ILE B 1 91 ? 52.817 28.349 14.937 1.00 12.98 68 ILE B N 1
ATOM 2417 C CA . ILE B 1 91 ? 53.778 28.754 15.951 1.00 12.49 68 ILE B CA 1
ATOM 2418 C C . ILE B 1 91 ? 53.898 27.614 16.958 1.00 12.96 68 ILE B C 1
ATOM 2419 O O . ILE B 1 91 ? 52.928 27.251 17.625 1.00 12.49 68 ILE B O 1
ATOM 2424 N N . ASN B 1 92 ? 55.087 27.033 17.041 1.00 12.63 69 ASN B N 1
ATOM 2425 C CA . ASN B 1 92 ? 55.347 25.952 17.977 1.00 13.18 69 ASN B CA 1
ATOM 2426 C C . ASN B 1 92 ? 56.034 26.573 19.189 1.00 14.48 69 ASN B C 1
ATOM 2427 O O . ASN B 1 92 ? 57.110 27.150 19.061 1.00 14.72 69 ASN B O 1
ATOM 2432 N N . ILE B 1 93 ? 55.408 26.471 20.358 1.00 15.77 70 ILE B N 1
ATOM 2433 C CA . ILE B 1 93 ? 55.992 27.053 21.562 1.00 15.61 70 ILE B CA 1
ATOM 2434 C C . ILE B 1 93 ? 56.833 26.042 22.338 1.00 15.64 70 ILE B C 1
ATOM 2435 O O . ILE B 1 93 ? 56.521 24.850 22.371 1.00 15.60 70 ILE B O 1
ATOM 2440 N N . LYS B 1 94 ? 57.905 26.534 22.953 1.00 15.74 71 LYS B N 1
ATOM 2441 C CA . LYS B 1 94 ? 58.833 25.702 23.716 1.00 18.11 71 LYS B CA 1
ATOM 2442 C C . LYS B 1 94 ? 58.330 25.367 25.119 1.00 17.47 71 LYS B C 1
ATOM 2443 O O . LYS B 1 94 ? 58.671 24.320 25.676 1.00 17.72 71 LYS B O 1
ATOM 2449 N N . GLU B 1 95 ? 57.532 26.262 25.694 1.00 16.25 72 GLU B N 1
ATOM 2450 C CA . GLU B 1 95 ? 57.027 26.066 27.048 1.00 15.02 72 GLU B CA 1
ATOM 2451 C C . GLU B 1 95 ? 56.056 24.905 27.191 1.00 16.32 72 GLU B C 1
ATOM 2452 O O . GLU B 1 95 ? 55.509 24.404 26.206 1.00 15.09 72 GLU B O 1
ATOM 2458 N N . ASP B 1 96 ? 55.848 24.492 28.437 1.00 14.99 73 ASP B N 1
ATOM 2459 C CA . ASP B 1 96 ? 54.945 23.399 28.758 1.00 17.27 73 ASP B CA 1
ATOM 2460 C C . ASP B 1 96 ? 53.705 23.948 29.458 1.00 17.30 73 ASP B C 1
ATOM 2461 O O . ASP B 1 96 ? 53.688 24.125 30.678 1.00 17.02 73 ASP B O 1
ATOM 2466 N N . ASN B 1 97 ? 52.673 24.224 28.664 1.00 16.71 74 ASN B N 1
ATOM 2467 C CA . ASN B 1 97 ? 51.413 24.765 29.170 1.00 16.58 74 ASN B CA 1
ATOM 2468 C C . ASN B 1 97 ? 50.384 23.658 29.346 1.00 18.80 74 ASN B C 1
ATOM 2469 O O . ASN B 1 97 ? 50.198 22.822 28.461 1.00 19.45 74 ASN B O 1
ATOM 2474 N N . THR B 1 98 ? 49.709 23.658 30.488 1.00 18.16 75 THR B N 1
ATOM 2475 C CA . THR B 1 98 ? 48.689 22.658 30.739 1.00 19.30 75 THR B CA 1
ATOM 2476 C C . THR B 1 98 ? 47.306 23.288 30.849 1.00 18.01 75 THR B C 1
ATOM 2477 O O . THR B 1 98 ? 47.120 24.302 31.518 1.00 16.82 75 THR B O 1
ATOM 2481 N N . LEU B 1 99 ? 46.345 22.686 30.160 1.00 16.92 76 LEU B N 1
ATOM 2482 C CA . LEU B 1 99 ? 44.961 23.131 30.211 1.00 16.94 76 LEU B CA 1
ATOM 2483 C C . LEU B 1 99 ? 44.215 21.984 30.884 1.00 15.71 76 LEU B C 1
ATOM 2484 O O . LEU B 1 99 ? 44.167 20.867 30.357 1.00 13.82 76 LEU B O 1
ATOM 2489 N N . ASN B 1 100 ? 43.671 22.255 32.064 1.00 14.64 77 ASN B N 1
ATOM 2490 C CA . ASN B 1 100 ? 42.929 21.250 32.813 1.00 15.63 77 ASN B CA 1
ATOM 2491 C C . ASN B 1 100 ? 41.465 21.324 32.425 1.00 14.28 77 ASN B C 1
ATOM 2492 O O . ASN B 1 100 ? 40.817 22.355 32.606 1.00 13.96 77 ASN B O 1
ATOM 2497 N N . TYR B 1 101 ? 40.946 20.226 31.890 1.00 12.91 78 TYR B N 1
ATOM 2498 C CA . TYR B 1 101 ? 39.554 20.187 31.459 1.00 13.43 78 TYR B CA 1
ATOM 2499 C C . TYR B 1 101 ? 38.981 18.788 31.646 1.00 13.09 78 TYR B C 1
ATOM 2500 O O . TYR B 1 101 ? 39.528 17.809 31.139 1.00 14.20 78 TYR B O 1
ATOM 2509 N N . LEU B 1 102 ? 37.876 18.710 32.384 1.00 13.57 79 LEU B N 1
ATOM 2510 C CA . LEU B 1 102 ? 37.213 17.444 32.685 1.00 14.51 79 LEU B CA 1
ATOM 2511 C C . LEU B 1 102 ? 38.171 16.400 33.243 1.00 16.13 79 LEU B C 1
ATOM 2512 O O . LEU B 1 102 ? 38.106 15.224 32.881 1.00 16.28 79 LEU B O 1
ATOM 2517 N N . GLY B 1 103 ? 39.063 16.832 34.125 1.00 15.27 80 GLY B N 1
ATOM 2518 C CA . GLY B 1 103 ? 40.003 15.902 34.723 1.00 18.10 80 GLY B CA 1
ATOM 2519 C C . GLY B 1 103 ? 41.156 15.486 33.829 1.00 19.63 80 GLY B C 1
ATOM 2520 O O . GLY B 1 103 ? 42.000 14.690 34.238 1.00 20.76 80 GLY B O 1
ATOM 2521 N N . GLU B 1 104 ? 41.194 16.008 32.607 1.00 19.71 81 GLU B N 1
ATOM 2522 C CA . GLU B 1 104 ? 42.275 15.678 31.685 1.00 20.06 81 GLU B CA 1
ATOM 2523 C C . GLU B 1 104 ? 43.259 16.847 31.679 1.00 20.21 81 GLU B C 1
ATOM 2524 O O . GLU B 1 104 ? 42.868 17.999 31.876 1.00 17.49 81 GLU B O 1
ATOM 2530 N N . LYS B 1 105 ? 44.533 16.546 31.454 1.00 18.74 82 LYS B N 1
ATOM 2531 C CA . LYS B 1 105 ? 45.555 17.580 31.394 1.00 18.08 82 LYS B CA 1
ATOM 2532 C C . LYS B 1 105 ? 46.037 17.682 29.954 1.00 16.18 82 LYS B C 1
ATOM 2533 O O . LYS B 1 105 ? 46.782 16.822 29.477 1.00 15.54 82 LYS B O 1
ATOM 2539 N N . TYR B 1 106 ? 45.594 18.728 29.262 1.00 15.14 83 TYR B N 1
ATOM 2540 C CA . TYR B 1 106 ? 45.963 18.948 27.866 1.00 14.77 83 TYR B CA 1
ATOM 2541 C C . TYR B 1 106 ? 47.143 19.898 27.722 1.00 13.63 83 TYR B C 1
ATOM 2542 O O . TYR B 1 106 ? 47.127 21.001 28.261 1.00 16.69 83 TYR B O 1
ATOM 2551 N N . GLN B 1 107 ? 48.156 19.483 26.971 1.00 12.37 84 GLN B N 1
ATOM 2552 C CA . GLN B 1 107 ? 49.321 20.331 26.763 1.00 11.92 84 GLN B CA 1
ATOM 2553 C C . GLN B 1 107 ? 49.223 21.079 25.437 1.00 11.89 84 GLN B C 1
ATOM 2554 O O . GLN B 1 107 ? 48.963 20.473 24.394 1.00 9.72 84 GLN B O 1
ATOM 2560 N N . LEU B 1 108 ? 49.422 22.393 25.471 1.00 11.29 85 LEU B N 1
ATOM 2561 C CA . LEU B 1 108 ? 49.385 23.172 24.236 1.00 11.46 85 LEU B CA 1
ATOM 2562 C C . LEU B 1 108 ? 50.588 22.745 23.396 1.00 12.41 85 LEU B C 1
ATOM 2563 O O . LEU B 1 108 ? 51.721 22.742 23.879 1.00 11.95 85 LEU B O 1
ATOM 2568 N N . LYS B 1 109 ? 50.343 22.381 22.145 1.00 10.99 86 LYS B N 1
ATOM 2569 C CA . LYS B 1 109 ? 51.421 21.956 21.261 1.00 11.17 86 LYS B CA 1
ATOM 2570 C C . LYS B 1 109 ? 51.810 23.078 20.307 1.00 12.72 86 LYS B C 1
ATOM 2571 O O . LYS B 1 109 ? 52.992 23.286 20.017 1.00 11.88 86 LYS B O 1
ATOM 2577 N N . GLN B 1 110 ? 50.807 23.809 19.832 1.00 10.50 87 GLN B N 1
ATOM 2578 C CA . GLN B 1 110 ? 51.038 24.875 18.865 1.00 10.52 87 GLN B CA 1
ATOM 2579 C C . GLN B 1 110 ? 49.737 25.592 18.560 1.00 9.92 87 GLN B C 1
ATOM 2580 O O . GLN B 1 110 ? 48.666 25.152 18.969 1.00 10.63 87 GLN B O 1
ATOM 2586 N N . PHE B 1 111 ? 49.835 26.710 17.850 1.00 10.50 88 PHE B N 1
ATOM 2587 C CA . PHE B 1 111 ? 48.635 27.412 17.420 1.00 10.30 88 PHE B CA 1
ATOM 2588 C C . PHE B 1 111 ? 48.893 27.881 15.992 1.00 10.26 88 PHE B C 1
ATOM 2589 O O . PHE B 1 111 ? 50.036 28.112 15.607 1.00 11.03 88 PHE B O 1
ATOM 2597 N N . HIS B 1 112 ? 47.844 27.965 15.185 1.00 9.45 89 HIS B N 1
ATOM 2598 C CA . HIS B 1 112 ? 48.015 28.373 13.798 1.00 8.83 89 HIS B CA 1
ATOM 2599 C C . HIS B 1 112 ? 46.829 29.189 13.325 1.00 10.27 89 HIS B C 1
ATOM 2600 O O . HIS B 1 112 ? 45.870 29.384 14.073 1.00 9.82 89 HIS B O 1
ATOM 2607 N N . PHE B 1 113 ? 46.883 29.634 12.072 1.00 9.13 90 PHE B N 1
ATOM 2608 C CA . PHE B 1 113 ? 45.842 30.496 11.525 1.00 11.27 90 PHE B CA 1
ATOM 2609 C C . PHE B 1 113 ? 45.082 29.989 10.306 1.00 10.31 90 PHE B C 1
ATOM 2610 O O . PHE B 1 113 ? 45.609 29.240 9.487 1.00 9.67 90 PHE B O 1
ATOM 2618 N N . HIS B 1 114 ? 43.839 30.447 10.189 1.00 10.84 91 HIS B N 1
ATOM 2619 C CA . HIS B 1 114 ? 42.982 30.114 9.059 1.00 11.83 91 HIS B CA 1
ATOM 2620 C C . HIS B 1 114 ? 42.295 31.398 8.612 1.00 11.58 91 HIS B C 1
ATOM 2621 O O . HIS B 1 114 ? 41.791 32.157 9.438 1.00 11.28 91 HIS B O 1
ATOM 2628 N N . THR B 1 115 ? 42.300 31.647 7.309 1.00 12.35 92 THR B N 1
ATOM 2629 C CA . THR B 1 115 ? 41.632 32.810 6.745 1.00 13.13 92 THR B CA 1
ATOM 2630 C C . THR B 1 115 ? 40.986 32.393 5.423 1.00 12.22 92 THR B C 1
ATOM 2631 O O . THR B 1 115 ? 41.657 31.860 4.541 1.00 15.24 92 THR B O 1
ATOM 2635 N N . PRO B 1 116 ? 39.659 32.572 5.294 1.00 12.99 93 PRO B N 1
ATOM 2636 C CA . PRO B 1 116 ? 38.773 33.130 6.320 1.00 12.61 93 PRO B CA 1
ATOM 2637 C C . PRO B 1 116 ? 38.567 32.087 7.418 1.00 11.64 93 PRO B C 1
ATOM 2638 O O . PRO B 1 116 ? 39.226 31.051 7.409 1.00 13.52 93 PRO B O 1
ATOM 2642 N N . SER B 1 117 ? 37.658 32.355 8.352 1.00 11.54 94 SER B N 1
ATOM 2643 C CA . SER B 1 117 ? 37.404 31.421 9.444 1.00 10.35 94 SER B CA 1
ATOM 2644 C C . SER B 1 117 ? 36.915 30.074 8.924 1.00 11.61 94 SER B C 1
ATOM 2645 O O . SER B 1 117 ? 36.360 29.977 7.825 1.00 11.63 94 SER B O 1
ATOM 2648 N N . GLU B 1 118 ? 37.151 29.031 9.713 1.00 10.82 95 GLU B N 1
ATOM 2649 C CA . GLU B 1 118 ? 36.721 27.694 9.349 1.00 10.20 95 GLU B CA 1
ATOM 2650 C C . GLU B 1 118 ? 35.297 27.527 9.839 1.00 9.27 95 GLU B C 1
ATOM 2651 O O . GLU B 1 118 ? 34.410 27.167 9.067 1.00 9.61 95 GLU B O 1
ATOM 2657 N N . HIS B 1 119 ? 35.074 27.794 11.121 1.00 9.61 96 HIS B N 1
ATOM 2658 C CA . HIS B 1 119 ? 33.722 27.723 11.659 1.00 11.03 96 HIS B CA 1
ATOM 2659 C C . HIS B 1 119 ? 33.025 29.023 11.279 1.00 12.99 96 HIS B C 1
ATOM 2660 O O . HIS B 1 119 ? 33.675 30.045 11.056 1.00 12.77 96 HIS B O 1
ATOM 2667 N N . THR B 1 120 ? 31.704 28.976 11.179 1.00 13.69 97 THR B N 1
ATOM 2668 C CA . THR B 1 120 ? 30.927 30.170 10.890 1.00 16.53 97 THR B CA 1
ATOM 2669 C C . THR B 1 120 ? 29.900 30.233 12.013 1.00 19.25 97 THR B C 1
ATOM 2670 O O . THR B 1 120 ? 29.496 29.196 12.537 1.00 18.01 97 THR B O 1
ATOM 2674 N N . ILE B 1 121 ? 29.522 31.439 12.425 1.00 22.21 98 ILE B N 1
ATOM 2675 C CA . ILE B 1 121 ? 28.523 31.589 13.476 1.00 25.13 98 ILE B CA 1
ATOM 2676 C C . ILE B 1 121 ? 27.250 32.125 12.846 1.00 26.43 98 ILE B C 1
ATOM 2677 O O . ILE B 1 121 ? 27.206 33.266 12.385 1.00 25.14 98 ILE B O 1
ATOM 2682 N N . GLU B 1 122 ? 26.219 31.290 12.820 1.00 28.18 99 GLU B N 1
ATOM 2683 C CA . GLU B 1 122 ? 24.945 31.677 12.241 1.00 30.22 99 GLU B CA 1
ATOM 2684 C C . GLU B 1 122 ? 25.179 32.143 10.809 1.00 30.22 99 GLU B C 1
ATOM 2685 O O . GLU B 1 122 ? 24.684 33.192 10.394 1.00 30.07 99 GLU B O 1
ATOM 2691 N N . LYS B 1 123 ? 25.948 31.348 10.068 1.00 29.77 100 LYS B N 1
ATOM 2692 C CA . LYS B 1 123 ? 26.274 31.630 8.672 1.00 30.69 100 LYS B CA 1
ATOM 2693 C C . LYS B 1 123 ? 27.310 32.739 8.505 1.00 29.95 100 LYS B C 1
ATOM 2694 O O . LYS B 1 123 ? 27.790 32.981 7.397 1.00 29.99 100 LYS B O 1
ATOM 2700 N N . LYS B 1 124 ? 27.657 33.411 9.599 1.00 28.97 101 LYS B N 1
ATOM 2701 C CA . LYS B 1 124 ? 28.638 34.488 9.536 1.00 29.07 101 LYS B CA 1
ATOM 2702 C C . LYS B 1 124 ? 30.075 33.976 9.543 1.00 27.96 101 LYS B C 1
ATOM 2703 O O . LYS B 1 124 ? 30.437 33.108 10.337 1.00 27.06 101 LYS B O 1
ATOM 2709 N N . SER B 1 125 ? 30.889 34.533 8.654 1.00 26.35 102 SER B N 1
ATOM 2710 C CA . SER B 1 125 ? 32.292 34.164 8.547 1.00 25.79 102 SER B CA 1
ATOM 2711 C C . SER B 1 125 ? 33.163 35.297 9.086 1.00 24.77 102 SER B C 1
ATOM 2712 O O . SER B 1 125 ? 32.812 36.470 8.954 1.00 24.51 102 SER B O 1
ATOM 2715 N N . TYR B 1 126 ? 34.284 34.945 9.709 1.00 21.17 103 TYR B N 1
ATOM 2716 C CA . TYR B 1 126 ? 35.210 35.946 10.232 1.00 20.24 103 TYR B CA 1
ATOM 2717 C C . TYR B 1 126 ? 36.472 35.929 9.381 1.00 18.69 103 TYR B C 1
ATOM 2718 O O . TYR B 1 126 ? 36.811 34.907 8.781 1.00 17.37 103 TYR B O 1
ATOM 2727 N N . PRO B 1 127 ? 37.185 37.064 9.315 1.00 17.47 104 PRO B N 1
ATOM 2728 C CA . PRO B 1 127 ? 38.412 37.139 8.520 1.00 17.13 104 PRO B CA 1
ATOM 2729 C C . PRO B 1 127 ? 39.508 36.195 8.999 1.00 15.84 104 PRO B C 1
ATOM 2730 O O . PRO B 1 127 ? 40.308 35.708 8.202 1.00 15.54 104 PRO B O 1
ATOM 2734 N N . LEU B 1 128 ? 39.532 35.916 10.296 1.00 15.96 105 LEU B N 1
ATOM 2735 C CA . LEU B 1 128 ? 40.557 35.037 10.845 1.00 15.14 105 LEU B CA 1
ATOM 2736 C C . LEU B 1 128 ? 40.089 34.160 11.997 1.00 14.36 105 LEU B C 1
ATOM 2737 O O . LEU B 1 128 ? 39.294 34.582 12.837 1.00 14.32 105 LEU B O 1
ATOM 2742 N N . GLU B 1 129 ? 40.587 32.929 12.019 1.00 12.68 106 GLU B N 1
ATOM 2743 C CA . GLU B 1 129 ? 40.278 32.003 13.097 1.00 11.53 106 GLU B CA 1
ATOM 2744 C C . GLU B 1 129 ? 41.611 31.446 13.553 1.00 11.23 106 GLU B C 1
ATOM 2745 O O . GLU B 1 129 ? 42.423 31.011 12.730 1.00 12.35 106 GLU B O 1
ATOM 2751 N N . ILE B 1 130 ? 41.844 31.483 14.862 1.00 10.56 107 ILE B N 1
ATOM 2752 C CA . ILE B 1 130 ? 43.087 30.979 15.435 1.00 9.48 107 ILE B CA 1
ATOM 2753 C C . ILE B 1 130 ? 42.789 29.685 16.173 1.00 9.23 107 ILE B C 1
ATOM 2754 O O . ILE B 1 130 ? 41.815 29.598 16.927 1.00 9.90 107 ILE B O 1
ATOM 2759 N N . HIS B 1 131 ? 43.633 28.682 15.953 1.00 9.98 108 HIS B N 1
ATOM 2760 C CA . HIS B 1 131 ? 43.466 27.384 16.591 1.00 8.57 108 HIS B CA 1
ATOM 2761 C C . HIS B 1 131 ? 44.606 27.078 17.544 1.00 9.04 108 HIS B C 1
ATOM 2762 O O . HIS B 1 131 ? 45.767 27.054 17.139 1.00 10.89 108 HIS B O 1
ATOM 2769 N N . PHE B 1 132 ? 44.268 26.857 18.809 1.00 9.88 109 PHE B N 1
ATOM 2770 C CA . PHE B 1 132 ? 45.254 26.502 19.820 1.00 10.71 109 PHE B CA 1
ATOM 2771 C C . PHE B 1 132 ? 45.037 25.006 20.028 1.00 10.53 109 PHE B C 1
ATOM 2772 O O . PHE B 1 132 ? 44.022 24.588 20.588 1.00 10.83 109 PHE B O 1
ATOM 2780 N N . VAL B 1 133 ? 45.989 24.210 19.549 1.00 11.69 110 VAL B N 1
ATOM 2781 C CA . VAL B 1 133 ? 45.907 22.753 19.613 1.00 10.12 110 VAL B CA 1
ATOM 2782 C C . VAL B 1 133 ? 46.558 22.144 20.851 1.00 11.69 110 VAL B C 1
ATOM 2783 O O . VAL B 1 133 ? 47.755 22.324 21.081 1.00 10.88 110 VAL B O 1
ATOM 2787 N N . HIS B 1 134 ? 45.764 21.419 21.636 1.00 11.12 111 HIS B N 1
ATOM 2788 C CA . HIS B 1 134 ? 46.249 20.773 22.854 1.00 11.57 111 HIS B CA 1
ATOM 2789 C C . HIS B 1 134 ? 46.038 19.266 22.764 1.00 12.46 111 HIS B C 1
ATOM 2790 O O . HIS B 1 134 ? 45.100 18.806 22.114 1.00 10.35 111 HIS B O 1
ATOM 2797 N N . LYS B 1 135 ? 46.897 18.502 23.434 1.00 10.61 112 LYS B N 1
ATOM 2798 C CA . LYS B 1 135 ? 46.771 17.049 23.451 1.00 10.26 112 LYS B CA 1
ATOM 2799 C C . LYS B 1 135 ? 47.225 16.514 24.798 1.00 10.55 112 LYS B C 1
ATOM 2800 O O . LYS B 1 135 ? 48.219 16.985 25.355 1.00 9.63 112 LYS B O 1
ATOM 2806 N N . THR B 1 136 ? 46.496 15.538 25.330 1.00 10.67 113 THR B N 1
ATOM 2807 C CA . THR B 1 136 ? 46.880 14.931 26.603 1.00 10.92 113 THR B CA 1
ATOM 2808 C C . THR B 1 136 ? 47.993 13.943 26.284 1.00 10.65 113 THR B C 1
ATOM 2809 O O . THR B 1 136 ? 48.361 13.771 25.122 1.00 11.02 113 THR B O 1
ATOM 2813 N N . GLU B 1 137 ? 48.528 13.284 27.305 1.00 12.56 114 GLU B N 1
ATOM 2814 C CA . GLU B 1 137 ? 49.589 12.318 27.059 1.00 13.06 114 GLU B CA 1
ATOM 2815 C C . GLU B 1 137 ? 49.020 11.088 26.361 1.00 14.32 114 GLU B C 1
ATOM 2816 O O . GLU B 1 137 ? 49.711 10.451 25.573 1.00 15.92 114 GLU B O 1
ATOM 2822 N N . ASP B 1 138 ? 47.757 10.765 26.635 1.00 15.65 115 ASP B N 1
ATOM 2823 C CA . ASP B 1 138 ? 47.142 9.588 26.028 1.00 16.98 115 ASP B CA 1
ATOM 2824 C C . ASP B 1 138 ? 46.386 9.841 24.724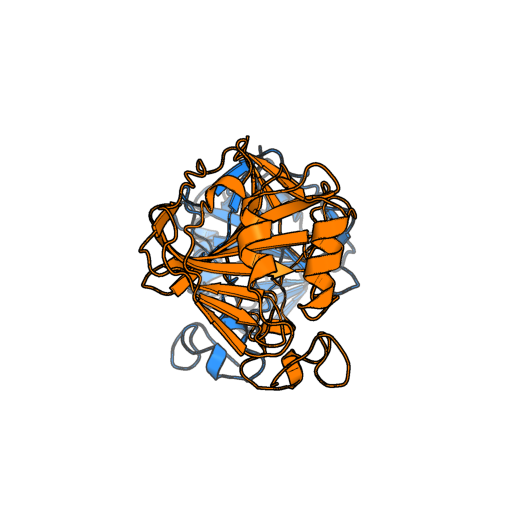 1.00 15.87 115 ASP B C 1
ATOM 2825 O O . ASP B 1 138 ? 45.533 9.049 24.323 1.00 17.01 115 ASP B O 1
ATOM 2830 N N . GLY B 1 139 ? 46.694 10.959 24.073 1.00 14.92 116 GLY B N 1
ATOM 2831 C CA . GLY B 1 139 ? 46.099 11.248 22.780 1.00 14.67 116 GLY B CA 1
ATOM 2832 C C . GLY B 1 139 ? 44.788 11.988 22.624 1.00 14.17 116 GLY B C 1
ATOM 2833 O O . GLY B 1 139 ? 44.267 12.058 21.512 1.00 15.09 116 GLY B O 1
ATOM 2834 N N . LYS B 1 140 ? 44.239 12.531 23.700 1.00 12.77 117 LYS B N 1
ATOM 2835 C CA . LYS B 1 140 ? 42.993 13.269 23.577 1.00 11.65 117 LYS B CA 1
ATOM 2836 C C . LYS B 1 140 ? 43.336 14.651 23.053 1.00 11.46 117 LYS B C 1
ATOM 2837 O O . LYS B 1 140 ? 44.229 15.328 23.569 1.00 9.56 117 LYS B O 1
ATOM 2843 N N . ILE B 1 141 ? 42.630 15.054 22.005 1.00 9.54 118 ILE B N 1
ATOM 2844 C CA . ILE B 1 141 ? 42.866 16.336 21.363 1.00 9.93 118 ILE B CA 1
ATOM 2845 C C . ILE B 1 141 ? 41.781 17.350 21.678 1.00 10.15 118 ILE B C 1
ATOM 2846 O O . ILE B 1 141 ? 40.586 17.056 21.585 1.00 11.45 118 ILE B O 1
ATOM 2851 N N . LEU B 1 142 ? 42.206 18.547 22.055 1.00 8.91 119 LEU B N 1
ATOM 2852 C CA . LEU B 1 142 ? 41.273 19.621 22.357 1.00 10.28 119 LEU B CA 1
ATOM 2853 C C . LEU B 1 142 ? 41.782 20.860 21.643 1.00 10.65 119 LEU B C 1
ATOM 2854 O O . LEU B 1 142 ? 42.908 21.307 21.870 1.00 11.25 119 LEU B O 1
ATOM 2859 N N . VAL B 1 143 ? 40.964 21.398 20.749 1.00 9.44 120 VAL B N 1
ATOM 2860 C CA . VAL B 1 143 ? 41.357 22.591 20.023 1.00 8.75 120 VAL B CA 1
ATOM 2861 C C . VAL B 1 143 ? 40.474 23.750 20.450 1.00 8.96 120 VAL B C 1
ATOM 2862 O O . VAL B 1 143 ? 39.249 23.624 20.496 1.00 9.16 120 VAL B O 1
ATOM 2866 N N . VAL B 1 144 ? 41.110 24.868 20.786 1.00 8.57 121 VAL B N 1
ATOM 2867 C CA . VAL B 1 144 ? 40.395 26.076 21.186 1.00 9.45 121 VAL B CA 1
ATOM 2868 C C . VAL B 1 144 ? 40.444 27.014 19.993 1.00 8.71 121 VAL B C 1
ATOM 2869 O O . VAL B 1 144 ? 41.519 27.314 19.485 1.00 9.54 121 VAL B O 1
ATOM 2873 N N . GLY B 1 145 ? 39.278 27.453 19.532 1.00 8.17 122 GLY B N 1
ATOM 2874 C CA . GLY B 1 145 ? 39.229 28.343 18.388 1.00 8.91 122 GLY B CA 1
ATOM 2875 C C . GLY B 1 145 ? 38.849 29.746 18.807 1.00 11.25 122 GLY B C 1
ATOM 2876 O O . GLY B 1 145 ? 37.936 29.934 19.612 1.00 10.19 122 GLY B O 1
ATOM 2877 N N . VAL B 1 146 ? 39.560 30.727 18.262 1.00 11.46 123 VAL B N 1
ATOM 2878 C CA . VAL B 1 146 ? 39.313 32.130 18.564 1.00 12.19 123 VAL B CA 1
ATOM 2879 C C . VAL B 1 146 ? 39.092 32.893 17.266 1.00 12.18 123 VAL B C 1
ATOM 2880 O O . VAL B 1 146 ? 39.915 32.831 16.352 1.00 13.18 123 VAL B O 1
ATOM 2884 N N . MET B 1 147 ? 37.976 33.609 17.186 1.00 12.28 124 MET B N 1
ATOM 2885 C CA . MET B 1 147 ? 37.660 34.392 16.001 1.00 14.51 124 MET B CA 1
ATOM 2886 C C . MET B 1 147 ? 38.267 35.783 16.127 1.00 15.69 124 MET B C 1
ATOM 2887 O O . MET B 1 147 ? 38.447 36.294 17.234 1.00 15.78 124 MET B O 1
ATOM 2892 N N . ALA B 1 148 ? 38.577 36.390 14.987 1.00 16.36 125 ALA B N 1
ATOM 2893 C CA . ALA B 1 148 ? 39.126 37.741 14.959 1.00 18.36 125 ALA B CA 1
ATOM 2894 C C . ALA B 1 148 ? 38.324 38.555 13.953 1.00 19.49 125 ALA B C 1
ATOM 2895 O O . ALA B 1 148 ? 38.142 38.137 12.811 1.00 20.59 125 ALA B O 1
ATOM 2897 N N . LYS B 1 149 ? 37.825 39.705 14.387 1.00 21.37 126 LYS B N 1
ATOM 2898 C CA . LYS B 1 149 ? 37.061 40.581 13.509 1.00 23.55 126 LYS B CA 1
ATOM 2899 C C . LYS B 1 149 ? 37.972 41.749 13.163 1.00 25.47 126 LYS B C 1
ATOM 2900 O O . LYS B 1 149 ? 38.937 42.020 13.880 1.00 24.02 126 LYS B O 1
ATOM 2906 N N . LEU B 1 150 ? 37.676 42.442 12.070 1.00 26.58 127 LEU B N 1
ATOM 2907 C CA . LEU B 1 150 ? 38.495 43.583 11.693 1.00 29.02 127 LEU B CA 1
ATOM 2908 C C . LEU B 1 150 ? 38.270 44.712 12.692 1.00 30.01 127 LEU B C 1
ATOM 2909 O O . LEU B 1 150 ? 37.138 44.975 13.109 1.00 29.33 127 LEU B O 1
ATOM 2914 N N . GLY B 1 151 ? 39.362 45.360 13.085 1.00 30.90 128 GLY B N 1
ATOM 2915 C CA . GLY B 1 151 ? 39.282 46.455 14.034 1.00 31.95 128 GLY B CA 1
ATOM 2916 C C . GLY B 1 151 ? 40.655 46.862 14.528 1.00 31.86 128 GLY B C 1
ATOM 2917 O O . GLY B 1 151 ? 41.601 46.955 13.747 1.00 32.36 128 GLY B O 1
ATOM 2918 N N . LYS B 1 152 ? 40.766 47.099 15.830 1.00 34.23 129 LYS B N 1
ATOM 2919 C CA . LYS B 1 152 ? 42.028 47.499 16.441 1.00 36.09 129 LYS B CA 1
ATOM 2920 C C . LYS B 1 152 ? 43.145 46.504 16.143 1.00 36.76 129 LYS B C 1
ATOM 2921 O O . LYS B 1 152 ? 42.957 45.291 16.239 1.00 37.94 129 LYS B O 1
ATOM 2927 N N . THR B 1 153 ? 44.310 47.027 15.779 1.00 35.93 130 THR B N 1
ATOM 2928 C CA . THR B 1 153 ? 45.461 46.189 15.478 1.00 36.01 130 THR B CA 1
ATOM 2929 C C . THR B 1 153 ? 45.882 45.389 16.705 1.00 35.40 130 THR B C 1
ATOM 2930 O O . THR B 1 153 ? 45.795 45.875 17.833 1.00 35.21 130 THR B O 1
ATOM 2934 N N . ASN B 1 154 ? 46.324 44.156 16.479 1.00 34.77 131 ASN B N 1
ATOM 2935 C CA . ASN B 1 154 ? 46.770 43.292 17.567 1.00 32.97 131 ASN B CA 1
ATOM 2936 C C . ASN B 1 154 ? 48.294 43.252 17.565 1.00 33.39 131 ASN B C 1
ATOM 2937 O O . ASN B 1 154 ? 48.915 42.781 16.612 1.00 32.98 131 ASN B O 1
ATOM 2942 N N . LYS B 1 155 ? 48.891 43.746 18.645 1.00 34.00 132 LYS B N 1
ATOM 2943 C CA . LYS B 1 155 ? 50.341 43.804 18.763 1.00 33.91 132 LYS B CA 1
ATOM 2944 C C . LYS B 1 155 ? 51.068 42.465 18.697 1.00 33.61 132 LYS B C 1
ATOM 2945 O O . LYS B 1 155 ? 52.125 42.369 18.073 1.00 32.85 132 LYS B O 1
ATOM 2951 N N . GLU B 1 156 ? 50.516 41.436 19.333 1.00 31.50 133 GLU B N 1
ATOM 2952 C CA . GLU B 1 156 ? 51.151 40.121 19.312 1.00 30.29 133 GLU B CA 1
ATOM 2953 C C . GLU B 1 156 ? 51.235 39.596 17.885 1.00 28.70 133 GLU B C 1
ATOM 2954 O O . GLU B 1 156 ? 52.256 39.047 17.474 1.00 28.86 133 GLU B O 1
ATOM 2960 N N . LEU B 1 157 ? 50.153 39.763 17.133 1.00 28.19 134 LEU B N 1
ATOM 2961 C CA . LEU B 1 157 ? 50.113 39.296 15.755 1.00 26.78 134 LEU B CA 1
ATOM 2962 C C . LEU B 1 157 ? 51.240 39.937 14.954 1.00 26.16 134 LEU B C 1
ATOM 2963 O O . LEU B 1 157 ? 51.863 39.284 14.119 1.00 25.76 134 LEU B O 1
ATOM 2968 N N . ASP B 1 158 ? 51.500 41.216 15.210 1.00 25.74 135 ASP B N 1
ATOM 2969 C CA . ASP B 1 158 ? 52.563 41.924 14.502 1.00 25.43 135 ASP B CA 1
ATOM 2970 C C . ASP B 1 158 ? 53.931 41.269 14.669 1.00 23.47 135 ASP B C 1
ATOM 2971 O O . ASP B 1 158 ? 54.712 41.215 13.720 1.00 23.98 135 ASP B O 1
ATOM 2976 N N . LYS B 1 159 ? 54.228 40.776 15.869 1.00 22.25 136 LYS B N 1
ATOM 2977 C CA . LYS B 1 159 ? 55.516 40.132 16.113 1.00 21.54 136 LYS B CA 1
ATOM 2978 C C . LYS B 1 159 ? 55.629 38.878 15.261 1.00 21.83 136 LYS B C 1
ATOM 2979 O O . LYS B 1 159 ? 56.695 38.560 14.735 1.00 20.79 136 LYS B O 1
ATOM 2985 N N . ILE B 1 160 ? 54.519 38.160 15.143 1.00 21.36 137 ILE B N 1
ATOM 2986 C CA . ILE B 1 160 ? 54.487 36.940 14.353 1.00 20.81 137 ILE B CA 1
ATOM 2987 C C . ILE B 1 160 ? 54.630 37.259 12.864 1.00 21.03 137 ILE B C 1
ATOM 2988 O O . ILE B 1 160 ? 55.511 36.727 12.188 1.00 19.93 137 ILE B O 1
ATOM 2993 N N . LEU B 1 161 ? 53.768 38.138 12.363 1.00 24.15 138 LEU B N 1
ATOM 2994 C CA . LEU B 1 161 ? 53.784 38.523 10.953 1.00 26.75 138 LEU B CA 1
ATOM 2995 C C . LEU B 1 161 ? 55.102 39.132 10.485 1.00 27.88 138 LEU B C 1
ATOM 2996 O O . LEU B 1 161 ? 55.527 38.913 9.351 1.00 28.79 138 LEU B O 1
ATOM 3001 N N . ASN B 1 162 ? 55.752 39.898 11.351 1.00 29.50 139 ASN B N 1
ATOM 3002 C CA . ASN B 1 162 ? 57.013 40.526 10.984 1.00 30.39 139 ASN B CA 1
ATOM 3003 C C . ASN B 1 162 ? 58.128 39.535 10.653 1.00 29.82 139 ASN B C 1
ATOM 3004 O O . ASN B 1 162 ? 59.078 39.888 9.956 1.00 30.15 139 ASN B O 1
ATOM 3009 N N . VAL B 1 163 ? 58.016 38.301 11.138 1.00 28.42 140 VAL B N 1
ATOM 3010 C CA . VAL B 1 163 ? 59.047 37.297 10.875 1.00 28.03 140 VAL B CA 1
ATOM 3011 C C . VAL B 1 163 ? 58.545 36.068 10.118 1.00 27.96 140 VAL B C 1
ATOM 3012 O O . VAL B 1 163 ? 59.340 35.236 9.681 1.00 27.23 140 VAL B O 1
ATOM 3016 N N . ALA B 1 164 ? 57.230 35.950 9.970 1.00 26.99 141 ALA B N 1
ATOM 3017 C CA . ALA B 1 164 ? 56.644 34.811 9.273 1.00 26.94 141 ALA B CA 1
ATOM 3018 C C . ALA B 1 164 ? 57.182 34.670 7.850 1.00 27.32 141 ALA B C 1
ATOM 3019 O O . ALA B 1 164 ? 57.093 35.597 7.045 1.00 27.07 141 ALA B O 1
ATOM 3021 N N . PRO B 1 165 ? 57.754 33.501 7.526 1.00 28.33 142 PRO B N 1
ATOM 3022 C CA . PRO B 1 165 ? 58.308 33.226 6.197 1.00 29.21 142 PRO B CA 1
ATOM 3023 C C . PRO B 1 165 ? 57.238 33.318 5.112 1.00 30.41 142 PRO B C 1
ATOM 3024 O O . PRO B 1 165 ? 56.159 32.742 5.253 1.00 29.02 142 PRO B O 1
ATOM 3028 N N . ALA B 1 166 ? 57.539 34.042 4.036 1.00 31.28 143 ALA B N 1
ATOM 3029 C CA . ALA B 1 166 ? 56.598 34.195 2.929 1.00 32.41 143 ALA B CA 1
ATOM 3030 C C . ALA B 1 166 ? 56.612 32.925 2.089 1.00 32.84 143 ALA B C 1
ATOM 3031 O O . ALA B 1 166 ? 55.651 32.616 1.383 1.00 33.25 143 ALA B O 1
ATOM 3033 N N . GLU B 1 167 ? 57.720 32.198 2.168 1.00 32.52 144 GLU B N 1
ATOM 3034 C CA . GLU B 1 167 ? 57.878 30.944 1.448 1.00 33.75 144 GLU B CA 1
ATOM 3035 C C . GLU B 1 167 ? 58.017 29.864 2.511 1.00 32.56 144 GLU B C 1
ATOM 3036 O O . GLU B 1 167 ? 58.358 30.161 3.658 1.00 30.97 144 GLU B O 1
ATOM 3042 N N . GLU B 1 168 ? 57.751 28.616 2.141 1.00 32.01 145 GLU B N 1
ATOM 3043 C CA . GLU B 1 168 ? 57.855 27.527 3.100 1.00 32.14 145 GLU B CA 1
ATOM 3044 C C . GLU B 1 168 ? 59.219 27.506 3.770 1.00 31.74 145 GLU B C 1
ATOM 3045 O O . GLU B 1 168 ? 60.249 27.331 3.120 1.00 31.96 145 GLU B O 1
ATOM 3051 N N . GLY B 1 169 ? 59.207 27.701 5.083 1.00 30.64 146 GLY B N 1
ATOM 3052 C CA . GLY B 1 169 ? 60.434 27.710 5.854 1.00 28.85 146 GLY B CA 1
ATOM 3053 C C . GLY B 1 169 ? 60.112 27.893 7.321 1.00 28.38 146 GLY B C 1
ATOM 3054 O O . GLY B 1 169 ? 58.954 27.773 7.727 1.00 26.28 146 GLY B O 1
ATOM 3055 N N . GLU B 1 170 ? 61.132 28.190 8.118 1.00 27.77 147 GLU B N 1
ATOM 3056 C CA . GLU B 1 170 ? 60.950 28.383 9.552 1.00 28.47 147 GLU B CA 1
ATOM 3057 C C . GLU B 1 170 ? 61.793 29.556 10.037 1.00 28.18 147 GLU B C 1
ATOM 3058 O O . GLU B 1 170 ? 62.868 29.830 9.496 1.00 26.36 147 GLU B O 1
ATOM 3064 N N . LYS B 1 171 ? 61.301 30.246 11.059 1.00 26.70 148 LYS B N 1
ATOM 3065 C CA . LYS B 1 171 ? 62.011 31.385 11.625 1.00 26.71 148 LYS B CA 1
ATOM 3066 C C . LYS B 1 171 ? 61.779 31.408 13.127 1.00 26.14 148 LYS B C 1
ATOM 3067 O O . LYS B 1 171 ? 60.639 31.378 13.585 1.00 24.62 148 LYS B O 1
ATOM 3073 N N . ILE B 1 172 ? 62.864 31.447 13.892 1.00 24.53 149 ILE B N 1
ATOM 3074 C CA . ILE B 1 172 ? 62.768 31.480 15.344 1.00 25.43 149 ILE B CA 1
ATOM 3075 C C . ILE B 1 172 ? 62.662 32.923 15.817 1.00 26.95 149 ILE B C 1
ATOM 3076 O O . ILE B 1 172 ? 63.474 33.770 15.446 1.00 27.45 149 ILE B O 1
ATOM 3081 N N . LEU B 1 173 ? 61.647 33.201 16.628 1.00 27.31 150 LEU B N 1
ATOM 3082 C CA . LEU B 1 173 ? 61.439 34.541 17.159 1.00 28.58 150 LEU B CA 1
ATOM 3083 C C . LEU B 1 173 ? 62.466 34.879 18.233 1.00 29.22 150 LEU B C 1
ATOM 3084 O O . LEU B 1 173 ? 62.915 34.006 18.977 1.00 29.09 150 LEU B O 1
ATOM 3089 N N . ASP B 1 174 ? 62.854 36.147 18.300 1.00 29.97 151 ASP B N 1
ATOM 3090 C CA . ASP B 1 174 ? 63.794 36.585 19.323 1.00 31.51 151 ASP B CA 1
ATOM 3091 C C . ASP B 1 174 ? 62.952 37.244 20.406 1.00 30.06 151 ASP B C 1
ATOM 3092 O O . ASP B 1 174 ? 63.283 37.200 21.589 1.00 31.02 151 ASP B O 1
ATOM 3097 N N . LYS B 1 175 ? 61.848 37.845 19.980 1.00 28.65 152 LYS B N 1
ATOM 3098 C CA . LYS B 1 175 ? 60.938 38.520 20.890 1.00 27.50 152 LYS B CA 1
ATOM 3099 C C . LYS B 1 175 ? 59.996 37.535 21.563 1.00 26.85 152 LYS B C 1
ATOM 3100 O O . LYS B 1 175 ? 59.703 36.464 21.027 1.00 25.23 152 LYS B O 1
ATOM 3106 N N . ASN B 1 176 ? 59.522 37.910 22.744 1.00 25.29 153 ASN B N 1
ATOM 3107 C CA . ASN B 1 176 ? 58.592 37.079 23.491 1.00 24.87 153 ASN B CA 1
ATOM 3108 C C . ASN B 1 176 ? 57.192 37.311 22.946 1.00 23.33 153 ASN B C 1
ATOM 3109 O O . ASN B 1 176 ? 56.901 38.367 22.380 1.00 22.56 153 ASN B O 1
ATOM 3114 N N . LEU B 1 177 ? 56.331 36.317 23.112 1.00 20.99 154 LEU B N 1
ATOM 3115 C CA . LEU B 1 177 ? 54.951 36.433 22.669 1.00 20.01 154 LEU B CA 1
ATOM 3116 C C . LEU B 1 177 ? 54.038 36.213 23.862 1.00 18.46 154 LEU B C 1
ATOM 3117 O O . LEU B 1 177 ? 54.270 35.321 24.676 1.00 18.22 154 LEU B O 1
ATOM 3122 N N . ASN B 1 178 ? 53.010 37.042 23.971 1.00 17.55 155 ASN B N 1
ATOM 3123 C CA . ASN B 1 178 ? 52.037 36.883 25.034 1.00 17.26 155 ASN B CA 1
ATOM 3124 C C . ASN B 1 178 ? 50.817 36.298 24.333 1.00 15.42 155 ASN B C 1
ATOM 3125 O O . ASN B 1 178 ? 50.005 37.037 23.775 1.00 14.65 155 ASN B O 1
ATOM 3130 N N . LEU B 1 179 ? 50.712 34.972 24.335 1.00 15.66 156 LEU B N 1
ATOM 3131 C CA . LEU B 1 179 ? 49.594 34.289 23.691 1.00 16.05 156 LEU B CA 1
ATOM 3132 C C . LEU B 1 179 ? 48.248 34.747 24.235 1.00 16.65 156 LEU B C 1
ATOM 3133 O O . LEU B 1 179 ? 47.247 34.760 23.519 1.00 15.82 156 LEU B O 1
ATOM 3138 N N . ASN B 1 180 ? 48.230 35.132 25.503 1.00 16.40 157 ASN B N 1
ATOM 3139 C CA . ASN B 1 180 ? 46.998 35.570 26.137 1.00 17.06 157 ASN B CA 1
ATOM 3140 C C . ASN B 1 180 ? 46.380 36.802 25.481 1.00 17.41 157 ASN B C 1
ATOM 3141 O O . ASN B 1 180 ? 45.185 37.052 25.627 1.00 18.85 157 ASN B O 1
ATOM 3146 N N . ASN B 1 181 ? 47.183 37.570 24.750 1.00 17.90 158 ASN B N 1
ATOM 3147 C CA . ASN B 1 181 ? 46.658 38.750 24.073 1.00 18.70 158 ASN B CA 1
ATOM 3148 C C . ASN B 1 181 ? 46.008 38.392 22.738 1.00 18.10 158 ASN B C 1
ATOM 3149 O O . ASN B 1 181 ? 45.561 39.267 21.996 1.00 18.66 158 ASN B O 1
ATOM 3154 N N . LEU B 1 182 ? 45.961 37.098 22.438 1.00 17.58 159 LEU B N 1
ATOM 3155 C CA . LEU B 1 182 ? 45.333 36.612 21.212 1.00 16.57 159 LEU B CA 1
ATOM 3156 C C . LEU B 1 182 ? 44.039 35.907 21.616 1.00 17.35 159 LEU B C 1
ATOM 3157 O O . LEU B 1 182 ? 43.366 35.287 20.793 1.00 16.63 159 LEU B O 1
ATOM 3162 N N . ILE B 1 183 ? 43.703 36.020 22.898 1.00 16.66 160 ILE B N 1
ATOM 3163 C CA . ILE B 1 183 ? 42.520 35.388 23.467 1.00 16.89 160 ILE B CA 1
ATOM 3164 C C . ILE B 1 183 ? 41.664 36.432 24.185 1.00 17.83 160 ILE B C 1
ATOM 3165 O O . ILE B 1 183 ? 42.180 37.259 24.936 1.00 19.27 160 ILE B O 1
ATOM 3170 N N . PRO B 1 184 ? 40.341 36.404 23.969 1.00 18.26 161 PRO B N 1
ATOM 3171 C CA . PRO B 1 184 ? 39.463 37.379 24.625 1.00 17.53 161 PRO B CA 1
ATOM 3172 C C . PRO B 1 184 ? 39.426 37.227 26.146 1.00 18.55 161 PRO B C 1
ATOM 3173 O O . PRO B 1 184 ? 39.675 36.148 26.678 1.00 15.77 161 PRO B O 1
ATOM 3177 N N . LYS B 1 185 ? 39.123 38.319 26.843 1.00 19.26 162 LYS B N 1
ATOM 3178 C CA . LYS B 1 185 ? 39.033 38.290 28.295 1.00 20.99 162 LYS B CA 1
ATOM 3179 C C . LYS B 1 185 ? 37.834 37.425 28.672 1.00 20.84 162 LYS B C 1
ATOM 3180 O O . LYS B 1 185 ? 37.897 36.623 29.603 1.00 20.49 162 LYS B O 1
ATOM 3186 N N . ASP B 1 186 ? 36.745 37.593 27.928 1.00 20.41 163 ASP B N 1
ATOM 3187 C CA . ASP B 1 186 ? 35.516 36.831 28.144 1.00 18.89 163 ASP B CA 1
ATOM 3188 C C . ASP B 1 186 ? 35.792 35.400 27.673 1.00 18.11 163 ASP B C 1
ATOM 3189 O O . ASP B 1 186 ? 36.020 35.170 26.489 1.00 19.56 163 ASP B O 1
ATOM 3194 N N . LYS B 1 187 ? 35.774 34.444 28.596 1.00 16.28 164 LYS B N 1
ATOM 3195 C CA . LYS B 1 187 ? 36.055 33.056 28.245 1.00 16.88 164 LYS B CA 1
ATOM 3196 C C . LYS B 1 187 ? 34.825 32.181 27.997 1.00 15.80 164 LYS B C 1
ATOM 3197 O O . LYS B 1 187 ? 34.937 30.955 27.995 1.00 15.73 164 LYS B O 1
ATOM 3203 N N . ARG B 1 188 ? 33.653 32.780 27.795 1.00 14.03 165 ARG B N 1
ATOM 3204 C CA . ARG B 1 188 ? 32.477 31.949 27.546 1.00 15.14 165 ARG B CA 1
ATOM 3205 C C . ARG B 1 188 ? 32.674 31.279 26.196 1.00 13.89 165 ARG B C 1
ATOM 3206 O O . ARG B 1 188 ? 33.212 31.885 25.267 1.00 13.23 165 ARG B O 1
ATOM 3214 N N . TYR B 1 189 ? 32.243 30.029 26.082 1.00 13.20 166 TYR B N 1
ATOM 3215 C CA . TYR B 1 189 ? 32.460 29.299 24.843 1.00 11.56 166 TYR B CA 1
ATOM 3216 C C . TYR B 1 189 ? 31.341 28.363 24.418 1.00 10.91 166 TYR B C 1
ATOM 3217 O O . TYR B 1 189 ? 30.369 28.135 25.146 1.00 10.58 166 TYR B O 1
ATOM 3226 N N . MET B 1 190 ? 31.519 27.809 23.224 1.00 11.27 167 MET B N 1
ATOM 3227 C CA . MET B 1 190 ? 30.590 26.850 22.644 1.00 11.37 167 MET B CA 1
ATOM 3228 C C . MET B 1 190 ? 31.436 25.609 22.371 1.00 11.11 167 MET B C 1
ATOM 3229 O O . MET B 1 190 ? 32.613 25.718 22.023 1.00 10.36 167 MET B O 1
ATOM 3234 N N . THR B 1 191 ? 30.850 24.431 22.529 1.00 10.40 168 THR B N 1
ATOM 3235 C CA . THR B 1 191 ? 31.616 23.213 22.328 1.00 8.63 168 THR B CA 1
ATOM 3236 C C . THR B 1 191 ? 30.810 22.130 21.619 1.00 9.14 168 THR B C 1
ATOM 3237 O O . THR B 1 191 ? 29.578 22.116 21.681 1.00 7.69 168 THR B O 1
ATOM 3241 N N . TYR B 1 192 ? 31.516 21.243 20.924 1.00 8.26 169 TYR B N 1
ATOM 3242 C CA . TYR B 1 192 ? 30.893 20.117 20.234 1.00 8.95 169 TYR B CA 1
ATOM 3243 C C . TYR B 1 192 ? 31.978 19.079 19.968 1.00 9.15 169 TYR B C 1
ATOM 3244 O O . TYR B 1 192 ? 33.167 19.343 20.182 1.00 9.52 169 TYR B O 1
ATOM 3253 N N . SER B 1 193 ? 31.567 17.896 19.524 1.00 8.48 170 SER B N 1
ATOM 3254 C CA . SER B 1 193 ? 32.504 16.820 19.230 1.00 8.69 170 SER B CA 1
ATOM 3255 C C . SER B 1 193 ? 32.769 16.836 17.734 1.00 8.76 170 SER B C 1
ATOM 3256 O O . SER B 1 193 ? 31.835 16.726 16.936 1.00 8.06 170 SER B O 1
ATOM 3259 N N . GLY B 1 194 ? 34.037 16.976 17.357 1.00 9.48 171 GLY B N 1
ATOM 3260 C CA . GLY B 1 194 ? 34.383 17.033 15.949 1.00 8.61 171 GLY B CA 1
ATOM 3261 C C . GLY B 1 194 ? 35.672 16.338 15.550 1.00 8.92 171 GLY B C 1
ATOM 3262 O O . GLY B 1 194 ? 36.009 15.267 16.059 1.00 8.47 171 GLY B O 1
ATOM 3263 N N . SER B 1 195 ? 36.410 16.968 14.642 1.00 8.58 172 SER B N 1
ATOM 3264 C CA . SER B 1 195 ? 37.638 16.386 14.127 1.00 7.67 172 SER B CA 1
ATOM 3265 C C . SER B 1 195 ? 38.687 17.434 13.790 1.00 7.42 172 SER B C 1
ATOM 3266 O O . SER B 1 195 ? 38.464 18.639 13.928 1.00 7.34 172 SER B O 1
ATOM 3269 N N . LEU B 1 196 ? 39.840 16.954 13.340 1.00 7.36 173 LEU B N 1
ATOM 3270 C CA . LEU B 1 196 ? 40.893 17.847 12.891 1.00 7.20 173 LEU B CA 1
ATOM 3271 C C . LEU B 1 196 ? 40.326 18.327 11.553 1.00 8.05 173 LEU B C 1
ATOM 3272 O O . LEU B 1 196 ? 39.647 17.559 10.860 1.00 7.59 173 LEU B O 1
ATOM 3277 N N . THR B 1 197 ? 40.592 19.578 11.188 1.00 7.35 174 THR B N 1
ATOM 3278 C CA . THR B 1 197 ? 40.071 20.122 9.940 1.00 8.59 174 THR B CA 1
ATOM 3279 C C . THR B 1 197 ? 40.995 19.906 8.747 1.00 9.78 174 THR B C 1
ATOM 3280 O O . THR B 1 197 ? 40.745 20.421 7.658 1.00 9.30 174 THR B O 1
ATOM 3284 N N . THR B 1 198 ? 42.075 19.163 8.962 1.00 10.01 175 THR B N 1
ATOM 3285 C CA . THR B 1 198 ? 43.013 18.847 7.891 1.00 8.46 175 THR B CA 1
ATOM 3286 C C . THR B 1 198 ? 43.302 17.353 8.001 1.00 9.78 175 THR B C 1
ATOM 3287 O O . THR B 1 198 ? 43.161 16.767 9.082 1.00 10.32 175 THR B O 1
ATOM 3291 N N . PRO B 1 199 ? 43.675 16.706 6.883 1.00 8.42 176 PRO B N 1
ATOM 3292 C CA . PRO B 1 199 ? 43.965 15.270 6.935 1.00 9.25 176 PRO B CA 1
ATOM 3293 C C . PRO B 1 199 ? 44.988 15.022 8.033 1.00 9.65 176 PRO B C 1
ATOM 3294 O O . PRO B 1 199 ? 45.909 15.820 8.211 1.00 11.44 176 PRO B O 1
ATOM 3298 N N . PRO B 1 200 ? 44.893 13.881 8.739 1.00 10.55 177 PRO B N 1
ATOM 3299 C CA . PRO B 1 200 ? 43.932 12.777 8.621 1.00 10.21 177 PRO B CA 1
ATOM 3300 C C . PRO B 1 200 ? 42.476 12.982 9.052 1.00 9.82 177 PRO B C 1
ATOM 3301 O O . PRO B 1 200 ? 41.683 12.047 8.971 1.00 9.73 177 PRO B O 1
ATOM 3305 N N . CYS B 1 201 ? 42.125 14.179 9.513 1.00 8.25 178 CYS B N 1
ATOM 3306 C CA . CYS B 1 201 ? 40.749 14.478 9.931 1.00 8.84 178 CYS B CA 1
ATOM 3307 C C . CYS B 1 201 ? 40.260 13.601 11.085 1.00 8.85 178 CYS B C 1
ATOM 3308 O O . CYS B 1 201 ? 39.065 13.355 11.211 1.00 8.09 178 CYS B O 1
ATOM 3311 N N . THR B 1 202 ? 41.178 13.135 11.922 1.00 8.51 179 THR B N 1
ATOM 3312 C CA . THR B 1 202 ? 40.822 12.279 13.052 1.00 8.98 179 THR B CA 1
ATOM 3313 C C . THR B 1 202 ? 39.643 12.827 13.863 1.00 7.70 179 THR B C 1
ATOM 3314 O O . THR B 1 202 ? 39.594 14.016 14.180 1.00 6.71 179 THR B O 1
ATOM 3318 N N . GLU B 1 203 ? 38.686 11.968 14.203 1.00 8.31 180 GLU B N 1
ATOM 3319 C CA . GLU B 1 203 ? 37.548 12.425 14.993 1.00 8.22 180 GLU B CA 1
ATOM 3320 C C . GLU B 1 203 ? 37.808 12.185 16.478 1.00 8.78 180 GLU B C 1
ATOM 3321 O O . GLU B 1 203 ? 38.898 11.744 16.853 1.00 8.85 180 GLU B O 1
ATOM 3327 N N . GLY B 1 204 ? 36.823 12.479 17.320 1.00 8.89 181 GLY B N 1
ATOM 3328 C CA . GLY B 1 204 ? 37.016 12.321 18.753 1.00 9.57 181 GLY B CA 1
ATOM 3329 C C . GLY B 1 204 ? 37.666 13.577 19.316 1.00 9.40 181 GLY B C 1
ATOM 3330 O O . GLY B 1 204 ? 38.113 13.611 20.468 1.00 9.75 181 GLY B O 1
ATOM 3331 N N . VAL B 1 205 ? 37.714 14.624 18.498 1.00 9.09 182 VAL B N 1
ATOM 3332 C CA . VAL B 1 205 ? 38.312 15.891 18.911 1.00 8.67 182 VAL B CA 1
ATOM 3333 C C . VAL B 1 205 ? 37.317 16.746 19.693 1.00 9.75 182 VAL B C 1
ATOM 3334 O O . VAL B 1 205 ? 36.146 16.861 19.315 1.00 9.21 182 VAL B O 1
ATOM 3338 N N . ARG B 1 206 ? 37.780 17.339 20.788 1.00 8.00 183 ARG B N 1
ATOM 3339 C CA . ARG B 1 206 ? 36.915 18.197 21.588 1.00 8.60 183 ARG B CA 1
ATOM 3340 C C . ARG B 1 206 ? 37.136 19.628 21.102 1.00 9.86 183 ARG B C 1
ATOM 3341 O O . ARG B 1 206 ? 38.242 20.160 21.188 1.00 8.44 183 ARG B O 1
ATOM 3349 N N . TRP B 1 207 ? 36.090 20.235 20.550 1.00 7.29 184 TRP B N 1
ATOM 3350 C CA . TRP B 1 207 ? 36.198 21.605 20.064 1.00 7.62 184 TRP B CA 1
ATOM 3351 C C . TRP B 1 207 ? 35.617 22.616 21.030 1.00 8.88 184 TRP B C 1
ATOM 3352 O O . TRP B 1 207 ? 34.517 22.438 21.552 1.00 10.23 184 TRP B O 1
ATOM 3363 N N . ILE B 1 208 ? 36.379 23.674 21.271 1.00 9.05 185 ILE B N 1
ATOM 3364 C CA . ILE B 1 208 ? 35.948 24.753 22.142 1.00 10.00 185 ILE B CA 1
ATOM 3365 C C . ILE B 1 208 ? 36.145 26.041 21.355 1.00 10.56 185 ILE B C 1
ATOM 3366 O O . ILE B 1 208 ? 37.268 26.410 21.024 1.00 10.62 185 ILE B O 1
ATOM 3371 N N . VAL B 1 209 ? 35.042 26.710 21.035 1.00 8.55 186 VAL B N 1
ATOM 3372 C CA . VAL B 1 209 ? 35.099 27.953 20.274 1.00 9.44 186 VAL B CA 1
ATOM 3373 C C . VAL B 1 209 ? 34.627 29.120 21.139 1.00 11.21 186 VAL B C 1
ATOM 3374 O O . VAL B 1 209 ? 33.489 29.138 21.606 1.00 12.22 186 VAL B O 1
ATOM 3378 N N . LEU B 1 210 ? 35.508 30.086 21.366 1.00 12.15 187 LEU B N 1
ATOM 3379 C CA . LEU B 1 210 ? 35.159 31.246 22.183 1.00 14.59 187 LEU B CA 1
ATOM 3380 C C . LEU B 1 210 ? 34.057 32.063 21.517 1.00 14.72 187 LEU B C 1
ATOM 3381 O O . LEU B 1 210 ? 34.075 32.269 20.303 1.00 13.38 187 LEU B O 1
ATOM 3386 N N . LYS B 1 211 ? 33.093 32.528 22.305 1.00 16.01 188 LYS B N 1
ATOM 3387 C CA . LYS B 1 211 ? 32.007 33.320 21.739 1.00 19.61 188 LYS B CA 1
ATOM 3388 C C . LYS B 1 211 ? 32.455 34.720 21.340 1.00 18.92 188 LYS B C 1
ATOM 3389 O O . LYS B 1 211 ? 32.022 35.246 20.315 1.00 19.88 188 LYS B O 1
ATOM 3395 N N . LYS B 1 212 ? 33.328 35.326 22.138 1.00 18.06 189 LYS B N 1
ATOM 3396 C CA . LYS B 1 212 ? 33.789 36.672 21.820 1.00 19.52 189 LYS B CA 1
ATOM 3397 C C . LYS B 1 212 ? 35.070 36.691 21.001 1.00 18.60 189 LYS B C 1
ATOM 3398 O O . LYS B 1 212 ? 36.050 36.034 21.340 1.00 18.40 189 LYS B O 1
ATOM 3404 N N . PRO B 1 213 ? 35.078 37.462 19.908 1.00 18.52 190 PRO B N 1
ATOM 3405 C CA . PRO B 1 213 ? 36.255 37.556 19.046 1.00 18.35 190 PRO B CA 1
ATOM 3406 C C . PRO B 1 213 ? 37.249 38.624 19.491 1.00 19.55 190 PRO B C 1
ATOM 3407 O O . PRO B 1 213 ? 36.934 39.482 20.320 1.00 19.72 190 PRO B O 1
ATOM 3411 N N . ILE B 1 214 ? 38.460 38.551 18.949 1.00 18.75 191 ILE B N 1
ATOM 3412 C CA . ILE B 1 214 ? 39.477 39.548 19.248 1.00 18.26 191 ILE B CA 1
ATOM 3413 C C . ILE B 1 214 ? 39.490 40.402 17.991 1.00 19.51 191 ILE B C 1
ATOM 3414 O O . ILE B 1 214 ? 38.662 40.198 17.104 1.00 18.83 191 ILE B O 1
ATOM 3419 N N . SER B 1 215 ? 40.408 41.354 17.897 1.00 21.47 192 SER B N 1
ATOM 3420 C CA . SER B 1 215 ? 40.446 42.195 16.711 1.00 24.08 192 SER B CA 1
ATOM 3421 C C . SER B 1 215 ? 41.822 42.271 16.079 1.00 24.17 192 SER B C 1
ATOM 3422 O O . SER B 1 215 ? 42.840 42.149 16.758 1.00 26.53 192 SER B O 1
ATOM 3425 N N . ILE B 1 216 ? 41.838 42.460 14.764 1.00 25.34 193 ILE B N 1
ATOM 3426 C CA . ILE B 1 216 ? 43.075 42.604 14.006 1.00 26.51 193 ILE B CA 1
ATOM 3427 C C . ILE B 1 216 ? 42.802 43.684 12.968 1.00 27.78 193 ILE B C 1
ATOM 3428 O O . ILE B 1 216 ? 41.682 43.800 12.470 1.00 28.74 193 ILE B O 1
ATOM 3433 N N . SER B 1 217 ? 43.812 44.484 12.648 1.00 28.89 194 SER B N 1
ATOM 3434 C CA . SER B 1 217 ? 43.631 45.549 11.673 1.00 29.41 194 SER B CA 1
ATOM 3435 C C . SER B 1 217 ? 43.518 44.979 10.269 1.00 30.09 194 SER B C 1
ATOM 3436 O O . SER B 1 217 ? 44.003 43.883 9.993 1.00 30.08 194 SER B O 1
ATOM 3439 N N . LYS B 1 218 ? 42.868 45.729 9.386 1.00 31.14 195 LYS B N 1
ATOM 3440 C CA . LYS B 1 218 ? 42.708 45.312 7.999 1.00 31.73 195 LYS B CA 1
ATOM 3441 C C . LYS B 1 218 ? 44.084 45.070 7.392 1.00 31.27 195 LYS B C 1
ATOM 3442 O O . LYS B 1 218 ? 44.278 44.141 6.608 1.00 30.82 195 LYS B O 1
ATOM 3448 N N . GLN B 1 219 ? 45.042 45.908 7.771 1.00 30.72 196 GLN B N 1
ATOM 3449 C CA . GLN B 1 219 ? 46.396 45.788 7.251 1.00 30.48 196 GLN B CA 1
ATOM 3450 C C . GLN B 1 219 ? 47.036 44.477 7.697 1.00 29.03 196 GLN B C 1
ATOM 3451 O O . GLN B 1 219 ? 47.768 43.849 6.934 1.00 29.55 196 GLN B O 1
ATOM 3457 N N . GLN B 1 220 ? 46.763 44.068 8.934 1.00 28.00 197 GLN B N 1
ATOM 3458 C CA . GLN B 1 220 ? 47.322 42.825 9.462 1.00 26.80 197 GLN B CA 1
ATOM 3459 C C . GLN B 1 220 ? 46.806 41.631 8.669 1.00 25.69 197 GLN B C 1
ATOM 3460 O O . GLN B 1 220 ? 47.552 40.696 8.384 1.00 24.00 197 GLN B O 1
ATOM 3466 N N . LEU B 1 221 ? 45.525 41.669 8.318 1.00 25.89 198 LEU B N 1
ATOM 3467 C CA . LEU B 1 221 ? 44.922 40.595 7.544 1.00 25.73 198 LEU B CA 1
ATOM 3468 C C . LEU B 1 221 ? 45.603 40.525 6.184 1.00 25.84 198 LEU B C 1
ATOM 3469 O O . LEU B 1 221 ? 45.921 39.442 5.691 1.00 25.43 198 LEU B O 1
ATOM 3474 N N . GLU B 1 222 ? 45.828 41.688 5.581 1.00 25.64 199 GLU B N 1
ATOM 3475 C CA . GLU B 1 222 ? 46.481 41.750 4.279 1.00 25.89 199 GLU B CA 1
ATOM 3476 C C . GLU B 1 222 ? 47.896 41.189 4.377 1.00 24.22 199 GLU B C 1
ATOM 3477 O O . GLU B 1 222 ? 48.351 40.460 3.494 1.00 23.63 199 GLU B O 1
ATOM 3483 N N . LYS B 1 223 ? 48.587 41.529 5.459 1.00 23.60 200 LYS B N 1
ATOM 3484 C CA . LYS B 1 223 ? 49.949 41.059 5.669 1.00 23.20 200 LYS B CA 1
ATOM 3485 C C . LYS B 1 223 ? 49.966 39.538 5.815 1.00 22.25 200 LYS B C 1
ATOM 3486 O O . LYS B 1 223 ? 50.833 38.860 5.263 1.00 19.31 200 LYS B O 1
ATOM 3492 N N . LEU B 1 224 ? 49.008 39.002 6.563 1.00 21.69 201 LEU B N 1
ATOM 3493 C CA . LEU B 1 224 ? 48.938 37.558 6.760 1.00 21.17 201 LEU B CA 1
ATOM 3494 C C . LEU B 1 224 ? 48.714 36.838 5.434 1.00 21.22 201 LEU B C 1
ATOM 3495 O O . LEU B 1 224 ? 49.344 35.815 5.155 1.00 20.70 201 LEU B O 1
ATOM 3500 N N . LYS B 1 225 ? 47.822 37.378 4.610 1.00 21.89 202 LYS B N 1
ATOM 3501 C CA . LYS B 1 225 ? 47.525 36.755 3.329 1.00 24.10 202 LYS B CA 1
ATOM 3502 C C . LYS B 1 225 ? 48.692 36.861 2.351 1.00 23.79 202 LYS B C 1
ATOM 3503 O O . LYS B 1 225 ? 48.755 36.124 1.370 1.00 25.11 202 LYS B O 1
ATOM 3509 N N . SER B 1 226 ? 49.631 37.760 2.631 1.00 23.93 203 SER B N 1
ATOM 3510 C CA . SER B 1 226 ? 50.779 37.930 1.750 1.00 23.16 203 SER B CA 1
ATOM 3511 C C . SER B 1 226 ? 51.827 36.850 1.987 1.00 22.16 203 SER B C 1
ATOM 3512 O O . SER B 1 226 ? 52.668 36.600 1.126 1.00 22.41 203 SER B O 1
ATOM 3515 N N . VAL B 1 227 ? 51.776 36.208 3.153 1.00 21.06 204 VAL B N 1
ATOM 3516 C CA . VAL B 1 227 ? 52.748 35.169 3.485 1.00 19.78 204 VAL B CA 1
ATOM 3517 C C . VAL B 1 227 ? 52.159 33.769 3.652 1.00 19.12 204 VAL B C 1
ATOM 3518 O O . VAL B 1 227 ? 52.861 32.771 3.482 1.00 18.89 204 VAL B O 1
ATOM 3522 N N . MET B 1 228 ? 50.874 33.693 3.975 1.00 17.76 205 MET B N 1
ATOM 3523 C CA . MET B 1 228 ? 50.225 32.403 4.189 1.00 16.20 205 MET B CA 1
ATOM 3524 C C . MET B 1 228 ? 49.274 32.004 3.068 1.00 17.16 205 MET B C 1
ATOM 3525 O O . MET B 1 228 ? 48.556 32.842 2.526 1.00 16.37 205 MET B O 1
ATOM 3530 N N . VAL B 1 229 ? 49.277 30.717 2.726 1.00 16.74 206 VAL B N 1
ATOM 3531 C CA . VAL B 1 229 ? 48.388 30.193 1.694 1.00 18.05 206 VAL B CA 1
ATOM 3532 C C . VAL B 1 229 ? 46.966 30.566 2.095 1.00 16.98 206 VAL B C 1
ATOM 3533 O O . VAL B 1 229 ? 46.590 30.411 3.254 1.00 16.96 206 VAL B O 1
ATOM 3537 N N . ASN B 1 230 ? 46.177 31.060 1.148 1.00 17.36 207 ASN B N 1
ATOM 3538 C CA . ASN B 1 230 ? 44.803 31.444 1.451 1.00 17.42 207 ASN B CA 1
ATOM 3539 C C . ASN B 1 230 ? 43.949 31.479 0.190 1.00 17.95 207 ASN B C 1
ATOM 3540 O O . ASN B 1 230 ? 44.448 31.764 -0.899 1.00 16.99 207 ASN B O 1
ATOM 3545 N N . PRO B 1 231 ? 42.651 31.158 0.316 1.00 16.53 208 PRO B N 1
ATOM 3546 C CA . PRO B 1 231 ? 41.977 30.772 1.560 1.00 15.35 208 PRO B CA 1
ATOM 3547 C C . PRO B 1 231 ? 42.405 29.373 2.006 1.00 14.64 208 PRO B C 1
ATOM 3548 O O . PRO B 1 231 ? 42.619 28.486 1.175 1.00 15.52 208 PRO B O 1
ATOM 3552 N N . ASN B 1 232 ? 42.548 29.182 3.314 1.00 13.52 209 ASN B N 1
ATOM 3553 C CA . ASN B 1 232 ? 42.954 27.882 3.837 1.00 13.53 209 ASN B CA 1
ATOM 3554 C C . ASN B 1 232 ? 41.971 27.355 4.880 1.00 14.49 209 ASN B C 1
ATOM 3555 O O . ASN B 1 232 ? 42.357 26.764 5.893 1.00 13.96 209 ASN B O 1
ATOM 3560 N N . ASN B 1 233 ? 40.688 27.578 4.618 1.00 13.60 210 ASN B N 1
ATOM 3561 C CA . ASN B 1 233 ? 39.642 27.104 5.500 1.00 11.98 210 ASN B CA 1
ATOM 3562 C C . ASN B 1 233 ? 38.962 25.931 4.807 1.00 12.32 210 ASN B C 1
ATOM 3563 O O . ASN B 1 233 ? 38.719 25.965 3.597 1.00 11.35 210 ASN B O 1
ATOM 3568 N N . ARG B 1 234 ? 38.684 24.882 5.571 1.00 11.11 211 ARG B N 1
ATOM 3569 C CA . ARG B 1 234 ? 38.002 23.713 5.034 1.00 10.87 211 ARG B CA 1
ATOM 3570 C C . ARG B 1 234 ? 36.510 24.042 4.962 1.00 11.26 211 ARG B C 1
ATOM 3571 O O . ARG B 1 234 ? 35.984 24.745 5.822 1.00 10.68 211 ARG B O 1
ATOM 3579 N N . PRO B 1 235 ? 35.812 23.547 3.928 1.00 12.53 212 PRO B N 1
ATOM 3580 C CA . PRO B 1 235 ? 34.375 23.820 3.805 1.00 13.54 212 PRO B CA 1
ATOM 3581 C C . PRO B 1 235 ? 33.648 23.288 5.039 1.00 13.15 212 PRO B C 1
ATOM 3582 O O . PRO B 1 235 ? 34.065 22.278 5.614 1.00 13.44 212 PRO B O 1
ATOM 3586 N N . VAL B 1 236 ? 32.573 23.953 5.451 1.00 12.44 213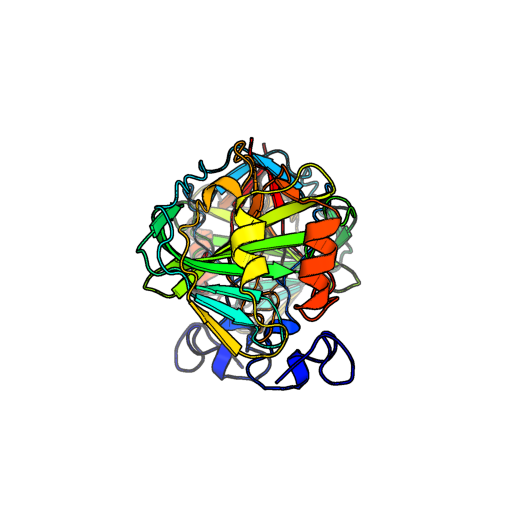 VAL B N 1
ATOM 3587 C CA . VAL B 1 236 ? 31.834 23.485 6.619 1.00 12.63 213 VAL B CA 1
ATOM 3588 C C . VAL B 1 236 ? 31.270 22.092 6.339 1.00 13.46 213 VAL B C 1
ATOM 3589 O O . VAL B 1 236 ? 30.900 21.773 5.205 1.00 11.92 213 VAL B O 1
ATOM 3593 N N . GLN B 1 237 ? 31.224 21.269 7.382 1.00 11.34 214 GLN B N 1
ATOM 3594 C CA . GLN B 1 237 ? 30.752 19.895 7.288 1.00 11.71 214 GLN B CA 1
ATOM 3595 C C . GLN B 1 237 ? 29.351 19.714 7.866 1.00 12.06 214 GLN B C 1
ATOM 3596 O O . GLN B 1 237 ? 28.873 20.552 8.637 1.00 13.57 214 GLN B O 1
ATOM 3602 N N . GLU B 1 238 ? 28.703 18.611 7.494 1.00 12.27 215 GLU B N 1
ATOM 3603 C CA . GLU B 1 238 ? 27.354 18.309 7.966 1.00 12.57 215 GLU B CA 1
ATOM 3604 C C . GLU B 1 238 ? 27.326 18.092 9.470 1.00 11.99 215 GLU B C 1
ATOM 3605 O O . GLU B 1 238 ? 28.144 17.346 10.013 1.00 11.86 215 GLU B O 1
ATOM 3611 N N . ILE B 1 239 ? 26.375 18.739 10.136 1.00 11.78 216 ILE B N 1
ATOM 3612 C CA . ILE B 1 239 ? 26.239 18.616 11.582 1.00 11.03 216 ILE B CA 1
ATOM 3613 C C . ILE B 1 239 ? 25.791 17.202 11.954 1.00 11.07 216 ILE B C 1
ATOM 3614 O O . ILE B 1 239 ? 26.158 16.669 13.005 1.00 9.86 216 ILE B O 1
ATOM 3619 N N . ASN B 1 240 ? 25.022 16.592 11.062 1.00 8.54 217 ASN B N 1
ATOM 3620 C CA . ASN B 1 240 ? 24.486 15.257 11.273 1.00 9.87 217 ASN B CA 1
ATOM 3621 C C . ASN B 1 240 ? 23.719 15.132 12.592 1.00 10.25 217 ASN B C 1
ATOM 3622 O O . ASN B 1 240 ? 22.780 15.895 12.815 1.00 10.33 217 ASN B O 1
ATOM 3627 N N . SER B 1 241 ? 24.096 14.210 13.473 1.00 9.40 218 SER B N 1
ATOM 3628 C CA . SER B 1 241 ? 23.344 14.042 14.723 1.00 11.22 218 SER B CA 1
ATOM 3629 C C . SER B 1 241 ? 23.902 14.763 15.948 1.00 10.62 218 SER B C 1
ATOM 3630 O O . SER B 1 241 ? 23.571 14.416 17.084 1.00 11.57 218 SER B O 1
ATOM 3633 N N . ARG B 1 242 ?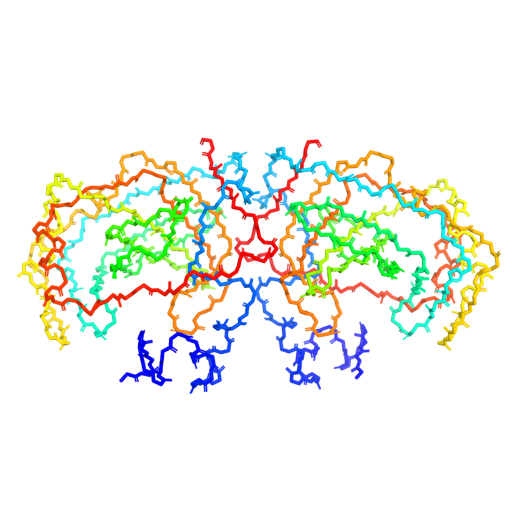 24.712 15.789 15.721 1.00 10.38 219 ARG B N 1
ATOM 3634 C CA . ARG B 1 242 ? 25.334 16.519 16.820 1.00 9.39 219 ARG B CA 1
ATOM 3635 C C . ARG B 1 242 ? 24.606 17.752 17.327 1.00 9.83 219 ARG B C 1
ATOM 3636 O O . ARG B 1 242 ? 23.840 18.388 16.597 1.00 9.00 219 ARG B O 1
ATOM 3644 N N . TRP B 1 243 ? 24.859 18.064 18.597 1.00 9.69 220 TRP B N 1
ATOM 3645 C CA . TRP B 1 243 ? 24.336 19.256 19.253 1.00 9.05 220 TRP B CA 1
ATOM 3646 C C . TRP B 1 243 ? 25.557 20.085 19.652 1.00 9.73 220 TRP B C 1
ATOM 3647 O O . TRP B 1 243 ? 26.637 19.541 19.900 1.00 10.44 220 TRP B O 1
ATOM 3658 N N . ILE B 1 244 ? 25.377 21.398 19.707 1.00 8.88 221 ILE B N 1
ATOM 3659 C CA . ILE B 1 244 ? 26.431 22.313 20.120 1.00 9.10 221 ILE B CA 1
ATOM 3660 C C . ILE B 1 244 ? 25.953 22.798 21.479 1.00 8.29 221 ILE B C 1
ATOM 3661 O O . ILE B 1 244 ? 24.764 23.022 21.663 1.00 9.75 221 ILE B O 1
ATOM 3666 N N . ILE B 1 245 ? 26.860 22.928 22.439 1.00 8.75 222 ILE B N 1
ATOM 3667 C CA . ILE B 1 245 ? 26.475 23.406 23.764 1.00 8.95 222 ILE B CA 1
ATOM 3668 C C . ILE B 1 245 ? 27.247 24.677 24.089 1.00 9.64 222 ILE B C 1
ATOM 3669 O O . ILE B 1 245 ? 28.466 24.728 23.936 1.00 9.21 222 ILE B O 1
ATOM 3674 N N . GLU B 1 246 ? 26.529 25.705 24.524 1.00 10.67 223 GLU B N 1
ATOM 3675 C CA . GLU B 1 246 ? 27.158 26.967 24.897 1.00 11.62 223 GLU B CA 1
ATOM 3676 C C . GLU B 1 246 ? 27.066 27.059 26.413 1.00 11.51 223 GLU B C 1
ATOM 3677 O O . GLU B 1 246 ? 26.001 26.824 26.985 1.00 11.12 223 GLU B O 1
ATOM 3683 N N . GLY B 1 247 ? 28.170 27.393 27.071 1.00 12.27 224 GLY B N 1
ATOM 3684 C CA . GLY B 1 247 ? 28.136 27.470 28.523 1.00 12.95 224 GLY B CA 1
ATOM 3685 C C . GLY B 1 247 ? 27.622 28.785 29.078 1.00 13.90 224 GLY B C 1
ATOM 3686 O O . GLY B 1 247 ? 27.880 29.845 28.510 1.00 13.57 224 GLY B O 1
ATOM 3687 N N . PHE B 1 248 ? 26.881 28.716 30.181 1.00 13.08 225 PHE B N 1
ATOM 3688 C CA . PHE B 1 248 ? 26.364 29.921 30.821 1.00 17.38 225 PHE B CA 1
ATOM 3689 C C . PHE B 1 248 ? 27.557 30.735 31.313 1.00 18.56 225 PHE B C 1
ATOM 3690 O O . PHE B 1 248 ? 28.616 30.123 31.553 1.00 19.58 225 PHE B O 1
#

Nearest PDB structures (foldseek):
  4g7a-assembly1_A  TM=1.004E+00  e=9.903E-49  Sulfurihydrogenibium sp. YO3AOP1
  4x5s-assembly1_B  TM=9.930E-01  e=1.162E-34  Sulfurihydrogenibium azorense
  6eki-assembly1_D  TM=9.668E-01  e=3.392E-27  Persephonella marina
  1kop-assembly1_A  TM=9.611E-01  e=5.569E-27  Neisseria gonorrhoeae
  4xfw-assembly1_B  TM=9.176E-01  e=1.407E-22  Helicobacter pylori G27

CATH classification: 3.10.200.10

B-factor: mean 17.97, std 8.7, range [5.5, 49.7]

Foldseek 3Di:
DAACDDCRHLVNQVVPDVLLVLSPDAFADDAEAAPVQEDEEAADDWDFQDDKFAQWKWWAAQQWTKTAGDDFGFTQHPNFTWTFGIKTKAAWAQYHYNNHIARIKMWTWIAGPVGAIEIEIAGEHADDAQVQLCQNLVFHALDGDMDTRRDIHRVCSQHDPDQWWKWWWHFDQDPSRDTNYIYIYGPDHHYHHPVSSVSRVSRHDPNNHRHHDDNHPIHMYTHD/DLADCDDCRRLVCVCVSDVLQVLSPDDFADDAEAAPVQEDEEAADFWDDFDDKFAQWKWFAAQQWTKTAGPDWDWTAHPNFTWTFGIKTKAAFDQYAYNNHIAGIKMWGWTAGPVGAIEIEIAGAHADDAQPLLCQNLVFHALDGDMDTGRDIHGVCSQPDPDAWWKWWWHFDQDPSRDTNHIYTYGPDHHYHHPVSSVSRVSRHDPNNHHHHDDCHPIGMYTYD